Protein AF-A0A7S2W2D1-F1 (afdb_monomer_lite)

Radius of gyration: 30.26 Å; chains: 1; bounding box: 107×56×71 Å

InterPro domains:
  IPR008710 Nicastrin [PTHR21092] (2-475)

Sequence (479 aa):
ELQYQIVFALFQGEQYGSMGSSRLFQDITQFSCSSTPVNSYPPHTTTDTTTDTTTDTTPKACLYPLRTDLSFMELKNNIAGIIAVDQIAVSAAQSKTFYVHGGTNNNNNNNDGDDASLDAYLSQVLLQLSTDDYNVAATSIEDDGNDNDNGDLPMPPTAVTSLSKALGISSGVVLAGYDTTFDPDAMYQSHRDNIYTRPIDLNAVAAAATILAKAAIATAYSVDDYETAVNYANSIVTTPITSDDSNLQQLAHCLTVDGNCDLFLKYGQMERSHNVQTTGVDLGMGTPLNTPPNYYVGVYDASNGQPFVKVDNKNYGSYKEELYGQKKTDTFLLRPSLLEMSVHGLLNDYLGKITTTDEQQSCKNTNDCSDLSDCTTTPTVCSGTNVCVCSTAHYHVALDLGIEPADTDYPGRFQISEEFIDTPMYTEPYWASTIGVRVYRKAGAAPGLWTLCSGIFILSIGIATSIQLKQHLKKQKLY

pLDDT: mean 86.03, std 14.53, range [35.44, 98.0]

Organism: NCBI:txid49252

Foldseek 3Di:
DFQADFDDDDFAPLVQQHLRLLQLLCCLEPNDQPDDWDQQAFPPPDPPPDPDPPAPLGFTFGQVVGDSGDPSNVCRVRDLAEEAEEAQFALCVVVLEKEKAFAPPCPPPPPPPDDRALRVLLLVLLQPLADPRHHYYYAPQAQPPPVVPPRTGDDDSDSLVSNCVSPVGRGYMYTYSDRPDPDPQCCPPDPCNACVNPNTHLQSVQRVVLSVQLSSQLSRHDRPDSVVSSVVSCVVSVDGGGSPDPVSVQVSCCQGFNVCDPLLVLQQVQLQLAQCVRQVDRLDAAATLGGVGDSPQDQDWQRGFQKWWQFPNAIASHEDDDRANVDNNTHIHGHYHSVVSSVQLVCQVPVFDDPPDPDFQFAPWQVSQPDPPVLSSFRWTQGSVRGIGGRDGDDDDRAKPQWGGDYRDHIPHIDGDPVPPPGSHDDDDDDDPPDDDDDDDDPPPVVVVVVVVVVVVVVVVVVVVVVVVVVVCVVVVVD

Structure (mmCIF, N/CA/C/O backbone):
data_AF-A0A7S2W2D1-F1
#
_entry.id   AF-A0A7S2W2D1-F1
#
loop_
_atom_site.group_PDB
_atom_site.id
_atom_site.type_symbol
_atom_site.label_atom_id
_atom_site.label_alt_id
_atom_site.label_comp_id
_atom_site.label_asym_id
_atom_site.label_entity_id
_atom_site.label_seq_id
_atom_site.pdbx_PDB_ins_code
_atom_site.Cartn_x
_atom_site.Cartn_y
_atom_site.Cartn_z
_atom_site.occupancy
_atom_site.B_iso_or_equiv
_atom_site.auth_seq_id
_atom_site.auth_comp_id
_atom_site.auth_asym_id
_atom_site.auth_atom_id
_atom_site.pdbx_PDB_model_num
ATOM 1 N N . GLU A 1 1 ? -30.132 -0.105 8.829 1.00 73.38 1 GLU A N 1
ATOM 2 C CA . GLU A 1 1 ? -29.535 0.111 7.496 1.00 73.38 1 GLU A CA 1
ATOM 3 C C . GLU A 1 1 ? -28.406 1.110 7.684 1.00 73.38 1 GLU A C 1
ATOM 5 O O . GLU A 1 1 ? -28.575 2.000 8.510 1.00 73.38 1 GLU A O 1
ATOM 10 N N . LEU A 1 2 ? -27.245 0.891 7.066 1.00 88.50 2 LEU A N 1
ATOM 11 C CA . LEU A 1 2 ? -26.121 1.826 7.172 1.00 88.50 2 LEU A CA 1
ATOM 12 C C . LEU A 1 2 ? -26.386 3.016 6.242 1.00 88.50 2 LEU A C 1
ATOM 14 O O . LEU A 1 2 ? -26.851 2.816 5.123 1.00 88.50 2 LEU A O 1
ATOM 18 N N . GLN A 1 3 ? -26.119 4.231 6.714 1.00 90.38 3 GLN A N 1
ATOM 19 C CA . GLN A 1 3 ? -26.304 5.469 5.952 1.00 90.38 3 GLN A CA 1
ATOM 20 C C . GLN A 1 3 ? -25.114 5.768 5.034 1.00 90.38 3 GLN A C 1
ATOM 22 O O . GLN A 1 3 ? -25.299 6.347 3.965 1.00 90.38 3 GLN A O 1
ATOM 27 N N . TYR A 1 4 ? -23.909 5.348 5.428 1.00 90.31 4 TYR A N 1
ATOM 28 C CA . TYR A 1 4 ? -22.679 5.546 4.662 1.00 90.31 4 TYR A CA 1
ATOM 29 C C . TYR A 1 4 ? -22.016 4.215 4.300 1.00 90.31 4 TYR A C 1
ATOM 31 O O . TYR A 1 4 ? -22.203 3.194 4.965 1.00 90.31 4 TYR A O 1
ATOM 39 N N . GLN A 1 5 ? -21.216 4.241 3.234 1.00 91.31 5 GLN A N 1
ATOM 40 C CA . GLN A 1 5 ? -20.382 3.116 2.819 1.00 91.31 5 GLN A CA 1
ATOM 41 C C . GLN A 1 5 ? -19.012 3.184 3.498 1.00 91.31 5 GLN A C 1
ATOM 43 O O . GLN A 1 5 ? -18.440 4.259 3.666 1.00 91.31 5 GLN A O 1
ATOM 48 N N . ILE A 1 6 ? -18.477 2.020 3.865 1.00 93.12 6 ILE A N 1
ATOM 49 C CA . ILE A 1 6 ? -17.144 1.890 4.458 1.00 93.12 6 ILE A CA 1
ATOM 50 C C . ILE A 1 6 ? -16.166 1.526 3.343 1.00 93.12 6 ILE A C 1
ATOM 52 O O . ILE A 1 6 ? -16.351 0.518 2.662 1.00 93.12 6 ILE A O 1
ATOM 56 N N . VAL A 1 7 ? -15.111 2.323 3.187 1.00 93.62 7 VAL A N 1
ATOM 57 C CA . VAL A 1 7 ? -14.042 2.082 2.213 1.00 93.62 7 VAL A CA 1
ATOM 58 C C . VAL A 1 7 ? -12.730 1.884 2.959 1.00 93.62 7 VAL A C 1
ATOM 60 O O . VAL A 1 7 ? -12.349 2.705 3.792 1.00 93.62 7 VAL A O 1
ATOM 63 N N . PHE A 1 8 ? -12.025 0.800 2.645 1.00 95.44 8 PHE A N 1
ATOM 64 C CA . PHE A 1 8 ? -10.680 0.544 3.153 1.00 95.44 8 PHE A CA 1
ATOM 65 C C . PHE A 1 8 ? -9.653 0.973 2.109 1.00 95.44 8 PHE A C 1
ATOM 67 O O . PHE A 1 8 ? -9.725 0.550 0.957 1.00 95.44 8 PHE A O 1
ATOM 74 N N . ALA A 1 9 ? -8.676 1.781 2.517 1.00 95.00 9 ALA A N 1
ATOM 75 C CA . ALA A 1 9 ? -7.578 2.216 1.663 1.00 95.00 9 ALA A CA 1
ATOM 76 C C . ALA A 1 9 ? -6.236 1.895 2.326 1.00 95.00 9 ALA A C 1
ATOM 78 O O . ALA A 1 9 ? -6.028 2.189 3.503 1.00 95.00 9 ALA A O 1
ATOM 79 N N . LEU A 1 10 ? -5.321 1.298 1.560 1.00 96.56 10 LEU A N 1
ATOM 80 C CA . LEU A 1 10 ? -3.940 1.062 1.969 1.00 96.56 10 LEU A CA 1
ATOM 81 C C . LEU A 1 10 ? -3.025 1.813 1.006 1.00 96.56 10 LEU A C 1
ATOM 83 O O . LEU A 1 10 ? -3.012 1.536 -0.192 1.00 96.56 10 LEU A O 1
ATOM 87 N N . PHE A 1 11 ? -2.275 2.775 1.532 1.00 96.19 11 PHE A N 1
ATOM 88 C CA . PHE A 1 11 ? -1.466 3.679 0.724 1.00 96.19 11 PHE A CA 1
ATOM 89 C C . PHE A 1 11 ? -0.008 3.226 0.666 1.00 96.19 11 PHE A C 1
ATOM 91 O O . PHE A 1 11 ? 0.626 2.991 1.694 1.00 96.19 11 PHE A O 1
ATOM 98 N N . GLN A 1 12 ? 0.535 3.141 -0.548 1.00 95.00 12 GLN A N 1
ATOM 99 C CA . GLN A 1 12 ? 1.966 2.953 -0.774 1.00 95.00 12 GLN A CA 1
ATOM 100 C C . GLN A 1 12 ? 2.688 4.299 -0.836 1.00 95.00 12 GLN A C 1
ATOM 102 O O . GLN A 1 12 ? 2.155 5.290 -1.329 1.00 95.00 12 GLN A O 1
ATOM 107 N N . GLY A 1 13 ? 3.935 4.323 -0.367 1.00 93.94 13 GLY A N 1
ATOM 108 C CA . GLY A 1 13 ? 4.810 5.488 -0.517 1.00 93.94 13 GLY A CA 1
ATOM 109 C C . GLY A 1 13 ? 4.540 6.640 0.453 1.00 93.94 13 GLY A C 1
ATOM 110 O O . GLY A 1 13 ? 5.061 7.731 0.243 1.00 93.94 13 GLY A O 1
ATOM 111 N N . GLU A 1 14 ? 3.795 6.423 1.542 1.00 94.12 14 GLU A N 1
ATOM 112 C CA . GLU A 1 14 ? 3.482 7.500 2.496 1.00 94.12 14 GLU A CA 1
ATOM 113 C C . GLU A 1 14 ? 4.734 8.145 3.119 1.00 94.12 14 GLU A C 1
ATOM 115 O O . GLU A 1 14 ? 4.787 9.357 3.312 1.00 94.12 14 GLU A O 1
ATOM 120 N N . GLN A 1 15 ? 5.797 7.361 3.322 1.00 92.69 15 GLN A N 1
ATOM 121 C CA . GLN A 1 15 ? 7.099 7.840 3.811 1.00 92.69 15 GLN A CA 1
ATOM 122 C C . GLN A 1 15 ? 7.846 8.771 2.836 1.00 92.69 15 GLN A C 1
ATOM 124 O O . GLN A 1 15 ? 8.804 9.437 3.224 1.00 92.69 15 GLN A O 1
ATOM 129 N N . TYR A 1 16 ? 7.425 8.813 1.572 1.00 93.19 16 TYR A N 1
ATOM 130 C CA . TYR A 1 16 ? 8.034 9.602 0.504 1.00 93.19 16 TYR A CA 1
ATOM 131 C C . TYR A 1 16 ? 7.117 10.768 0.127 1.00 93.19 16 TYR A C 1
ATOM 133 O O . TYR A 1 16 ? 6.749 10.945 -1.030 1.00 93.19 16 TYR A O 1
ATOM 141 N N . GLY A 1 17 ? 6.723 11.559 1.128 1.00 89.62 17 GLY A N 1
ATOM 142 C CA . GLY A 1 17 ? 5.892 12.742 0.915 1.00 89.62 17 GLY A CA 1
ATOM 143 C C . GLY A 1 17 ? 4.431 12.427 0.602 1.00 89.62 17 GLY A C 1
ATOM 144 O O . GLY A 1 17 ? 3.807 13.166 -0.152 1.00 89.62 17 GLY A O 1
ATOM 145 N N . SER A 1 18 ? 3.891 11.336 1.157 1.00 92.38 18 SER A N 1
ATOM 146 C CA . SER A 1 18 ? 2.474 10.984 1.000 1.00 92.38 18 SER A CA 1
ATOM 147 C C . SER A 1 18 ? 2.040 10.786 -0.456 1.00 92.38 18 SER A C 1
ATOM 149 O O . SER A 1 18 ? 0.922 11.139 -0.828 1.00 92.38 18 SER A O 1
ATOM 151 N N . MET A 1 19 ? 2.926 10.249 -1.305 1.00 92.50 19 MET A N 1
ATOM 152 C CA . MET A 1 19 ? 2.672 10.147 -2.748 1.00 92.50 19 MET A CA 1
ATOM 153 C C . MET A 1 19 ? 1.460 9.273 -3.100 1.00 92.50 19 MET A C 1
ATOM 155 O O . MET A 1 19 ? 0.793 9.542 -4.096 1.00 92.50 19 MET A O 1
ATOM 159 N N . GLY A 1 20 ? 1.156 8.245 -2.302 1.00 94.50 20 GLY A N 1
ATOM 160 C CA . GLY A 1 20 ? 0.003 7.374 -2.523 1.00 94.50 20 GLY A CA 1
ATOM 161 C C . GLY A 1 20 ? -1.306 8.089 -2.225 1.00 94.50 20 GLY A C 1
ATOM 162 O O . GLY A 1 20 ? -2.161 8.219 -3.103 1.00 94.50 20 GLY A O 1
ATOM 163 N N . SER A 1 21 ? -1.448 8.590 -0.998 1.00 94.38 21 SER A N 1
ATOM 164 C CA . SER A 1 21 ? -2.655 9.296 -0.567 1.00 94.38 21 SER A CA 1
ATOM 165 C C . SER A 1 21 ? -2.877 10.599 -1.337 1.00 94.38 21 SER A C 1
ATOM 167 O O . SER A 1 21 ? -3.980 10.834 -1.827 1.00 94.38 21 SER A O 1
ATOM 169 N N . SER A 1 22 ? -1.830 11.403 -1.546 1.00 92.69 22 SER A N 1
ATOM 170 C CA . SER A 1 22 ? -1.924 12.650 -2.319 1.00 92.69 22 SER A CA 1
ATOM 171 C C . SER A 1 22 ? -2.372 12.393 -3.755 1.00 92.69 22 SER A C 1
ATOM 173 O O . SER A 1 22 ? -3.223 13.118 -4.265 1.00 92.69 22 SER A O 1
ATOM 175 N N . ARG A 1 23 ? -1.857 11.337 -4.405 1.00 94.06 23 ARG A N 1
ATOM 176 C CA . ARG A 1 23 ? -2.265 10.987 -5.770 1.00 94.06 23 ARG A CA 1
ATOM 177 C C . ARG A 1 23 ? -3.723 10.552 -5.844 1.00 94.06 23 ARG A C 1
ATOM 179 O O . ARG A 1 23 ? -4.420 11.005 -6.747 1.00 94.06 23 ARG A O 1
ATOM 186 N N . LEU A 1 24 ? -4.193 9.723 -4.909 1.00 94.75 24 LEU A N 1
ATOM 187 C CA . LEU A 1 24 ? -5.602 9.322 -4.870 1.00 94.75 24 LEU A CA 1
ATOM 188 C C . LEU A 1 24 ? -6.520 10.534 -4.682 1.00 94.75 24 LEU A C 1
ATOM 190 O O . LEU A 1 24 ? -7.470 10.699 -5.440 1.00 94.75 24 LEU A O 1
ATOM 194 N N . PHE A 1 25 ? -6.248 11.399 -3.704 1.00 91.88 25 PHE A N 1
ATOM 195 C CA . PHE A 1 25 ? -7.126 12.543 -3.438 1.00 91.88 25 PHE A CA 1
ATOM 196 C C . PHE A 1 25 ? -7.084 13.592 -4.552 1.00 91.88 25 PHE A C 1
ATOM 198 O O . PHE A 1 25 ? -8.119 14.172 -4.890 1.00 91.88 25 PHE A O 1
ATOM 205 N N . GLN A 1 26 ? -5.928 13.777 -5.192 1.00 91.62 26 GLN A N 1
ATOM 206 C CA . GLN A 1 26 ? -5.825 14.573 -6.411 1.00 91.62 26 GLN A CA 1
ATOM 207 C C . GLN A 1 26 ? -6.673 13.979 -7.544 1.00 91.62 26 GLN A C 1
ATOM 209 O O . GLN A 1 26 ? -7.382 14.703 -8.241 1.00 91.62 26 GLN A O 1
ATOM 214 N N . ASP A 1 27 ? -6.654 12.657 -7.719 1.00 93.50 27 ASP A N 1
ATOM 215 C CA . ASP A 1 27 ? -7.436 12.016 -8.770 1.00 93.50 27 ASP A CA 1
ATOM 216 C C . ASP A 1 27 ? -8.949 12.082 -8.479 1.00 93.50 27 ASP A C 1
ATOM 218 O O . ASP A 1 27 ? -9.744 12.428 -9.352 1.00 93.50 27 ASP A O 1
ATOM 222 N N . ILE A 1 28 ? -9.373 11.850 -7.238 1.00 92.00 28 ILE A N 1
ATOM 223 C CA . ILE A 1 28 ? -10.786 11.940 -6.836 1.00 92.00 28 ILE A CA 1
ATOM 224 C C . ILE A 1 28 ? -11.354 13.346 -7.091 1.00 92.00 28 ILE A C 1
ATOM 226 O O . ILE A 1 28 ? -12.507 13.492 -7.502 1.00 92.00 28 ILE A O 1
ATOM 230 N N . THR A 1 29 ? -10.553 14.390 -6.893 1.00 88.81 29 THR A N 1
ATOM 231 C CA . THR A 1 29 ? -10.989 15.781 -7.073 1.00 88.81 29 THR A CA 1
ATOM 232 C C . THR A 1 29 ? -10.931 16.233 -8.528 1.00 88.81 29 THR A C 1
ATOM 234 O O . THR A 1 29 ? -11.917 16.751 -9.068 1.00 88.81 29 THR A O 1
ATOM 237 N N . GLN A 1 30 ? -9.788 16.022 -9.177 1.00 90.38 30 GLN A N 1
ATOM 238 C CA . GLN A 1 30 ? -9.419 16.719 -10.408 1.00 90.38 30 GLN A CA 1
ATOM 239 C C . GLN A 1 30 ? -9.193 15.791 -11.604 1.00 90.38 30 GLN A C 1
ATOM 241 O O . GLN A 1 30 ? -9.061 16.288 -12.724 1.00 90.38 30 GLN A O 1
ATOM 246 N N . PHE A 1 31 ? -9.202 14.463 -11.427 1.00 92.62 31 PHE A N 1
ATOM 247 C CA . PHE A 1 31 ? -8.977 13.555 -12.549 1.00 92.62 31 PHE A CA 1
ATOM 248 C C . PHE A 1 31 ? -10.009 13.765 -13.657 1.00 92.62 31 PHE A C 1
ATOM 250 O O . PHE A 1 31 ? -11.225 13.807 -13.436 1.00 92.62 31 PHE A O 1
ATOM 257 N N . SER A 1 32 ? -9.499 13.839 -14.881 1.00 92.19 32 SER A N 1
ATOM 258 C CA . SER A 1 32 ? -10.295 13.769 -16.093 1.00 92.19 32 SER A CA 1
ATOM 259 C C . SER A 1 32 ? -9.561 12.921 -17.122 1.00 92.19 32 SER A C 1
ATOM 261 O O . SER A 1 32 ? -8.372 13.111 -17.386 1.00 92.19 32 SER A O 1
ATOM 263 N N . CYS A 1 33 ? -10.274 11.960 -17.706 1.00 91.75 33 CYS A N 1
ATOM 264 C CA . CYS A 1 33 ? -9.726 11.191 -18.808 1.00 91.75 33 CYS A CA 1
ATOM 265 C C . CYS A 1 33 ? -9.778 12.046 -20.077 1.00 91.75 33 CYS A C 1
ATOM 267 O O . CYS A 1 33 ? -10.857 12.434 -20.522 1.00 91.75 33 CYS A O 1
ATOM 269 N N . SER A 1 34 ? -8.617 12.356 -20.659 1.00 88.38 34 SER A N 1
ATOM 270 C CA . SER A 1 34 ? -8.539 13.148 -21.897 1.00 88.38 34 SER A CA 1
ATOM 271 C C . SER A 1 34 ? -8.993 12.355 -23.125 1.00 88.38 34 SER A C 1
ATOM 273 O O . SER A 1 34 ? -9.376 12.932 -24.138 1.00 88.38 34 SER A O 1
ATOM 275 N N . SER A 1 35 ? -8.931 11.026 -23.038 1.00 80.56 35 SER A N 1
ATOM 276 C CA . SER A 1 35 ? -9.483 10.100 -24.030 1.00 80.56 35 SER A CA 1
ATOM 277 C C . SER A 1 35 ? -10.879 9.644 -23.600 1.00 80.56 35 SER A C 1
ATOM 279 O O . SER A 1 35 ? -11.247 9.748 -22.432 1.00 80.56 35 SER A O 1
ATOM 281 N N . THR A 1 36 ? -11.691 9.137 -24.530 1.00 84.50 36 THR A N 1
ATOM 282 C CA . THR A 1 36 ? -12.918 8.433 -24.128 1.00 84.50 36 THR A CA 1
ATOM 283 C C . THR A 1 36 ? -12.522 7.213 -23.291 1.00 84.50 36 THR A C 1
ATOM 285 O O . THR A 1 36 ? -11.659 6.463 -23.752 1.00 84.50 36 THR A O 1
ATOM 288 N N . PRO A 1 37 ? -13.111 6.994 -22.098 1.00 86.62 37 PRO A N 1
ATOM 289 C CA . PRO A 1 37 ? -12.851 5.792 -21.321 1.00 86.62 37 PRO A CA 1
ATOM 290 C C . PRO A 1 37 ? -13.051 4.537 -22.167 1.00 86.62 37 PRO A C 1
ATOM 292 O O . PRO A 1 37 ? -14.050 4.396 -22.875 1.00 86.62 37 PRO A O 1
ATOM 295 N N . VAL A 1 38 ? -12.085 3.633 -22.095 1.00 87.19 38 VAL A N 1
ATOM 296 C CA . VAL A 1 38 ? -12.069 2.375 -22.845 1.00 87.19 38 VAL A CA 1
ATOM 297 C C . VAL A 1 38 ? -12.245 1.205 -21.887 1.00 87.19 38 VAL A C 1
ATOM 299 O O . VAL A 1 38 ? -12.098 1.360 -20.678 1.00 87.19 38 VAL A O 1
ATOM 302 N N . ASN A 1 39 ? -12.555 0.021 -22.407 1.00 83.00 39 ASN A N 1
ATOM 303 C CA . ASN A 1 39 ? -12.512 -1.188 -21.586 1.00 83.00 39 ASN A CA 1
ATOM 304 C C . ASN A 1 39 ? -11.058 -1.469 -21.191 1.00 83.00 39 ASN A C 1
ATOM 306 O O . ASN A 1 39 ? -10.163 -1.374 -22.030 1.00 83.00 39 ASN A O 1
ATOM 310 N N . SER A 1 40 ? -10.825 -1.806 -19.923 1.00 74.44 40 SER A N 1
ATOM 311 C CA . SER A 1 40 ? -9.486 -2.111 -19.397 1.00 74.44 40 SER A CA 1
ATOM 312 C C . SER A 1 40 ? -8.867 -3.361 -20.029 1.00 74.44 40 SER A C 1
ATOM 314 O O . SER A 1 40 ? -7.645 -3.502 -20.095 1.00 74.44 40 SER A O 1
ATOM 316 N N . TYR A 1 41 ? -9.698 -4.251 -20.562 1.00 70.62 41 TYR A N 1
ATOM 317 C CA . TYR A 1 41 ? -9.257 -5.468 -21.221 1.00 70.62 41 TYR A CA 1
ATOM 318 C C . TYR A 1 41 ? -9.986 -5.637 -22.555 1.00 70.62 41 TYR A C 1
ATOM 320 O O . TYR A 1 41 ? -11.164 -5.274 -22.671 1.00 70.62 41 TYR A O 1
ATOM 328 N N . PRO A 1 42 ? -9.310 -6.171 -23.589 1.00 58.22 42 PRO A N 1
ATOM 329 C CA . PRO A 1 42 ? -9.975 -6.508 -24.835 1.00 58.22 42 PRO A CA 1
ATOM 330 C C . PRO A 1 42 ? -11.062 -7.557 -24.551 1.00 58.22 42 PRO A C 1
ATOM 332 O O . PRO A 1 42 ? -10.891 -8.373 -23.645 1.00 58.22 42 PRO A O 1
ATOM 335 N N . PRO A 1 43 ? -12.159 -7.598 -25.329 1.00 50.25 43 PRO A N 1
ATOM 336 C CA . PRO A 1 43 ? -13.175 -8.641 -25.223 1.00 50.25 43 PRO A CA 1
ATOM 337 C C . PRO A 1 43 ? -12.591 -9.975 -25.708 1.00 50.25 43 PRO A C 1
ATOM 339 O O . PRO A 1 43 ? -12.823 -10.443 -26.822 1.00 50.25 43 PRO A O 1
ATOM 342 N N . HIS A 1 44 ? -11.758 -10.584 -24.878 1.00 44.19 44 HIS A N 1
ATOM 343 C CA . HIS A 1 44 ? -11.200 -11.904 -25.061 1.00 44.19 44 HIS A CA 1
ATOM 344 C C . HIS A 1 44 ? -11.970 -12.847 -24.141 1.00 44.19 44 HIS A C 1
ATOM 346 O O . HIS A 1 44 ? -11.405 -13.316 -23.168 1.00 44.19 44 HIS A O 1
ATOM 352 N N . THR A 1 45 ? -13.261 -13.097 -24.414 1.00 41.06 45 THR A N 1
ATOM 353 C CA . THR A 1 45 ? -13.940 -14.361 -24.022 1.00 41.06 45 THR A CA 1
ATOM 354 C C . THR A 1 45 ? -15.412 -14.497 -24.391 1.00 41.06 45 THR A C 1
ATOM 356 O O . THR A 1 45 ? -15.878 -15.631 -24.405 1.00 41.06 45 THR A O 1
ATOM 359 N N . THR A 1 46 ? -16.157 -13.462 -24.774 1.00 38.66 46 THR A N 1
ATOM 360 C CA . THR A 1 46 ? -17.537 -13.698 -25.224 1.00 38.66 46 THR A CA 1
ATOM 361 C C . THR A 1 46 ? -17.589 -13.814 -26.743 1.00 38.66 46 THR A C 1
ATOM 363 O O . THR A 1 46 ? -17.504 -12.852 -27.498 1.00 38.66 46 THR A O 1
ATOM 366 N N . THR A 1 47 ? -17.774 -15.043 -27.221 1.00 37.50 47 THR A N 1
ATOM 367 C CA . THR A 1 47 ? -18.317 -15.351 -28.555 1.00 37.50 47 THR A CA 1
ATOM 368 C C . THR A 1 47 ? -19.750 -14.840 -28.751 1.00 37.50 47 THR A C 1
ATOM 370 O O . THR A 1 47 ? -20.425 -15.284 -29.678 1.00 37.50 47 THR A O 1
ATOM 373 N N . ASP A 1 48 ? -20.227 -13.912 -27.918 1.00 36.59 48 ASP A N 1
ATOM 374 C CA . ASP A 1 48 ? -21.559 -13.352 -28.044 1.00 36.59 48 ASP A CA 1
ATOM 375 C C . ASP A 1 48 ? -21.530 -12.144 -28.973 1.00 36.59 48 ASP A C 1
ATOM 377 O O . ASP A 1 48 ? -21.304 -10.995 -28.608 1.00 36.59 48 ASP A O 1
ATOM 381 N N . THR A 1 49 ? -21.784 -12.445 -30.241 1.00 36.50 49 THR A N 1
ATOM 382 C CA . THR A 1 49 ? -22.226 -11.493 -31.263 1.00 36.50 49 THR A CA 1
ATOM 383 C C . THR A 1 49 ? -23.632 -10.939 -30.996 1.00 36.50 49 THR A C 1
ATOM 385 O O . THR A 1 49 ? -24.224 -10.327 -31.886 1.00 36.50 49 THR A O 1
ATOM 388 N N . THR A 1 50 ? -24.208 -11.149 -29.812 1.00 37.22 50 THR A N 1
ATOM 389 C CA . THR A 1 50 ? -25.470 -10.528 -29.426 1.00 37.22 50 THR A CA 1
ATOM 390 C C . THR A 1 50 ? -25.200 -9.124 -28.912 1.00 37.22 50 THR A C 1
ATOM 392 O O . THR A 1 50 ? -24.631 -8.908 -27.849 1.00 37.22 50 THR A O 1
ATOM 395 N N . THR A 1 51 ? -25.639 -8.159 -29.709 1.00 36.22 51 THR A N 1
ATOM 396 C CA . THR A 1 51 ? -25.832 -6.751 -29.368 1.00 36.22 51 THR A CA 1
ATOM 397 C C . THR A 1 51 ? -26.893 -6.591 -28.274 1.00 36.22 51 THR A C 1
ATOM 399 O O . THR A 1 51 ? -27.922 -5.958 -28.517 1.00 36.22 51 THR A O 1
ATOM 402 N N . ASP A 1 52 ? -26.697 -7.206 -27.108 1.00 35.44 52 ASP A N 1
ATOM 403 C CA . ASP A 1 52 ? -27.570 -6.990 -25.964 1.00 35.44 52 ASP A CA 1
ATOM 404 C C . ASP A 1 52 ? -26.965 -5.900 -25.081 1.00 35.44 52 ASP A C 1
ATOM 406 O O . ASP A 1 52 ? -25.877 -6.018 -24.525 1.00 35.44 52 ASP A O 1
ATOM 410 N N . THR A 1 53 ? -27.664 -4.775 -25.033 1.00 36.38 53 THR A N 1
ATOM 411 C CA . THR A 1 53 ? -27.316 -3.544 -24.316 1.00 36.38 53 THR A CA 1
ATOM 412 C C . THR A 1 53 ? -27.526 -3.669 -22.801 1.00 36.38 53 THR A C 1
ATOM 414 O O . THR A 1 53 ? -27.871 -2.696 -22.132 1.00 36.38 53 THR A O 1
ATOM 417 N N . THR A 1 54 ? -27.368 -4.865 -22.241 1.00 40.81 54 THR A N 1
ATOM 418 C CA . THR A 1 54 ? -27.536 -5.126 -20.813 1.00 40.81 54 THR A CA 1
ATOM 419 C C . THR A 1 54 ? -26.229 -4.821 -20.093 1.00 40.81 54 THR A C 1
ATOM 421 O O . THR A 1 54 ? -25.284 -5.593 -20.193 1.00 40.81 54 THR A O 1
ATOM 424 N N . THR A 1 55 ? -26.186 -3.660 -19.426 1.00 44.09 55 THR A N 1
ATOM 425 C CA . THR A 1 55 ? -25.229 -3.282 -18.365 1.00 44.09 55 THR A CA 1
ATOM 426 C C . THR A 1 55 ? -23.809 -3.813 -18.575 1.00 44.09 55 THR A C 1
ATOM 428 O O . THR A 1 55 ? -23.437 -4.838 -18.015 1.00 44.09 55 THR A O 1
ATOM 431 N N . ASP A 1 56 ? -23.020 -3.110 -19.390 1.00 54.25 56 ASP A N 1
ATOM 432 C CA . ASP A 1 56 ? -21.595 -3.393 -19.583 1.00 54.25 56 ASP A CA 1
ATOM 433 C C . ASP A 1 56 ? -20.845 -3.241 -18.245 1.00 54.25 56 ASP A C 1
ATOM 435 O O . ASP A 1 56 ? -20.453 -2.139 -17.865 1.00 54.25 56 ASP A O 1
ATOM 439 N N . THR A 1 57 ? -20.694 -4.349 -17.516 1.00 61.72 57 THR A N 1
ATOM 440 C CA . THR A 1 57 ? -19.954 -4.464 -16.247 1.00 61.72 57 THR A CA 1
ATOM 441 C C . THR A 1 57 ? -18.441 -4.530 -16.463 1.00 61.72 57 THR A C 1
ATOM 443 O O . THR A 1 57 ? -17.685 -4.745 -15.514 1.00 61.72 57 THR A O 1
ATOM 446 N N . THR A 1 58 ? -17.967 -4.354 -17.704 1.00 69.81 58 THR A N 1
ATOM 447 C CA . THR A 1 58 ? -16.536 -4.374 -18.003 1.00 69.81 58 THR A CA 1
ATOM 448 C C . THR A 1 58 ? -15.857 -3.167 -17.350 1.00 69.81 58 THR A C 1
ATOM 450 O O . THR A 1 58 ? -16.257 -2.028 -17.629 1.00 69.81 58 THR A O 1
ATOM 453 N N . PRO A 1 59 ? -14.802 -3.374 -16.534 1.00 79.06 59 PRO A N 1
ATOM 454 C CA . PRO A 1 59 ? -14.091 -2.272 -15.906 1.00 79.06 59 PRO A CA 1
ATOM 455 C C . PRO A 1 59 ? -13.574 -1.279 -16.952 1.00 79.06 59 PRO A C 1
ATOM 457 O O . PRO A 1 59 ? -13.071 -1.657 -18.019 1.00 79.06 59 PRO A O 1
AT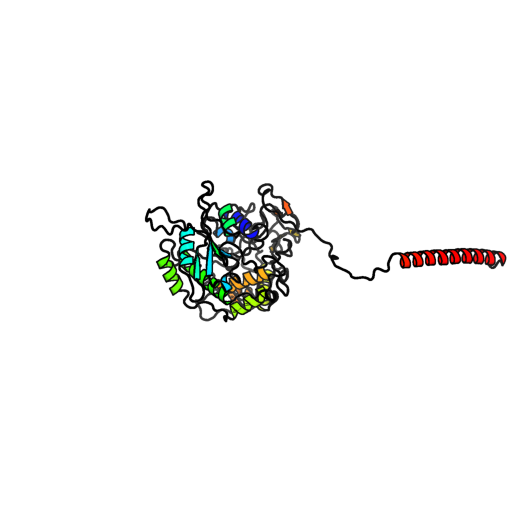OM 460 N N . LYS A 1 60 ? -13.724 0.011 -16.653 1.00 89.38 60 LYS A N 1
ATOM 461 C CA . LYS A 1 60 ? -13.282 1.098 -17.529 1.00 89.38 60 LYS A CA 1
ATOM 462 C C . LYS A 1 60 ? -11.887 1.561 -17.133 1.00 89.38 60 LYS A C 1
ATOM 464 O O . LYS A 1 60 ? -11.538 1.594 -15.958 1.00 89.38 60 LYS A O 1
ATOM 469 N N . ALA A 1 61 ? -11.116 1.955 -18.134 1.00 92.19 61 ALA A N 1
ATOM 470 C CA . ALA A 1 61 ? -9.761 2.461 -18.024 1.00 92.19 61 ALA A CA 1
ATOM 471 C C . ALA A 1 61 ? -9.606 3.755 -18.832 1.00 92.19 61 ALA A C 1
ATOM 473 O O . ALA A 1 61 ? -10.401 4.069 -19.722 1.00 92.19 61 ALA A O 1
ATOM 474 N N . CYS A 1 62 ? -8.544 4.494 -18.537 1.00 94.25 62 CYS A N 1
ATOM 475 C CA . CYS A 1 62 ? -8.146 5.691 -19.257 1.00 94.25 62 CYS A CA 1
ATOM 476 C C . CYS A 1 62 ? -6.752 5.514 -19.859 1.00 94.25 62 CYS A C 1
ATOM 478 O O . CYS A 1 62 ? -5.840 5.050 -19.177 1.00 94.25 62 CYS A O 1
ATOM 480 N N . LEU A 1 63 ? -6.564 5.914 -21.121 1.00 92.88 63 LEU A N 1
ATOM 481 C CA . LEU A 1 63 ? -5.258 5.857 -21.794 1.00 92.88 63 LEU A CA 1
ATOM 482 C C . LEU A 1 63 ? -4.368 7.059 -21.444 1.00 92.88 63 LEU A C 1
ATOM 484 O O . LEU A 1 63 ? -3.145 6.922 -21.356 1.00 92.88 63 LEU A O 1
ATOM 488 N N . TYR A 1 64 ? -4.989 8.220 -21.209 1.00 91.94 64 TYR A N 1
ATOM 489 C CA . TYR A 1 64 ? -4.298 9.449 -20.833 1.00 91.94 64 TYR A CA 1
ATOM 490 C C . TYR A 1 64 ? -5.167 10.399 -19.983 1.00 91.94 64 TYR A C 1
ATOM 492 O O . TYR A 1 64 ? -6.224 10.825 -20.464 1.00 91.94 64 TYR A O 1
ATOM 500 N N . PRO A 1 65 ? -4.710 10.794 -18.778 1.00 92.25 65 PRO A N 1
ATOM 501 C CA . PRO A 1 65 ? -3.625 10.170 -18.011 1.00 92.25 65 PRO A CA 1
ATOM 502 C C . PRO A 1 65 ? -3.926 8.690 -17.731 1.00 92.25 65 PRO A C 1
ATOM 504 O O . PRO A 1 65 ? -5.070 8.326 -17.464 1.00 92.25 65 PRO A O 1
ATOM 507 N N . LEU A 1 66 ? -2.915 7.822 -17.828 1.00 93.56 66 LEU A N 1
ATOM 508 C CA . LEU A 1 66 ? -3.144 6.375 -17.815 1.00 93.56 66 LEU A CA 1
ATOM 509 C C . LEU A 1 66 ? -3.657 5.892 -16.448 1.00 93.56 66 LEU A C 1
ATOM 511 O O . LEU A 1 66 ? -2.996 6.086 -15.425 1.00 93.56 66 LEU A O 1
ATOM 515 N N . ARG A 1 67 ? -4.822 5.239 -16.433 1.00 94.56 67 ARG A N 1
ATOM 516 C CA . ARG A 1 67 ? -5.421 4.563 -15.269 1.00 94.56 67 ARG A CA 1
ATOM 517 C C . ARG A 1 67 ? -6.039 3.251 -15.734 1.00 94.56 67 ARG A C 1
ATOM 519 O O . ARG A 1 67 ? -6.819 3.252 -16.679 1.00 94.56 67 ARG A O 1
ATOM 526 N N . THR A 1 68 ? -5.690 2.140 -15.094 1.00 92.88 68 THR A N 1
ATOM 527 C CA . THR A 1 68 ? -6.206 0.803 -15.451 1.00 92.88 68 THR A CA 1
ATOM 528 C C . THR A 1 68 ? -7.617 0.552 -14.938 1.00 92.88 68 THR A C 1
ATOM 530 O O . THR A 1 68 ? -8.274 -0.375 -15.399 1.00 92.88 68 THR A O 1
ATOM 533 N N . ASP A 1 69 ? -8.055 1.371 -13.986 1.00 92.50 69 ASP A N 1
ATOM 534 C CA . ASP A 1 69 ? -9.333 1.273 -13.305 1.00 92.50 69 ASP A CA 1
ATOM 535 C C . ASP A 1 69 ? -9.829 2.686 -12.978 1.00 92.50 69 ASP A C 1
ATOM 537 O O . ASP A 1 69 ? -9.050 3.526 -12.520 1.00 92.50 69 ASP A O 1
ATOM 541 N N . LEU A 1 70 ? -11.104 2.955 -13.254 1.00 93.62 70 LEU A N 1
ATOM 542 C CA . LEU A 1 70 ? -11.774 4.230 -12.997 1.00 93.62 70 LEU A CA 1
ATOM 543 C C . LEU A 1 70 ? -12.792 4.159 -11.850 1.00 93.62 70 LEU A C 1
ATOM 545 O O . LEU A 1 70 ? -13.478 5.145 -11.598 1.00 93.62 70 LEU A O 1
ATOM 549 N N . SER A 1 71 ? -12.874 3.040 -11.125 1.00 91.38 71 SER A N 1
ATOM 550 C CA . SER A 1 71 ? -13.828 2.846 -10.018 1.00 91.38 71 SER A CA 1
ATOM 551 C C . SER A 1 71 ? -13.629 3.863 -8.885 1.00 91.38 71 SER A C 1
ATOM 553 O O . SER A 1 71 ? -14.584 4.265 -8.229 1.00 91.38 71 SER A O 1
ATOM 555 N N . PHE A 1 72 ? -12.410 4.395 -8.711 1.00 93.00 72 PHE A N 1
ATOM 556 C CA . PHE A 1 72 ? -12.135 5.470 -7.745 1.00 93.00 72 PHE A CA 1
ATOM 557 C C 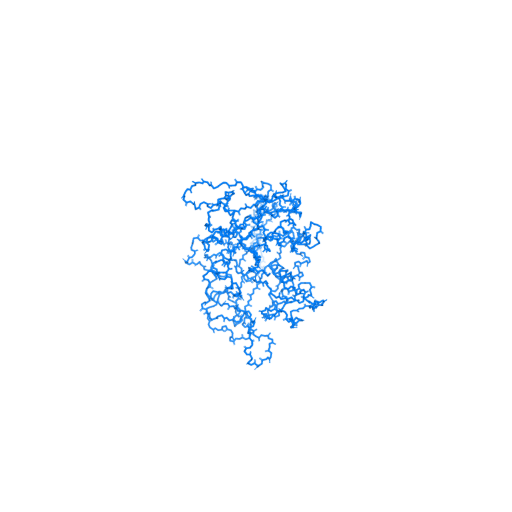. PHE A 1 72 ? -12.960 6.744 -8.000 1.00 93.00 72 PHE A C 1
ATOM 559 O O . PHE A 1 72 ? -13.157 7.541 -7.084 1.00 93.00 72 PHE A O 1
ATOM 566 N N . MET A 1 73 ? -13.454 6.953 -9.227 1.00 91.31 73 MET A N 1
ATOM 567 C CA . MET A 1 73 ? -14.288 8.108 -9.557 1.00 91.31 73 MET A CA 1
ATOM 568 C C . MET A 1 73 ? -15.627 8.105 -8.809 1.00 91.31 73 MET A C 1
ATOM 570 O O . MET A 1 73 ? -16.215 9.171 -8.643 1.00 91.31 73 MET A O 1
ATOM 574 N N . GLU A 1 74 ? -16.097 6.953 -8.324 1.00 89.19 74 GLU A N 1
ATOM 575 C CA . GLU A 1 74 ? -17.310 6.855 -7.500 1.00 89.19 74 GLU A CA 1
ATOM 576 C C . GLU A 1 74 ? -17.151 7.561 -6.142 1.00 89.19 74 GLU A C 1
ATOM 578 O O . GLU A 1 74 ? -18.130 8.024 -5.555 1.00 89.19 74 GLU A O 1
ATOM 583 N N . LEU A 1 75 ? -15.908 7.732 -5.678 1.00 89.19 75 LEU A N 1
ATOM 584 C CA . LEU A 1 75 ? -15.580 8.439 -4.437 1.00 89.19 75 LEU A CA 1
ATOM 585 C C . LEU A 1 75 ? -15.608 9.968 -4.593 1.00 89.19 75 LEU A C 1
ATOM 587 O O . LEU A 1 75 ? -15.541 10.695 -3.599 1.00 89.19 75 LEU A O 1
ATOM 591 N N . LYS A 1 76 ? -15.699 10.483 -5.827 1.00 84.75 76 LYS A N 1
ATOM 592 C CA . LYS A 1 76 ? -15.671 11.921 -6.114 1.00 84.75 76 LYS A CA 1
ATOM 593 C C . LYS A 1 76 ? -16.788 12.655 -5.379 1.00 84.75 76 LYS A C 1
ATOM 595 O O . LYS A 1 76 ? -17.963 12.405 -5.621 1.00 84.75 76 LYS A O 1
ATOM 600 N N . ASN A 1 77 ? -16.401 13.609 -4.528 1.00 77.50 77 ASN A N 1
ATOM 601 C CA . ASN A 1 77 ? -17.287 14.407 -3.669 1.00 77.50 77 ASN A CA 1
ATOM 602 C C . ASN A 1 77 ? -18.135 13.595 -2.666 1.00 77.50 77 ASN A C 1
ATOM 604 O O . ASN A 1 77 ? -19.063 14.151 -2.086 1.00 77.50 77 ASN A O 1
ATOM 608 N N . ASN A 1 78 ? -17.822 12.312 -2.448 1.00 84.50 78 ASN A N 1
ATOM 609 C CA . ASN A 1 78 ? -18.623 11.394 -1.627 1.00 84.50 78 ASN A CA 1
ATOM 610 C C . ASN A 1 78 ? -17.884 10.899 -0.371 1.00 84.50 78 ASN A C 1
ATOM 612 O O . ASN A 1 78 ? -18.360 9.995 0.314 1.00 84.50 78 ASN A O 1
ATOM 616 N N . ILE A 1 79 ? -16.718 11.468 -0.055 1.00 86.00 79 ILE A N 1
ATOM 617 C CA . ILE A 1 79 ? -15.983 11.137 1.169 1.00 86.00 79 ILE A CA 1
ATOM 618 C C . ILE A 1 79 ? -16.528 12.006 2.298 1.00 86.00 79 ILE A C 1
ATOM 620 O O . ILE A 1 79 ? -16.295 13.212 2.313 1.00 86.00 79 ILE A O 1
ATOM 624 N N . ALA A 1 80 ? -17.243 11.383 3.235 1.00 84.75 80 ALA A N 1
ATOM 625 C CA . ALA A 1 80 ? -17.722 12.066 4.430 1.00 84.75 80 ALA A CA 1
ATOM 626 C C . ALA A 1 80 ? -16.558 12.356 5.389 1.00 84.75 80 ALA A C 1
ATOM 628 O O . ALA A 1 80 ? -16.323 13.508 5.732 1.00 84.75 80 ALA A O 1
ATOM 629 N N . GLY A 1 81 ? -15.784 11.333 5.762 1.00 86.12 81 GLY A N 1
ATOM 630 C CA . GLY A 1 81 ? -14.616 11.486 6.627 1.00 86.12 81 GLY A CA 1
ATOM 631 C C . GLY A 1 81 ? -13.666 10.294 6.570 1.00 86.12 81 GLY A C 1
ATOM 632 O O . GLY A 1 81 ? -13.941 9.299 5.896 1.00 86.12 81 GLY A O 1
ATOM 633 N N . ILE A 1 82 ? -12.534 10.401 7.268 1.00 90.00 82 ILE A N 1
ATOM 634 C CA . ILE A 1 82 ? -11.469 9.389 7.279 1.00 90.00 82 ILE A CA 1
ATOM 635 C C . ILE A 1 82 ? -11.034 9.037 8.707 1.00 90.00 82 ILE A C 1
ATOM 637 O O . ILE A 1 82 ? -10.887 9.906 9.563 1.00 90.00 82 ILE A O 1
ATOM 641 N N . ILE A 1 83 ? -10.777 7.753 8.952 1.00 93.50 83 ILE A N 1
ATOM 642 C CA . ILE A 1 83 ? -10.087 7.275 10.154 1.00 93.50 83 ILE A CA 1
ATOM 643 C C . ILE A 1 83 ? -8.771 6.651 9.693 1.00 93.50 83 ILE A C 1
ATOM 645 O O . ILE A 1 83 ? -8.783 5.680 8.937 1.00 93.50 83 ILE A O 1
ATOM 649 N N . ALA A 1 84 ? -7.642 7.205 10.129 1.00 94.94 84 ALA A N 1
ATOM 650 C CA . ALA A 1 84 ? -6.323 6.626 9.885 1.00 94.94 84 ALA A CA 1
ATOM 651 C C . ALA A 1 84 ? -5.797 5.893 11.123 1.00 94.94 84 ALA A C 1
ATOM 653 O O . ALA A 1 84 ? -6.233 6.129 12.249 1.00 94.94 84 ALA A O 1
ATOM 654 N N . VAL A 1 85 ? -4.835 5.001 10.901 1.00 95.25 85 VAL A N 1
ATOM 655 C CA . VAL A 1 85 ? -4.203 4.181 11.939 1.00 95.25 85 VAL A CA 1
ATOM 656 C C . VAL A 1 85 ? -2.706 4.403 11.870 1.00 95.25 85 VAL A C 1
ATOM 658 O O . VAL A 1 85 ? -2.139 4.307 10.782 1.00 95.25 85 VAL A O 1
ATOM 661 N N . ASP A 1 86 ? -2.065 4.660 13.008 1.00 93.88 86 ASP A N 1
ATOM 662 C CA . ASP A 1 86 ? -0.621 4.893 13.037 1.00 93.88 86 ASP A CA 1
ATOM 663 C C . ASP A 1 86 ? 0.072 4.271 14.262 1.00 93.88 86 ASP A C 1
ATOM 665 O O . ASP A 1 86 ? -0.353 4.430 15.405 1.00 93.88 86 ASP A O 1
ATOM 669 N N . GLN A 1 87 ? 1.160 3.535 14.020 1.00 91.44 87 GLN A N 1
ATOM 670 C CA . GLN A 1 87 ? 2.070 2.969 15.035 1.00 91.44 87 GLN A CA 1
ATOM 671 C C . GLN A 1 87 ? 1.408 2.353 16.286 1.00 91.44 87 GLN A C 1
ATOM 673 O O . GLN A 1 87 ? 1.857 2.527 17.420 1.00 91.44 87 GLN A O 1
ATOM 678 N N . ILE A 1 88 ? 0.349 1.572 16.085 1.00 92.25 88 ILE A N 1
ATOM 679 C CA . ILE A 1 88 ? -0.441 0.965 17.168 1.00 92.25 88 ILE A CA 1
ATOM 680 C C . ILE A 1 88 ? 0.233 -0.231 17.857 1.00 92.25 88 ILE A C 1
ATOM 682 O O . ILE A 1 88 ? -0.114 -0.573 18.982 1.00 92.25 88 ILE A O 1
ATOM 686 N N . ALA A 1 89 ? 1.180 -0.896 17.192 1.00 88.94 89 ALA A N 1
ATOM 687 C CA . ALA A 1 89 ? 1.601 -2.246 17.572 1.00 88.94 89 ALA A CA 1
ATOM 688 C C . ALA A 1 89 ? 2.605 -2.297 18.733 1.00 88.94 89 ALA A C 1
ATOM 690 O O . ALA A 1 89 ? 2.944 -3.386 19.196 1.00 88.94 89 ALA A O 1
ATOM 691 N N . VAL A 1 90 ? 3.131 -1.144 19.160 1.00 83.81 90 VAL A N 1
ATOM 692 C CA . VAL A 1 90 ? 4.297 -1.118 20.044 1.00 83.81 90 VAL A CA 1
ATOM 693 C C . VAL A 1 90 ? 4.163 -0.136 21.203 1.00 83.81 90 VAL A C 1
ATOM 695 O O . VAL A 1 90 ? 4.282 -0.532 22.360 1.00 83.81 90 VAL A O 1
ATOM 698 N N . SER A 1 91 ? 3.868 1.130 20.918 1.00 74.75 91 SER A N 1
ATOM 699 C CA . SER A 1 91 ? 3.724 2.168 21.946 1.00 74.75 91 SER A CA 1
ATOM 700 C C . SER A 1 91 ? 2.497 1.915 22.837 1.00 74.75 91 SER A C 1
ATOM 702 O O . SER A 1 91 ? 2.593 1.959 24.065 1.00 74.75 91 SER A O 1
ATOM 704 N N . ALA A 1 92 ? 1.371 1.519 22.231 1.00 73.38 92 ALA A N 1
ATOM 705 C CA . ALA A 1 92 ? 0.145 1.191 22.958 1.00 73.38 92 ALA A CA 1
ATOM 706 C C . ALA A 1 92 ? 0.270 -0.072 23.820 1.00 73.38 92 ALA A C 1
ATOM 708 O O . ALA A 1 92 ? -0.447 -0.207 24.805 1.00 73.38 92 ALA A O 1
ATOM 709 N N . ALA A 1 93 ? 1.188 -0.987 23.495 1.00 70.25 93 ALA A N 1
ATOM 710 C CA . ALA A 1 93 ? 1.409 -2.214 24.263 1.00 70.25 93 ALA A CA 1
ATOM 711 C C . ALA A 1 93 ? 1.884 -1.928 25.697 1.00 70.25 93 ALA A C 1
ATOM 713 O O . ALA A 1 93 ? 1.521 -2.623 26.645 1.00 70.25 93 ALA A O 1
ATOM 714 N N . GLN A 1 94 ? 2.697 -0.881 25.870 1.00 77.50 94 GLN A N 1
ATOM 715 C CA . GLN A 1 94 ? 3.263 -0.528 27.173 1.00 77.50 94 GLN A CA 1
ATOM 716 C C . GLN A 1 94 ? 2.281 0.273 28.027 1.00 77.50 94 GLN A C 1
ATOM 718 O O . GLN A 1 94 ? 2.156 0.027 29.226 1.00 77.50 94 GLN A O 1
ATOM 723 N N . SER A 1 95 ? 1.592 1.234 27.411 1.00 84.75 95 SER A N 1
ATOM 724 C CA . SER A 1 95 ? 0.648 2.128 28.086 1.00 84.75 95 SER A CA 1
ATOM 725 C C . SER A 1 95 ? -0.766 1.553 28.189 1.00 84.75 95 SER A C 1
ATOM 727 O O . SER A 1 95 ? -1.594 2.116 28.907 1.00 84.75 95 SER A O 1
ATOM 729 N N . LYS A 1 96 ? -1.066 0.477 27.445 1.00 92.81 96 LYS A N 1
ATOM 730 C CA . LYS A 1 96 ? -2.424 -0.042 27.210 1.00 92.81 96 LYS A CA 1
ATOM 731 C C . LYS A 1 96 ? -3.413 1.055 26.800 1.00 92.81 96 LYS A C 1
ATOM 733 O O . LYS A 1 96 ? -4.586 1.021 27.164 1.00 92.81 96 LYS A O 1
ATOM 738 N N . THR A 1 97 ? -2.921 2.061 26.082 1.00 94.88 97 THR A N 1
ATOM 739 C CA . THR A 1 97 ? -3.686 3.250 25.707 1.00 94.88 97 THR A CA 1
ATOM 740 C C . THR A 1 97 ? -3.415 3.598 24.251 1.00 94.88 97 THR A C 1
ATOM 742 O O . THR A 1 97 ? -2.258 3.726 23.849 1.00 94.88 97 THR A O 1
ATOM 745 N N . PHE A 1 98 ? -4.484 3.764 23.479 1.00 96.06 98 PHE A N 1
ATOM 746 C CA . PHE A 1 98 ? -4.460 4.411 22.174 1.00 96.06 98 PHE A CA 1
ATOM 747 C C . PHE A 1 98 ? -4.849 5.878 22.317 1.00 96.06 98 PHE A C 1
ATOM 749 O O . PHE A 1 98 ? -5.629 6.236 23.200 1.00 96.06 98 PHE A O 1
ATOM 756 N N . TYR A 1 99 ? -4.333 6.708 21.422 1.00 94.19 99 TYR A N 1
ATOM 757 C CA . TYR A 1 99 ? -4.581 8.139 21.401 1.00 94.19 99 TYR A CA 1
ATOM 758 C C . TYR A 1 99 ? -5.300 8.524 20.116 1.00 94.19 99 TYR A C 1
ATOM 760 O O . TYR A 1 99 ? -4.922 8.084 19.031 1.00 94.19 99 TYR A O 1
ATOM 768 N N . VAL A 1 100 ? -6.333 9.346 20.245 1.00 93.06 100 VAL A N 1
ATOM 769 C CA . VAL A 1 100 ? -7.048 9.939 19.117 1.00 93.06 100 VAL A CA 1
ATOM 770 C C . VAL A 1 100 ? -6.456 11.313 18.847 1.00 93.06 100 VAL A C 1
ATOM 772 O O . VAL A 1 100 ? -6.458 12.175 19.727 1.00 93.06 100 VAL A O 1
ATOM 775 N N . HIS A 1 101 ? -5.944 11.499 17.633 1.00 89.50 101 HIS A N 1
ATOM 776 C CA . HIS A 1 101 ? -5.495 12.792 17.120 1.00 89.50 101 HIS A CA 1
ATOM 777 C C . HIS A 1 101 ? -6.516 13.321 16.115 1.00 89.50 101 HIS A C 1
ATOM 779 O O . HIS A 1 101 ? -6.997 12.562 15.272 1.00 89.50 101 HIS A O 1
ATOM 785 N N . GLY A 1 102 ? -6.809 14.618 16.180 1.00 82.44 102 GLY A N 1
ATOM 786 C CA . GLY A 1 102 ? -7.864 15.250 15.386 1.00 82.44 102 GLY A CA 1
ATOM 787 C C . GLY A 1 102 ? -9.202 15.354 16.120 1.00 82.44 102 GLY A C 1
ATOM 788 O O . GLY A 1 102 ? -9.392 14.766 17.187 1.00 82.44 102 GLY A O 1
ATOM 789 N N . GLY A 1 103 ? -10.124 16.126 15.539 1.00 70.38 103 GLY A N 1
ATOM 790 C CA . GLY A 1 103 ? -11.374 16.533 16.179 1.00 70.38 103 GLY A CA 1
ATOM 791 C C . GLY A 1 103 ? -11.158 17.641 17.211 1.00 70.38 103 GLY A C 1
ATOM 792 O O . GLY A 1 103 ? -10.232 17.588 18.020 1.00 70.38 103 GLY A O 1
ATOM 793 N N . THR A 1 104 ? -12.016 18.660 17.219 1.00 58.47 104 THR A N 1
ATOM 794 C CA . THR A 1 104 ? -11.984 19.680 18.275 1.00 58.47 104 THR A CA 1
ATOM 795 C C . THR A 1 104 ? -12.323 19.039 19.625 1.00 58.47 104 THR A C 1
ATOM 797 O O . THR A 1 104 ? -13.422 18.529 19.841 1.00 58.47 104 THR A O 1
ATOM 800 N N . ASN A 1 105 ? -11.378 19.098 20.569 1.00 48.47 105 ASN A N 1
ATOM 801 C CA . ASN A 1 105 ? -11.509 18.648 21.963 1.00 48.47 105 ASN A CA 1
ATOM 802 C C . ASN A 1 105 ? -12.452 19.555 22.787 1.00 48.47 105 ASN A C 1
ATOM 804 O O . ASN A 1 105 ? -12.184 19.874 23.948 1.00 48.47 105 ASN A O 1
ATOM 808 N N . ASN A 1 106 ? -13.579 19.997 22.225 1.00 43.50 106 ASN A N 1
ATOM 809 C CA . ASN A 1 106 ? -14.572 20.739 22.989 1.00 43.50 106 ASN A CA 1
ATOM 810 C C . ASN A 1 106 ? -15.396 19.767 23.846 1.00 43.50 106 ASN A C 1
ATOM 812 O O . ASN A 1 106 ? -16.560 19.494 23.594 1.00 43.50 106 ASN A O 1
ATOM 816 N N . ASN A 1 107 ? -14.801 19.341 24.964 1.00 40.06 107 ASN A N 1
ATOM 817 C CA . ASN A 1 107 ? -15.512 18.835 26.147 1.00 40.06 107 ASN A CA 1
ATOM 818 C C . ASN A 1 107 ? -16.458 19.887 26.772 1.00 40.06 107 ASN A C 1
ATOM 820 O O . ASN A 1 107 ? -17.091 19.640 27.802 1.00 40.06 107 ASN A O 1
ATOM 824 N N . ASN A 1 108 ? -16.559 21.081 26.183 1.00 40.34 108 ASN A N 1
ATOM 825 C CA . ASN A 1 108 ? -17.542 22.076 26.560 1.00 40.34 108 ASN A CA 1
ATOM 826 C C . ASN A 1 108 ? -18.883 21.723 25.915 1.00 40.34 108 ASN A C 1
ATOM 828 O O . ASN A 1 108 ? -19.158 22.111 24.786 1.00 40.34 108 ASN A O 1
ATOM 832 N N . ASN A 1 109 ? -19.717 21.032 26.697 1.00 38.28 109 ASN A N 1
ATOM 833 C CA . ASN A 1 109 ? -21.158 20.788 26.526 1.00 38.28 109 ASN A CA 1
ATOM 834 C C . ASN A 1 109 ? -22.008 22.075 26.388 1.00 38.28 109 ASN A C 1
ATOM 836 O O . ASN A 1 109 ? -23.091 22.185 26.971 1.00 38.28 109 ASN A O 1
ATOM 840 N N . ASN A 1 110 ? -21.538 23.084 25.662 1.00 38.31 110 ASN A N 1
ATOM 841 C CA . ASN A 1 110 ? -22.364 24.219 25.311 1.00 38.31 110 ASN A CA 1
ATOM 842 C C . ASN A 1 110 ? -23.125 23.850 24.046 1.00 38.31 110 ASN A C 1
ATOM 844 O O . ASN A 1 110 ? -22.595 23.901 22.944 1.00 38.31 110 ASN A O 1
ATOM 848 N N . ASN A 1 111 ? -24.379 23.463 24.276 1.00 38.66 111 ASN A N 1
ATOM 849 C CA . ASN A 1 111 ? -25.473 23.348 23.316 1.00 38.66 111 ASN A CA 1
ATOM 850 C C . ASN A 1 111 ? -25.740 24.674 22.568 1.00 38.66 111 ASN A C 1
ATOM 852 O O . ASN A 1 111 ? -26.864 25.176 22.609 1.00 38.66 111 ASN A O 1
ATOM 856 N N . ASP A 1 112 ? -24.743 25.273 21.926 1.00 38.56 112 ASP A N 1
ATOM 857 C CA . ASP A 1 112 ? -25.006 26.212 20.843 1.00 38.56 112 ASP A CA 1
ATOM 858 C C . ASP A 1 112 ? -25.029 25.380 19.567 1.00 38.56 112 ASP A C 1
ATOM 860 O O . ASP A 1 112 ? -24.059 24.710 19.234 1.00 38.56 112 ASP A O 1
ATOM 864 N N . GLY A 1 113 ? -26.202 25.326 18.936 1.00 40.34 113 GLY A N 1
ATOM 865 C CA . GLY A 1 113 ? -26.512 24.470 17.793 1.00 40.34 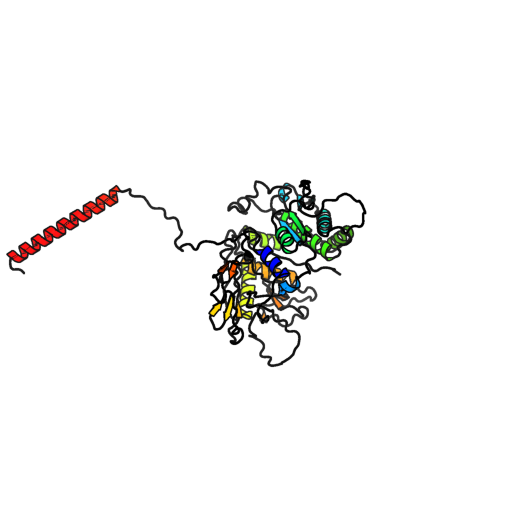113 GLY A CA 1
ATOM 866 C C . GLY A 1 113 ? -25.838 24.898 16.490 1.00 40.34 113 GLY A C 1
ATOM 867 O O . GLY A 1 113 ? -26.528 25.021 15.482 1.00 40.34 113 GLY A O 1
ATOM 868 N N . ASP A 1 114 ? -24.527 25.118 16.529 1.00 42.50 114 ASP A N 1
ATOM 869 C CA . ASP A 1 114 ? -23.666 25.199 15.356 1.00 42.50 114 ASP A CA 1
ATOM 870 C C . ASP A 1 114 ? -23.126 23.791 15.058 1.00 42.50 114 ASP A C 1
ATOM 872 O O . ASP A 1 114 ? -22.706 23.077 15.969 1.00 42.50 114 ASP A O 1
ATOM 876 N N . ASP A 1 115 ? -23.214 23.377 13.789 1.00 48.34 115 ASP A N 1
ATOM 877 C CA . ASP A 1 115 ? -22.879 22.041 13.278 1.00 48.34 115 ASP A CA 1
ATOM 878 C C . ASP A 1 115 ? -21.619 21.458 13.942 1.00 48.34 115 ASP A C 1
ATOM 880 O O . ASP A 1 115 ? -20.499 21.899 13.670 1.00 48.34 115 ASP A O 1
ATOM 884 N N . ALA A 1 116 ? -21.793 20.445 14.800 1.00 58.16 116 ALA A N 1
ATOM 885 C CA . ALA A 1 116 ? -20.674 19.670 15.317 1.00 58.16 116 ALA A CA 1
ATOM 886 C C . ALA A 1 116 ? -19.922 19.080 14.118 1.00 58.16 116 ALA A C 1
ATOM 888 O O . ALA A 1 116 ? -20.482 18.313 13.331 1.00 58.16 116 ALA A O 1
ATOM 889 N N . SER A 1 117 ? -18.668 19.485 13.944 1.00 77.00 117 SER A N 1
ATOM 890 C CA . SER A 1 117 ? -17.875 19.082 12.793 1.00 77.00 117 SER A CA 1
ATOM 891 C C . SER A 1 117 ? -17.657 17.560 12.801 1.00 77.00 117 SER A C 1
ATOM 893 O O . SER A 1 117 ? -17.546 16.931 13.858 1.00 77.00 117 SER A O 1
ATOM 895 N N . LEU A 1 118 ? -17.648 16.927 11.622 1.00 81.94 118 LEU A N 1
ATOM 896 C CA . LEU A 1 118 ? -17.609 15.461 11.526 1.00 81.94 118 LEU A CA 1
ATOM 897 C C . LEU A 1 118 ? -16.362 14.856 12.194 1.00 81.94 118 LEU A C 1
ATOM 899 O O . LEU A 1 118 ? -16.437 13.774 12.757 1.00 81.94 118 LEU A O 1
ATOM 903 N N . ASP A 1 119 ? -15.223 15.539 12.171 1.00 80.81 119 ASP A N 1
ATOM 904 C CA . ASP A 1 119 ? -14.019 15.154 12.918 1.00 80.81 119 ASP A CA 1
ATOM 905 C C . ASP A 1 119 ? -14.252 15.101 14.435 1.00 80.81 119 ASP A C 1
ATOM 907 O O . ASP A 1 119 ? -13.818 14.145 15.074 1.00 80.81 119 ASP A O 1
ATOM 911 N N . ALA A 1 120 ? -14.991 16.053 15.015 1.00 83.12 120 ALA A N 1
ATOM 912 C CA . ALA A 1 120 ? -15.364 16.003 16.428 1.00 83.12 120 ALA A CA 1
ATOM 913 C C . ALA A 1 120 ? -16.256 14.785 16.718 1.00 83.12 120 ALA A C 1
ATOM 915 O O . ALA A 1 120 ? -16.027 14.069 17.695 1.00 83.12 120 ALA A O 1
ATOM 916 N N . TYR A 1 121 ? -17.216 14.492 15.833 1.00 88.25 121 TYR A N 1
ATOM 917 C CA . TYR A 1 121 ? -18.031 13.277 15.915 1.00 88.25 121 TYR A CA 1
ATOM 918 C C . TYR A 1 121 ? -17.173 12.002 15.857 1.00 88.25 121 TYR A C 1
ATOM 920 O O . TYR A 1 121 ? -17.285 11.139 16.730 1.00 88.25 121 TYR A O 1
ATOM 928 N N . LEU A 1 122 ? -16.284 11.890 14.864 1.00 90.38 122 LEU A N 1
ATOM 929 C CA . LEU A 1 122 ? -15.385 10.745 14.690 1.00 90.38 122 LEU A CA 1
ATOM 930 C C . LEU A 1 122 ? -14.498 10.532 15.926 1.00 90.38 122 LEU A C 1
ATOM 932 O O . LEU A 1 122 ? -14.318 9.392 16.364 1.00 90.38 122 LEU A O 1
ATOM 936 N N . SER A 1 123 ? -13.988 11.616 16.516 1.00 90.56 123 SER A N 1
ATOM 937 C CA . SER A 1 123 ? -13.192 11.551 17.741 1.00 90.56 123 SER A CA 1
ATOM 938 C C . SER A 1 123 ? -14.013 11.041 18.918 1.00 90.56 123 SER A C 1
ATOM 940 O O . SER A 1 123 ? -13.571 10.120 19.603 1.00 90.56 123 SER A O 1
ATOM 942 N N . GLN A 1 124 ? -15.231 11.553 19.123 1.00 91.50 124 GLN A N 1
ATOM 943 C CA . GLN A 1 124 ? -16.109 11.074 20.197 1.00 91.50 124 GLN A CA 1
ATOM 944 C C . GLN A 1 124 ? -16.469 9.596 20.032 1.00 91.50 124 GLN A C 1
ATOM 946 O O . GLN A 1 124 ? -16.420 8.848 21.007 1.00 91.50 124 GLN A O 1
ATOM 951 N N . VAL A 1 125 ? -16.743 9.137 18.806 1.00 94.00 125 VAL A N 1
ATOM 952 C CA . VAL A 1 125 ? -16.965 7.709 18.532 1.00 94.00 125 VAL A CA 1
ATOM 953 C C . VAL A 1 125 ? -15.768 6.877 18.995 1.00 94.00 125 VAL A C 1
ATOM 955 O O . VAL A 1 125 ? -15.954 5.909 19.729 1.00 94.00 125 VAL A O 1
ATOM 958 N N . LEU A 1 126 ? -14.540 7.247 18.616 1.00 95.12 126 LEU A N 1
ATOM 959 C CA . LEU A 1 126 ? -13.342 6.497 19.010 1.00 95.12 126 LEU A CA 1
ATOM 960 C C . LEU A 1 126 ? -13.116 6.499 20.527 1.00 95.12 126 LEU A C 1
ATOM 962 O O . LEU A 1 126 ? -12.802 5.451 21.092 1.00 95.12 126 LEU A O 1
ATOM 966 N N . LEU A 1 127 ? -13.314 7.640 21.192 1.00 94.56 127 LEU A N 1
ATOM 967 C CA . LEU A 1 127 ? -13.131 7.778 22.642 1.00 94.56 127 LEU A CA 1
ATOM 968 C C . LEU A 1 127 ? -14.0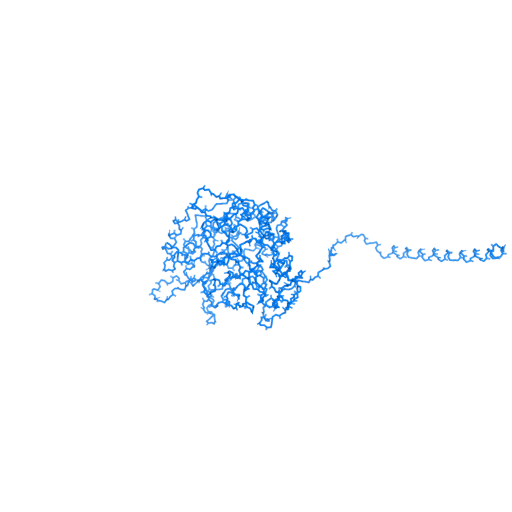79 6.882 23.456 1.00 94.56 127 LEU A C 1
ATOM 970 O O . LEU A 1 127 ? -13.733 6.476 24.563 1.00 94.56 127 LEU A O 1
ATOM 974 N N . GLN A 1 128 ? -15.247 6.529 22.912 1.00 95.19 128 GLN A N 1
ATOM 975 C CA . GLN A 1 128 ? -16.204 5.626 23.565 1.00 95.19 128 GLN A CA 1
ATOM 976 C C . GLN A 1 128 ? -15.946 4.134 23.290 1.00 95.19 128 GLN A C 1
ATOM 978 O O . GLN A 1 128 ? -16.655 3.278 23.822 1.00 95.19 128 GLN A O 1
ATOM 983 N N . LEU A 1 129 ? -14.958 3.792 22.456 1.00 95.12 129 LEU A N 1
ATOM 984 C CA . LEU A 1 129 ? -14.756 2.430 21.948 1.00 95.12 129 LEU A CA 1
ATOM 985 C C . LEU A 1 129 ? -13.634 1.641 22.632 1.00 95.12 129 LEU A C 1
ATOM 987 O O . LEU A 1 129 ? -13.182 0.639 22.081 1.00 95.12 129 LEU A O 1
ATOM 991 N N . SER A 1 130 ? -13.223 2.022 23.844 1.00 92.62 130 SER A N 1
ATOM 992 C CA . SER A 1 130 ? -12.274 1.247 24.657 1.00 92.62 130 SER A CA 1
ATOM 993 C C . SER A 1 130 ? -12.647 -0.241 24.763 1.00 92.62 130 SER A C 1
ATOM 995 O O . SER A 1 130 ? -13.815 -0.635 24.759 1.00 92.62 130 SER A O 1
ATOM 997 N N . THR A 1 131 ? -11.624 -1.085 24.873 1.00 91.06 131 THR A N 1
ATOM 998 C CA . THR A 1 131 ? -11.762 -2.526 25.135 1.00 91.06 131 THR A CA 1
ATOM 999 C C . THR A 1 131 ? -11.448 -2.822 26.601 1.00 91.06 131 THR A C 1
ATOM 1001 O O . THR A 1 131 ? -10.956 -1.952 27.318 1.00 91.06 131 THR A O 1
ATOM 1004 N N . ASP A 1 132 ? -11.676 -4.059 27.046 1.00 89.38 132 ASP A N 1
ATOM 1005 C CA . ASP A 1 132 ? -11.366 -4.468 28.424 1.00 89.38 132 ASP A CA 1
ATOM 1006 C C . ASP A 1 132 ? -9.873 -4.300 28.772 1.00 89.38 132 ASP A C 1
ATOM 1008 O O . ASP A 1 132 ? -9.526 -4.006 29.917 1.00 89.38 132 ASP A O 1
ATOM 1012 N N . ASP A 1 133 ? -8.991 -4.465 27.781 1.00 91.31 133 ASP A N 1
ATOM 1013 C CA . ASP A 1 133 ? -7.537 -4.445 27.964 1.00 91.31 133 ASP A CA 1
ATOM 1014 C C . ASP A 1 133 ? -6.855 -3.154 27.506 1.00 91.31 133 ASP A C 1
ATOM 1016 O O . ASP A 1 133 ? -5.722 -2.904 27.922 1.00 91.31 133 ASP A O 1
ATOM 1020 N N . TYR A 1 134 ? -7.510 -2.358 26.657 1.00 95.44 134 TYR A N 1
ATOM 1021 C CA . TYR A 1 134 ? -6.950 -1.147 26.055 1.00 95.44 134 TYR A CA 1
ATOM 1022 C C . TYR A 1 134 ? -7.928 0.017 26.135 1.00 95.44 134 TYR A C 1
ATOM 1024 O O . TYR A 1 134 ? -9.057 -0.079 25.651 1.00 95.44 134 TYR A O 1
ATOM 1032 N N . ASN A 1 135 ? -7.452 1.134 26.681 1.00 95.44 135 ASN A N 1
ATOM 1033 C CA . ASN A 1 135 ? -8.186 2.390 26.726 1.00 95.44 135 ASN A CA 1
ATOM 1034 C C . ASN A 1 135 ? -7.963 3.216 25.449 1.00 95.44 135 ASN A C 1
ATOM 1036 O O . ASN A 1 135 ? -6.893 3.148 24.844 1.00 95.44 135 ASN A O 1
ATOM 1040 N N . VAL A 1 136 ? -8.938 4.040 25.078 1.00 95.62 136 VAL A N 1
ATOM 1041 C CA . VAL A 1 136 ? -8.799 5.086 24.062 1.00 95.62 136 VAL A CA 1
ATOM 1042 C C . VAL A 1 136 ? -8.900 6.442 24.755 1.00 95.62 136 VAL A C 1
ATOM 1044 O O . VAL A 1 136 ? -9.836 6.700 25.508 1.00 95.62 136 VAL A O 1
ATOM 1047 N N . ALA A 1 137 ? -7.910 7.301 24.540 1.00 93.75 137 ALA A N 1
ATOM 1048 C CA . ALA A 1 137 ? -7.832 8.631 25.128 1.00 93.75 137 ALA A CA 1
ATOM 1049 C C . ALA A 1 137 ? -7.652 9.694 24.041 1.00 93.75 137 ALA A C 1
ATOM 1051 O O . ALA A 1 137 ? -7.178 9.403 22.944 1.00 93.75 137 ALA A O 1
ATOM 1052 N N . ALA A 1 138 ? -8.016 10.937 24.344 1.00 90.38 138 ALA A N 1
ATOM 1053 C CA . ALA A 1 138 ? -7.683 12.058 23.476 1.00 90.38 138 ALA A CA 1
ATOM 1054 C C . ALA A 1 138 ? -6.180 12.356 23.579 1.00 90.38 138 ALA A C 1
ATOM 1056 O O . ALA A 1 138 ? -5.572 12.118 24.629 1.00 90.38 138 ALA A O 1
ATOM 1057 N N . THR A 1 139 ? -5.590 12.876 22.504 1.00 87.75 139 THR A N 1
ATOM 1058 C CA . THR A 1 139 ? -4.230 13.425 22.549 1.00 87.75 139 THR A CA 1
ATOM 1059 C C . THR A 1 139 ? -4.124 14.549 23.588 1.00 87.75 139 THR A C 1
ATOM 1061 O O . THR A 1 139 ? -5.073 15.311 23.796 1.00 87.75 139 THR A O 1
ATOM 1064 N N . SER A 1 140 ? -2.973 14.641 24.257 1.00 85.44 140 SER A N 1
ATOM 1065 C CA . SER A 1 140 ? -2.650 15.723 25.193 1.00 85.44 140 SER A CA 1
ATOM 1066 C C . SER A 1 140 ? -2.100 16.972 24.507 1.00 85.44 140 SER A C 1
ATOM 1068 O O . SER A 1 140 ? -1.819 17.957 25.190 1.00 85.44 140 SER A O 1
ATOM 1070 N N . ILE A 1 141 ? -1.931 16.946 23.180 1.00 77.94 141 ILE A N 1
ATOM 1071 C CA . ILE A 1 141 ? -1.547 18.129 22.413 1.00 77.94 141 ILE A CA 1
ATOM 1072 C C . ILE A 1 141 ? -2.659 19.167 22.564 1.00 77.94 141 ILE A C 1
ATOM 1074 O O . ILE A 1 141 ? -3.809 18.924 22.203 1.00 77.94 141 ILE A O 1
ATOM 1078 N N . GLU A 1 142 ? -2.307 20.314 23.134 1.00 67.12 142 GLU A N 1
ATOM 1079 C CA . GLU A 1 142 ? -3.182 21.478 23.198 1.00 67.12 142 GLU A CA 1
ATOM 1080 C C . GLU A 1 142 ? -3.030 22.290 21.907 1.00 67.12 142 GLU A C 1
ATOM 1082 O O . GLU A 1 142 ? -1.948 22.332 21.314 1.00 67.12 142 GLU A O 1
ATOM 1087 N N . ASP A 1 143 ? -4.121 22.928 21.484 1.00 60.66 143 ASP A N 1
ATOM 1088 C CA . ASP A 1 143 ? -4.091 23.969 20.459 1.00 60.66 143 ASP A CA 1
ATOM 1089 C C . ASP A 1 143 ? -3.117 25.059 20.927 1.00 60.66 143 ASP A C 1
ATOM 1091 O O . ASP A 1 143 ? -3.236 25.571 22.046 1.00 60.66 143 ASP A O 1
ATOM 1095 N N . ASP A 1 144 ? -2.101 25.365 20.118 1.00 52.75 144 ASP A N 1
ATOM 1096 C CA . ASP A 1 144 ? -1.018 26.264 20.521 1.00 52.75 144 ASP A CA 1
ATOM 1097 C C . ASP A 1 144 ? -1.453 27.740 20.571 1.00 52.75 144 ASP A C 1
ATOM 1099 O O . ASP A 1 144 ? -0.652 28.621 20.906 1.00 52.75 144 ASP A O 1
ATOM 1103 N N . GLY A 1 145 ? -2.745 28.008 20.332 1.00 47.94 145 GLY A N 1
ATOM 1104 C CA . GLY A 1 145 ? -3.395 29.294 20.563 1.00 47.94 145 GLY A CA 1
ATOM 1105 C C . GLY A 1 145 ? -2.847 30.398 19.666 1.00 47.94 145 GLY A C 1
ATOM 1106 O O . GLY A 1 145 ? -3.018 31.586 19.956 1.00 47.94 145 GLY A O 1
ATOM 1107 N N . ASN A 1 146 ? -2.141 30.028 18.599 1.00 46.03 146 ASN A N 1
ATOM 1108 C CA . ASN A 1 146 ? -1.655 30.964 17.615 1.00 46.03 146 ASN A CA 1
ATOM 1109 C C . ASN A 1 146 ? -2.802 31.212 16.625 1.00 46.03 146 ASN A C 1
ATOM 1111 O O . ASN A 1 146 ? -2.987 30.444 15.689 1.00 46.03 146 ASN A O 1
ATOM 1115 N N . ASP A 1 147 ? -3.545 32.307 16.842 1.00 45.19 147 ASP A N 1
ATOM 1116 C CA . ASP A 1 147 ? -4.742 32.806 16.115 1.00 45.19 147 ASP A CA 1
ATOM 1117 C C . ASP A 1 147 ? -4.665 32.844 14.559 1.00 45.19 147 ASP A C 1
ATOM 1119 O O . ASP A 1 147 ? -5.576 33.348 13.900 1.00 45.19 147 ASP A O 1
ATOM 1123 N N . ASN A 1 148 ? -3.577 32.371 13.945 1.00 45.53 148 ASN A N 1
ATOM 1124 C CA . ASN A 1 148 ? -3.395 32.279 12.497 1.00 45.53 148 ASN A CA 1
ATOM 1125 C C . ASN A 1 148 ? -3.606 30.862 11.932 1.00 45.53 148 ASN A C 1
ATOM 1127 O O . ASN A 1 148 ? -3.758 30.746 10.717 1.00 45.53 148 ASN A O 1
ATOM 1131 N N . ASP A 1 149 ? -3.613 29.827 12.776 1.00 44.53 149 ASP A N 1
ATOM 1132 C CA . ASP A 1 149 ? -4.070 28.481 12.422 1.00 44.53 149 ASP A CA 1
ATOM 1133 C C . ASP A 1 149 ? -5.475 28.307 13.022 1.00 44.53 149 ASP A C 1
ATOM 1135 O O . ASP A 1 149 ? -5.742 28.771 14.125 1.00 44.53 149 ASP A O 1
ATOM 1139 N N . ASN A 1 150 ? -6.420 27.735 12.273 1.00 46.28 150 ASN A N 1
ATOM 1140 C CA . ASN A 1 150 ? -7.868 27.759 12.555 1.00 46.28 150 ASN A CA 1
ATOM 1141 C C . ASN A 1 150 ? -8.317 26.933 13.793 1.00 46.28 150 ASN A C 1
ATOM 1143 O O . ASN A 1 150 ? -9.395 26.344 13.772 1.00 46.28 150 ASN A O 1
ATOM 1147 N N . GLY A 1 151 ? -7.525 26.858 14.864 1.00 46.56 151 GLY A N 1
ATOM 1148 C CA . GLY A 1 151 ? -7.780 25.992 16.021 1.00 46.56 151 GLY A CA 1
ATOM 1149 C C . GLY A 1 151 ? -7.620 24.498 15.715 1.00 46.56 151 GLY A C 1
ATOM 1150 O O . GLY A 1 151 ? -8.150 23.649 16.435 1.00 46.56 151 GLY A O 1
ATOM 1151 N N . ASP A 1 152 ? -6.923 24.167 14.623 1.00 53.19 152 ASP A N 1
ATOM 1152 C CA . ASP A 1 152 ? -6.666 22.790 14.211 1.00 53.19 152 ASP A CA 1
ATOM 1153 C C . ASP A 1 152 ? -5.523 22.205 15.051 1.00 53.19 152 ASP A C 1
ATOM 1155 O O . ASP A 1 152 ? -4.367 22.621 14.949 1.00 53.19 152 ASP A O 1
ATOM 1159 N N . LEU A 1 153 ? -5.842 21.197 15.868 1.00 59.53 153 LEU A N 1
ATOM 1160 C CA . LEU A 1 153 ? -4.840 20.429 16.605 1.00 59.53 153 LEU A CA 1
ATOM 1161 C C . LEU A 1 153 ? -3.793 19.849 15.632 1.00 59.53 153 LEU A C 1
ATOM 1163 O O . LEU A 1 153 ? -4.174 19.270 14.607 1.00 59.53 153 LEU A O 1
ATOM 1167 N N . PRO A 1 154 ? -2.484 19.932 15.946 1.00 69.88 154 PRO A N 1
ATOM 1168 C CA . PRO A 1 154 ? -1.430 19.356 15.120 1.00 69.88 154 PRO A CA 1
ATOM 1169 C C . PRO A 1 154 ? -1.683 17.871 14.821 1.00 69.88 154 PRO A C 1
ATOM 1171 O O . PRO A 1 154 ? -1.598 17.015 15.700 1.00 69.88 154 PRO A O 1
ATOM 1174 N N . MET A 1 155 ? -1.982 17.559 13.560 1.00 80.38 155 MET A N 1
ATOM 1175 C CA . MET A 1 155 ? -2.200 16.190 13.089 1.00 80.38 155 MET A CA 1
ATOM 1176 C C . MET A 1 155 ? -0.868 15.482 12.810 1.00 80.38 155 MET A C 1
ATOM 1178 O O . MET A 1 155 ? 0.007 16.067 12.158 1.00 80.38 155 MET A O 1
ATOM 1182 N N . PRO A 1 156 ? -0.702 14.205 13.205 1.00 87.94 156 PRO A N 1
ATOM 1183 C CA . PRO A 1 156 ? 0.467 13.437 12.805 1.00 87.94 156 PRO A CA 1
ATOM 1184 C C . PRO A 1 156 ? 0.487 13.207 11.283 1.00 87.94 156 PRO A C 1
ATOM 1186 O O . PRO A 1 156 ? -0.574 13.153 10.646 1.00 87.94 156 PRO A O 1
ATOM 1189 N N . PRO A 1 157 ? 1.679 13.040 10.675 1.00 87.56 157 PRO A N 1
ATOM 1190 C CA . PRO A 1 157 ? 1.824 12.875 9.232 1.00 87.56 157 PRO A CA 1
ATOM 1191 C C . PRO A 1 157 ? 1.226 11.539 8.772 1.00 87.56 157 PRO A C 1
ATOM 1193 O O . PRO A 1 157 ? 1.863 10.491 8.826 1.00 87.56 157 PRO A O 1
ATOM 1196 N N . THR A 1 158 ? -0.018 11.594 8.307 1.00 91.12 158 THR A N 1
ATOM 1197 C CA . THR A 1 158 ? -0.802 10.453 7.816 1.00 91.12 158 THR A CA 1
ATOM 1198 C C . THR A 1 158 ? -1.610 10.855 6.581 1.00 91.12 158 THR A C 1
ATOM 1200 O O . THR A 1 158 ? -1.665 12.036 6.224 1.00 91.12 158 THR A O 1
ATOM 1203 N N . ALA A 1 159 ? -2.313 9.902 5.961 1.00 88.44 159 ALA A N 1
ATOM 1204 C CA . ALA A 1 159 ? -3.210 10.176 4.838 1.00 88.44 159 ALA A CA 1
ATOM 1205 C C . ALA A 1 159 ? -4.301 11.222 5.157 1.00 88.44 159 ALA A C 1
ATOM 1207 O O . ALA A 1 159 ? -4.782 11.886 4.242 1.00 88.44 159 ALA A O 1
ATOM 1208 N N . VAL A 1 160 ? -4.651 11.436 6.435 1.00 87.19 160 VAL A N 1
ATOM 1209 C CA . VAL A 1 160 ? -5.572 12.514 6.847 1.00 87.19 160 VAL A CA 1
ATOM 1210 C C . VAL A 1 160 ? -5.021 13.887 6.464 1.00 87.19 160 VAL A C 1
ATOM 1212 O O . VAL A 1 160 ? -5.761 14.735 5.976 1.00 87.19 160 VAL A O 1
ATOM 1215 N N . THR A 1 161 ? -3.708 14.094 6.599 1.00 83.94 161 THR A N 1
ATOM 1216 C CA . THR A 1 161 ? -3.065 15.367 6.235 1.00 83.94 161 THR A CA 1
ATOM 1217 C C . THR A 1 161 ? -3.020 15.597 4.721 1.00 83.94 161 THR A C 1
ATOM 1219 O O . THR A 1 161 ? -3.082 16.737 4.266 1.00 83.94 161 THR A O 1
ATOM 1222 N N . SER A 1 162 ? -2.944 14.530 3.920 1.00 82.00 162 SER A N 1
ATOM 1223 C CA . SER A 1 162 ? -3.071 14.611 2.458 1.00 82.00 162 SER A CA 1
ATOM 1224 C C . SER A 1 162 ? -4.502 14.943 2.048 1.00 82.00 162 SER A C 1
ATOM 1226 O O . SER A 1 162 ? -4.712 15.767 1.160 1.00 82.00 162 SER A O 1
ATOM 1228 N N . LEU A 1 163 ? -5.486 14.324 2.710 1.00 81.12 163 LEU A N 1
ATOM 1229 C CA . LEU A 1 163 ? -6.905 14.581 2.479 1.00 81.12 163 LEU A CA 1
ATOM 1230 C C . LEU A 1 163 ? -7.250 16.040 2.775 1.00 81.12 163 LEU A C 1
ATOM 1232 O O . LEU A 1 163 ? -7.857 16.699 1.934 1.00 81.12 163 LEU A O 1
ATOM 1236 N N . SER A 1 164 ? -6.832 16.552 3.936 1.00 79.50 164 SER A N 1
ATOM 1237 C CA . SER A 1 164 ? -7.133 17.926 4.338 1.00 79.50 164 SER A CA 1
ATOM 1238 C C . SER A 1 164 ? -6.528 18.947 3.379 1.00 79.50 164 SER A C 1
ATOM 1240 O O . SER A 1 164 ? -7.206 19.895 2.988 1.00 79.50 164 SER A O 1
ATOM 1242 N N . LYS A 1 165 ? -5.302 18.707 2.895 1.00 77.12 165 LYS A N 1
ATOM 1243 C CA . LYS A 1 165 ? -4.666 19.534 1.857 1.00 77.12 165 LYS A CA 1
ATOM 1244 C C . LYS A 1 165 ? -5.392 19.477 0.513 1.00 77.12 165 LYS A C 1
ATOM 1246 O O . LYS A 1 165 ? -5.525 20.508 -0.139 1.00 77.12 165 LYS A O 1
ATOM 1251 N N . ALA A 1 166 ? -5.827 18.294 0.082 1.00 71.69 166 ALA A N 1
ATOM 1252 C CA . ALA A 1 166 ? -6.423 18.098 -1.240 1.00 71.69 166 ALA A CA 1
ATOM 1253 C C . ALA A 1 166 ? -7.891 18.547 -1.316 1.00 71.69 166 ALA A C 1
ATOM 1255 O O . ALA A 1 166 ? -8.315 19.094 -2.332 1.00 71.69 166 ALA A O 1
ATOM 1256 N N . LEU A 1 167 ? -8.671 18.309 -0.257 1.00 69.56 167 LEU A N 1
ATOM 1257 C CA . LEU A 1 167 ? -10.104 18.611 -0.215 1.00 69.56 167 LEU A CA 1
ATOM 1258 C C . LEU A 1 167 ? -10.439 19.919 0.502 1.00 69.56 167 LEU A C 1
ATOM 1260 O O . LEU A 1 167 ? -11.555 20.409 0.349 1.00 69.56 167 LEU A O 1
ATOM 1264 N N . GLY A 1 168 ? -9.520 20.478 1.294 1.00 63.59 168 GLY A N 1
ATOM 1265 C CA . GLY A 1 168 ? -9.836 21.595 2.189 1.00 63.59 168 GLY A CA 1
ATOM 1266 C C . GLY A 1 168 ? -10.847 21.215 3.279 1.00 63.59 168 GLY A C 1
ATOM 1267 O O . GLY A 1 168 ? -11.535 22.087 3.800 1.00 63.59 168 GLY A O 1
ATOM 1268 N N . ILE A 1 169 ? -10.970 19.918 3.586 1.00 62.91 169 ILE A N 1
ATOM 1269 C CA . ILE A 1 169 ? -11.902 19.355 4.570 1.00 62.91 169 ILE A CA 1
ATOM 1270 C C . ILE A 1 169 ? -11.085 18.828 5.759 1.00 62.91 169 ILE A C 1
ATOM 1272 O O . ILE A 1 169 ? -10.199 17.996 5.571 1.00 62.91 169 ILE A O 1
ATOM 1276 N N . SER A 1 170 ? -11.386 19.275 6.982 1.00 61.31 170 SER A N 1
ATOM 1277 C CA . SER A 1 170 ? -10.736 18.825 8.230 1.00 61.31 170 SER A CA 1
ATOM 1278 C C . SER A 1 170 ? -11.321 17.524 8.809 1.00 61.31 170 SER A C 1
ATOM 1280 O O . SER A 1 170 ? -10.937 17.094 9.889 1.00 61.31 170 SER A O 1
ATOM 1282 N N . SER A 1 171 ? -12.235 16.861 8.094 1.00 73.06 171 SER A N 1
ATOM 1283 C CA . SER A 1 171 ? -13.032 15.719 8.568 1.00 73.06 171 SER A CA 1
ATOM 1284 C C . SER A 1 171 ? -12.266 14.391 8.635 1.00 73.06 171 SER A C 1
ATOM 1286 O O . SER A 1 171 ? -12.574 13.429 7.927 1.00 73.06 171 SER A O 1
ATOM 1288 N N . GLY A 1 172 ? -11.264 14.311 9.504 1.00 87.06 172 GLY A N 1
ATOM 1289 C CA . GLY A 1 172 ? -10.554 13.069 9.768 1.00 87.06 172 GLY A CA 1
ATOM 1290 C C . GLY A 1 172 ? -10.002 12.974 11.177 1.00 87.06 172 GLY A C 1
ATOM 1291 O O . GLY A 1 172 ? -9.886 13.972 11.876 1.00 87.06 172 GLY A O 1
ATOM 1292 N N . VAL A 1 173 ? -9.667 11.752 11.580 1.00 91.31 173 VAL A N 1
ATOM 1293 C CA . VAL A 1 173 ? -9.066 11.434 12.881 1.00 91.31 173 VAL A CA 1
ATOM 1294 C C . VAL A 1 173 ? -8.023 10.332 12.722 1.00 91.31 173 VAL A C 1
ATOM 1296 O O . VAL A 1 173 ? -8.082 9.532 11.784 1.00 91.31 173 VAL A O 1
ATOM 1299 N N . VAL A 1 174 ? -7.068 10.264 13.644 1.00 93.94 174 VAL A N 1
ATOM 1300 C CA . VAL A 1 174 ? -6.015 9.244 13.662 1.00 93.94 174 VAL A CA 1
ATOM 1301 C C . VAL A 1 174 ? -6.063 8.484 14.980 1.00 93.94 174 VAL A C 1
ATOM 1303 O O . VAL A 1 174 ? -5.934 9.080 16.045 1.00 93.94 174 VAL A O 1
ATOM 1306 N N . LEU A 1 175 ? -6.200 7.160 14.906 1.00 95.38 175 LEU A N 1
ATOM 1307 C CA . LEU A 1 175 ? -5.981 6.262 16.035 1.00 95.38 175 LEU A CA 1
ATOM 1308 C C . LEU A 1 175 ? -4.496 5.887 16.086 1.00 95.38 175 LEU A C 1
ATOM 1310 O O . LEU A 1 175 ? -4.008 5.105 15.264 1.00 95.38 175 LEU A O 1
ATOM 1314 N N . ALA A 1 176 ? -3.782 6.449 17.053 1.00 94.44 176 ALA A N 1
ATOM 1315 C CA . ALA A 1 176 ? -2.346 6.293 17.208 1.00 94.44 176 ALA A CA 1
ATOM 1316 C C . ALA A 1 176 ? -1.977 5.476 18.452 1.00 94.44 176 ALA A C 1
ATOM 1318 O O . ALA A 1 176 ? -2.660 5.506 19.476 1.00 94.44 176 ALA A O 1
ATOM 1319 N N . GLY A 1 177 ? -0.843 4.776 18.401 1.00 93.62 177 GLY A N 1
ATOM 1320 C CA . GLY A 1 177 ? -0.266 4.143 19.593 1.00 93.62 177 GLY A CA 1
ATOM 1321 C C . GLY A 1 177 ? 0.468 5.105 20.536 1.00 93.62 177 GLY A C 1
ATOM 1322 O O . GLY A 1 177 ? 0.943 4.680 21.585 1.00 93.62 177 GLY A O 1
ATOM 1323 N N . TYR A 1 178 ? 0.607 6.376 20.164 1.00 91.88 178 TYR A N 1
ATOM 1324 C CA . TYR A 1 178 ? 1.416 7.375 20.858 1.00 91.88 178 TYR A CA 1
ATOM 1325 C C . TYR A 1 178 ? 0.642 8.677 21.073 1.00 91.88 178 TYR A C 1
ATOM 1327 O O . TYR A 1 178 ? -0.236 9.019 20.285 1.00 91.88 178 TYR A O 1
ATOM 1335 N N . ASP A 1 179 ? 1.014 9.413 22.120 1.00 90.88 179 ASP A N 1
ATOM 1336 C CA . ASP A 1 179 ? 0.367 10.672 22.492 1.00 90.88 179 ASP A CA 1
ATOM 1337 C C . ASP A 1 179 ? 0.912 11.868 21.703 1.00 90.88 179 ASP A C 1
ATOM 1339 O O . ASP A 1 179 ? 0.223 12.420 20.862 1.00 90.88 179 ASP A O 1
ATOM 1343 N N . THR A 1 180 ? 2.172 12.245 21.932 1.00 87.31 180 THR A N 1
ATOM 1344 C CA . THR A 1 180 ? 2.796 13.419 21.287 1.00 87.31 180 THR A CA 1
ATOM 1345 C C . THR A 1 180 ? 4.061 13.078 20.512 1.00 87.31 180 THR A C 1
ATOM 1347 O O . THR A 1 180 ? 4.432 13.760 19.561 1.00 87.31 180 THR A O 1
ATOM 1350 N N . THR A 1 181 ? 4.749 12.012 20.913 1.00 87.31 181 THR A N 1
ATOM 1351 C CA . THR A 1 181 ? 6.007 11.568 20.315 1.00 87.31 181 THR A CA 1
ATOM 1352 C C . THR A 1 181 ? 5.982 10.063 20.155 1.00 87.31 181 THR A C 1
ATOM 1354 O O . THR A 1 181 ? 5.420 9.358 20.995 1.00 87.31 181 THR A O 1
ATOM 1357 N N . PHE A 1 182 ? 6.594 9.563 19.080 1.00 88.38 182 PHE A N 1
ATOM 1358 C CA . PHE A 1 182 ? 6.782 8.125 18.929 1.00 88.38 182 PHE A CA 1
ATOM 1359 C C . PHE A 1 182 ? 7.588 7.597 20.110 1.00 88.38 182 PHE A C 1
ATOM 1361 O O . PHE A 1 182 ? 8.456 8.288 20.652 1.00 88.38 182 PHE A O 1
ATOM 1368 N N . ASP A 1 183 ? 7.317 6.351 20.480 1.00 81.38 183 ASP A N 1
ATOM 1369 C CA . ASP A 1 183 ? 8.115 5.667 21.479 1.00 81.38 183 ASP A CA 1
ATOM 1370 C C . ASP A 1 183 ? 9.600 5.727 21.055 1.00 81.38 183 ASP A C 1
ATOM 1372 O O . ASP A 1 183 ? 9.922 5.403 19.907 1.00 81.38 183 ASP A O 1
ATOM 1376 N N . PRO A 1 184 ? 10.520 6.177 21.926 1.00 77.38 184 PRO A N 1
ATOM 1377 C CA . PRO A 1 184 ? 11.933 6.323 21.577 1.00 77.38 184 PRO A CA 1
ATOM 1378 C C . PRO A 1 184 ? 12.582 4.998 21.146 1.00 77.38 184 PRO A C 1
ATOM 1380 O O . PRO A 1 184 ? 13.547 5.004 20.379 1.00 77.38 184 PRO A O 1
ATOM 1383 N N . ASP A 1 185 ? 12.021 3.864 21.567 1.00 73.94 185 ASP A N 1
ATOM 1384 C CA . ASP A 1 185 ? 12.430 2.526 21.154 1.00 73.94 185 ASP A CA 1
ATOM 1385 C C . ASP A 1 185 ? 11.719 2.055 19.867 1.00 73.94 185 ASP A C 1
ATOM 1387 O O . ASP A 1 185 ? 11.938 0.929 19.422 1.00 73.94 185 ASP A O 1
ATOM 1391 N N . ALA A 1 186 ? 10.851 2.865 19.236 1.00 72.50 186 ALA A N 1
ATOM 1392 C CA . ALA A 1 186 ? 10.142 2.519 17.989 1.00 72.50 186 ALA A CA 1
ATOM 1393 C C . ALA A 1 186 ? 11.081 2.361 16.798 1.00 72.50 186 ALA A C 1
ATOM 1395 O O . ALA A 1 186 ? 10.716 1.707 15.833 1.00 72.50 186 ALA A O 1
ATOM 1396 N N . MET A 1 187 ? 12.301 2.910 16.873 1.00 86.19 187 MET A N 1
ATOM 1397 C CA . MET A 1 187 ? 13.314 2.802 15.815 1.00 86.19 187 MET A CA 1
ATOM 1398 C C . MET A 1 187 ? 12.740 3.100 14.418 1.00 86.19 187 MET A C 1
ATOM 1400 O O . MET A 1 187 ? 13.126 2.459 13.444 1.00 86.19 187 MET A O 1
ATOM 1404 N N . TYR A 1 188 ? 11.836 4.081 14.342 1.00 89.50 188 TYR A N 1
ATOM 1405 C CA . TYR A 1 188 ? 11.033 4.414 13.168 1.00 89.50 188 TYR A CA 1
ATOM 1406 C C . TYR A 1 188 ? 11.854 4.428 11.868 1.00 89.50 188 TYR A C 1
ATOM 1408 O O . TYR A 1 188 ? 12.878 5.113 11.782 1.00 89.50 188 TYR A O 1
ATOM 1416 N N . GLN A 1 189 ? 11.399 3.665 10.867 1.00 89.88 189 GLN A N 1
ATOM 1417 C CA . GLN A 1 189 ? 12.015 3.553 9.533 1.00 89.88 189 GLN A CA 1
ATOM 1418 C C . GLN A 1 189 ? 13.497 3.120 9.546 1.00 89.88 189 GLN A C 1
ATOM 1420 O O . GLN A 1 189 ? 14.282 3.452 8.655 1.00 89.88 189 GLN A O 1
ATOM 1425 N N . SER A 1 190 ? 13.913 2.366 10.566 1.00 90.88 190 SER A N 1
ATOM 1426 C CA . SER A 1 190 ? 15.260 1.803 10.674 1.00 90.88 190 SER A CA 1
ATOM 1427 C C . SER A 1 190 ? 15.281 0.330 10.279 1.00 90.88 190 SER A C 1
ATOM 1429 O O . SER A 1 190 ? 14.343 -0.410 10.530 1.00 90.88 190 SER A O 1
ATOM 1431 N N . HIS A 1 191 ? 16.429 -0.169 9.814 1.00 89.38 191 HIS A N 1
ATOM 1432 C CA . HIS A 1 191 ? 16.672 -1.616 9.677 1.00 89.38 191 HIS A CA 1
ATOM 1433 C C . HIS A 1 191 ? 16.519 -2.394 11.002 1.00 89.38 191 HIS A C 1
ATOM 1435 O O . HIS A 1 191 ? 16.470 -3.625 11.012 1.00 89.38 191 HIS A O 1
ATOM 1441 N N . ARG A 1 192 ? 16.512 -1.680 12.134 1.00 89.50 192 ARG A N 1
ATOM 1442 C CA . ARG A 1 192 ? 16.256 -2.233 13.466 1.00 89.50 192 ARG A CA 1
ATOM 1443 C C . ARG A 1 192 ? 14.782 -2.220 13.863 1.00 89.50 192 ARG A C 1
ATOM 1445 O O . ARG A 1 192 ? 14.483 -2.693 14.950 1.00 89.50 192 ARG A O 1
ATOM 1452 N N . ASP A 1 193 ? 13.894 -1.698 13.034 1.00 89.88 193 ASP A N 1
ATOM 1453 C CA . ASP A 1 193 ? 12.457 -1.870 13.197 1.00 89.88 193 ASP A CA 1
ATOM 1454 C C . ASP A 1 193 ? 12.070 -3.240 12.623 1.00 89.88 193 ASP A C 1
ATOM 1456 O O . ASP A 1 193 ? 11.772 -3.397 11.441 1.00 89.88 193 ASP A O 1
ATOM 1460 N N . ASN A 1 194 ? 12.266 -4.288 13.427 1.00 88.62 194 ASN A N 1
ATOM 1461 C CA . ASN A 1 194 ? 11.987 -5.664 13.036 1.00 88.62 194 ASN A CA 1
ATOM 1462 C C . ASN A 1 194 ? 11.619 -6.521 14.253 1.00 88.62 194 ASN A C 1
ATOM 1464 O O . ASN A 1 194 ? 11.958 -6.204 15.391 1.00 88.62 194 ASN A O 1
ATOM 1468 N N . ILE A 1 195 ? 10.990 -7.668 13.997 1.00 89.44 195 ILE A N 1
ATOM 1469 C CA . ILE A 1 195 ? 10.470 -8.557 15.045 1.00 89.44 195 ILE A CA 1
ATOM 1470 C C . ILE A 1 195 ? 11.548 -9.114 15.995 1.00 89.44 195 ILE A C 1
ATOM 1472 O O . ILE A 1 195 ? 11.247 -9.475 17.131 1.00 89.44 195 ILE A O 1
ATOM 1476 N N . TYR A 1 196 ? 12.809 -9.193 15.557 1.00 86.62 196 TYR A N 1
ATOM 1477 C CA . TYR A 1 196 ? 13.904 -9.769 16.346 1.00 86.62 196 TYR A CA 1
ATOM 1478 C C . TYR A 1 196 ? 14.503 -8.775 17.340 1.00 86.62 196 TYR A C 1
ATOM 1480 O O . TYR A 1 196 ? 15.030 -9.177 18.377 1.00 86.62 196 TYR A O 1
ATOM 1488 N N . THR A 1 197 ? 14.466 -7.487 17.015 1.00 86.62 197 THR A N 1
ATOM 1489 C CA . THR A 1 197 ? 14.869 -6.398 17.910 1.00 86.62 197 THR A CA 1
ATOM 1490 C C . THR A 1 197 ? 13.706 -5.952 18.782 1.00 86.62 197 THR A C 1
ATOM 1492 O O . THR A 1 197 ? 13.919 -5.669 19.961 1.00 86.62 197 THR A O 1
ATOM 1495 N N . ARG A 1 198 ? 12.491 -5.916 18.224 1.00 83.62 198 ARG A N 1
ATOM 1496 C CA . ARG A 1 198 ? 11.283 -5.478 18.917 1.00 83.62 198 ARG A CA 1
ATOM 1497 C C . ARG A 1 198 ? 10.057 -6.274 18.449 1.00 83.62 198 ARG A C 1
ATOM 1499 O O . ARG A 1 198 ? 9.525 -6.004 17.375 1.00 83.62 198 ARG A O 1
ATOM 1506 N N . PRO A 1 199 ? 9.595 -7.257 19.241 1.00 86.19 199 PRO A N 1
ATOM 1507 C CA . PRO A 1 199 ? 8.369 -7.980 18.936 1.00 86.19 199 PRO A CA 1
ATOM 1508 C C . PRO A 1 199 ? 7.163 -7.036 18.911 1.00 86.19 199 PRO A C 1
ATOM 1510 O O . PRO A 1 199 ? 7.047 -6.162 19.770 1.00 86.19 199 PRO A O 1
ATOM 1513 N N . ILE A 1 200 ? 6.260 -7.238 17.954 1.00 89.88 200 ILE A N 1
ATOM 1514 C CA . ILE A 1 200 ? 4.965 -6.550 17.930 1.00 89.88 200 ILE A CA 1
ATOM 1515 C C . ILE A 1 200 ? 4.030 -7.146 18.989 1.00 89.88 200 ILE A C 1
ATOM 1517 O O . ILE A 1 200 ? 4.062 -8.355 19.231 1.00 89.88 200 ILE A O 1
ATOM 1521 N N . ASP A 1 201 ? 3.173 -6.324 19.598 1.00 92.38 201 ASP A N 1
ATOM 1522 C CA . ASP A 1 201 ? 2.126 -6.816 20.496 1.00 92.38 201 ASP A CA 1
ATOM 1523 C C . ASP A 1 201 ? 0.844 -7.116 19.713 1.00 92.38 201 ASP A C 1
ATOM 1525 O O . ASP A 1 201 ? 0.097 -6.221 19.311 1.00 92.38 201 ASP A O 1
ATOM 1529 N N . LEU A 1 202 ? 0.568 -8.405 19.514 1.00 95.00 202 LEU A N 1
ATOM 1530 C CA . LEU A 1 202 ? -0.641 -8.849 18.825 1.00 95.00 202 LEU A CA 1
ATOM 1531 C C . LEU A 1 202 ? -1.927 -8.543 19.600 1.00 95.00 202 LEU A C 1
ATOM 1533 O O . LEU A 1 202 ? -2.976 -8.442 18.972 1.00 95.00 202 LEU A O 1
ATOM 1537 N N . ASN A 1 203 ? -1.879 -8.353 20.924 1.00 95.31 203 ASN A N 1
ATOM 1538 C CA . ASN A 1 203 ? -3.055 -7.910 21.678 1.00 95.31 203 ASN A CA 1
ATOM 1539 C C . ASN A 1 203 ? -3.398 -6.462 21.333 1.00 95.31 203 ASN A C 1
ATOM 1541 O O . ASN A 1 203 ? -4.570 -6.150 21.144 1.00 95.31 203 ASN A O 1
ATOM 1545 N N . ALA A 1 204 ? -2.387 -5.597 21.198 1.00 95.19 204 ALA A N 1
ATOM 1546 C CA . ALA A 1 204 ? -2.594 -4.212 20.783 1.00 95.19 204 ALA A CA 1
ATOM 1547 C C . ALA A 1 204 ? -3.168 -4.154 19.362 1.00 95.19 204 ALA A C 1
ATOM 1549 O O . ALA A 1 204 ? -4.143 -3.448 19.113 1.00 95.19 204 ALA A O 1
ATOM 1550 N N . VAL A 1 205 ? -2.629 -4.959 18.438 1.00 95.94 205 VAL A N 1
ATOM 1551 C CA . VAL A 1 205 ? -3.154 -5.051 17.065 1.00 95.94 205 VAL A CA 1
ATOM 1552 C C . VAL A 1 205 ? -4.602 -5.558 17.048 1.00 95.94 205 VAL A C 1
ATOM 1554 O O . VAL A 1 205 ? -5.443 -4.968 16.373 1.00 95.94 205 VAL A O 1
ATOM 1557 N N . ALA A 1 206 ? -4.919 -6.606 17.812 1.00 96.12 206 ALA A N 1
ATOM 1558 C CA . ALA A 1 206 ? -6.269 -7.163 17.901 1.00 96.12 206 ALA A CA 1
ATOM 1559 C C . ALA A 1 206 ? -7.284 -6.173 18.508 1.00 96.12 206 ALA A C 1
ATOM 1561 O O . ALA A 1 206 ? -8.404 -6.030 18.003 1.00 96.12 206 ALA A O 1
ATOM 1562 N N . ALA A 1 207 ? -6.881 -5.451 19.558 1.00 95.88 207 ALA A N 1
ATOM 1563 C CA . ALA A 1 207 ? -7.693 -4.415 20.184 1.00 95.88 207 ALA A CA 1
ATOM 1564 C C . ALA A 1 207 ? -7.957 -3.259 19.213 1.00 95.88 207 ALA A C 1
ATOM 1566 O O . ALA A 1 207 ? -9.113 -2.901 19.001 1.00 95.88 207 ALA A O 1
ATOM 1567 N N . ALA A 1 208 ? -6.919 -2.737 18.553 1.00 96.69 208 ALA A N 1
ATOM 1568 C CA . ALA A 1 208 ? -7.063 -1.676 17.561 1.00 96.69 208 ALA A CA 1
ATOM 1569 C C . ALA A 1 208 ? -7.951 -2.103 16.382 1.00 96.69 208 ALA A C 1
ATOM 1571 O O . ALA A 1 208 ? -8.830 -1.348 15.980 1.00 96.69 208 ALA A O 1
ATOM 1572 N N . ALA A 1 209 ? -7.793 -3.328 15.867 1.00 96.06 209 ALA A N 1
ATOM 1573 C CA . ALA A 1 209 ? -8.656 -3.860 14.812 1.00 96.06 209 ALA A CA 1
ATOM 1574 C C . ALA A 1 209 ? -10.130 -3.927 15.252 1.00 96.06 209 ALA A C 1
ATOM 1576 O O . ALA A 1 209 ? -11.021 -3.556 14.489 1.00 96.06 209 ALA A O 1
ATOM 1577 N N . THR A 1 210 ? -10.391 -4.338 16.498 1.00 96.25 210 THR A N 1
ATOM 1578 C CA . THR A 1 210 ? -11.747 -4.364 17.070 1.00 96.25 210 THR A CA 1
ATOM 1579 C C . THR A 1 210 ? -12.323 -2.952 17.225 1.00 96.25 210 THR A C 1
ATOM 1581 O O . THR A 1 210 ? -13.475 -2.720 16.856 1.00 96.25 210 THR A O 1
ATOM 1584 N N . ILE A 1 211 ? -11.528 -2.006 17.737 1.00 96.75 211 ILE A N 1
ATOM 1585 C CA . ILE A 1 211 ? -11.905 -0.592 17.884 1.00 96.75 211 ILE A CA 1
ATOM 1586 C C . ILE A 1 211 ? -12.258 -0.000 16.519 1.00 96.75 211 ILE A C 1
ATOM 1588 O O . ILE A 1 211 ? -13.323 0.587 16.366 1.00 96.75 211 ILE A O 1
ATOM 1592 N N . LEU A 1 212 ? -11.410 -0.209 15.510 1.00 96.31 212 LEU A N 1
ATOM 1593 C CA . LEU A 1 212 ? -11.617 0.308 14.157 1.00 96.31 212 LEU A CA 1
ATOM 1594 C C . LEU A 1 212 ? -12.836 -0.306 13.474 1.00 96.31 212 LEU A C 1
ATOM 1596 O O . LEU A 1 212 ? -13.590 0.418 12.831 1.00 96.31 212 LEU A O 1
ATOM 1600 N N . ALA A 1 213 ? -13.066 -1.611 13.634 1.00 95.75 213 ALA A N 1
ATOM 1601 C CA . ALA A 1 213 ? -14.257 -2.262 13.097 1.00 95.75 213 ALA A CA 1
ATOM 1602 C C . ALA A 1 213 ? -15.538 -1.664 13.700 1.00 95.75 213 ALA A C 1
ATOM 1604 O O . ALA A 1 213 ? -16.478 -1.337 12.974 1.00 95.75 213 ALA A O 1
ATOM 1605 N N . LYS A 1 214 ? -15.561 -1.464 15.025 1.00 96.31 214 LYS A N 1
ATOM 1606 C CA . LYS A 1 214 ? -16.683 -0.810 15.707 1.00 96.31 214 LYS A CA 1
ATOM 1607 C C . LYS A 1 214 ? -16.837 0.648 15.281 1.00 96.31 214 LYS A C 1
ATOM 1609 O O . LYS A 1 214 ? -17.955 1.070 15.010 1.00 96.31 214 LYS A O 1
ATOM 1614 N N . ALA A 1 215 ? -15.738 1.390 15.179 1.00 95.81 215 ALA A N 1
ATOM 1615 C CA . ALA A 1 215 ? -15.753 2.785 14.763 1.00 95.81 215 ALA A CA 1
ATOM 1616 C C . ALA A 1 215 ? -16.318 2.923 13.349 1.00 95.81 215 ALA A C 1
ATOM 1618 O O . ALA A 1 215 ? -17.254 3.686 13.154 1.00 95.81 215 ALA A O 1
ATOM 1619 N N . ALA A 1 216 ? -15.845 2.119 12.395 1.00 94.62 216 ALA A N 1
ATOM 1620 C CA . ALA A 1 216 ? -16.342 2.127 11.023 1.00 94.62 216 ALA A CA 1
ATOM 1621 C C . ALA A 1 216 ? -17.847 1.808 10.934 1.00 94.62 216 ALA A C 1
ATOM 1623 O O . ALA A 1 216 ? -18.564 2.424 10.153 1.00 94.62 216 ALA A O 1
ATOM 1624 N N . ILE A 1 217 ? -18.353 0.874 11.750 1.00 95.19 217 ILE A N 1
ATOM 1625 C CA . ILE A 1 217 ? -19.790 0.551 11.787 1.00 95.19 217 ILE A CA 1
ATOM 1626 C C . ILE A 1 217 ? -20.601 1.674 12.438 1.00 95.19 217 ILE A C 1
ATOM 1628 O O . ILE A 1 217 ? -21.678 2.003 11.943 1.00 95.19 217 ILE A O 1
ATOM 1632 N N . ALA A 1 218 ? -20.109 2.255 13.535 1.00 94.81 218 ALA A N 1
ATOM 1633 C CA . ALA A 1 218 ? -20.774 3.364 14.211 1.00 94.81 218 ALA A CA 1
ATOM 1634 C C . ALA A 1 218 ? -20.908 4.562 13.262 1.00 94.81 218 ALA A C 1
ATOM 1636 O O . ALA A 1 218 ? -22.009 5.067 13.050 1.00 94.81 218 ALA A O 1
ATOM 1637 N N . THR A 1 219 ? -19.812 4.950 12.613 1.00 92.19 219 THR A N 1
ATOM 1638 C CA . THR A 1 219 ? -19.782 6.091 11.691 1.00 92.19 219 THR A CA 1
ATOM 1639 C C . THR A 1 219 ? -20.589 5.839 10.424 1.00 92.19 219 THR A C 1
ATOM 1641 O O . THR A 1 219 ? -21.205 6.761 9.897 1.00 92.19 219 THR A O 1
ATOM 1644 N N . ALA A 1 220 ? -20.668 4.589 9.962 1.00 92.94 220 ALA A N 1
ATOM 1645 C CA . ALA A 1 220 ? -21.531 4.222 8.848 1.00 92.94 220 ALA A CA 1
ATOM 1646 C C . ALA A 1 220 ? -23.025 4.206 9.204 1.00 92.94 220 ALA A C 1
ATOM 1648 O O . ALA A 1 220 ? -23.866 4.353 8.318 1.00 92.94 220 ALA A O 1
ATOM 1649 N N . TYR A 1 221 ? -23.381 4.001 10.474 1.00 92.12 221 TYR A N 1
ATOM 1650 C CA . TYR A 1 221 ? -24.772 3.880 10.913 1.00 92.12 221 TYR A CA 1
ATOM 1651 C C . TYR A 1 221 ? -25.478 5.231 11.069 1.00 92.12 221 TYR A C 1
ATOM 1653 O O . TYR A 1 221 ? -26.613 5.382 10.618 1.00 92.12 221 TYR A O 1
ATOM 1661 N N . SER A 1 222 ? -24.831 6.193 11.724 1.00 83.56 222 SER A N 1
ATOM 1662 C CA . SER A 1 222 ? -25.359 7.537 11.977 1.00 83.56 222 SER A CA 1
ATOM 1663 C C . SER A 1 222 ? -24.196 8.502 12.191 1.00 83.56 222 SER A C 1
ATOM 1665 O O . SER A 1 222 ? -23.123 8.068 12.606 1.00 83.56 222 SER A O 1
ATOM 1667 N N . VAL A 1 223 ? -24.412 9.792 11.937 1.00 77.50 223 VAL A N 1
ATOM 1668 C CA . VAL A 1 223 ? -23.467 10.881 12.256 1.00 77.50 223 VAL A CA 1
ATOM 1669 C C . VAL A 1 223 ? -24.046 11.907 13.238 1.00 77.50 223 VAL A C 1
ATOM 1671 O O . VAL A 1 223 ? -23.345 12.826 13.642 1.00 77.50 223 VAL A O 1
ATOM 1674 N N . ASP A 1 224 ? -25.300 11.726 13.665 1.00 79.94 224 ASP A N 1
ATOM 1675 C CA . ASP A 1 224 ? -26.011 12.705 14.502 1.00 79.94 224 ASP A CA 1
ATOM 1676 C C . ASP A 1 224 ? -25.863 12.435 16.011 1.00 79.94 224 ASP A C 1
ATOM 1678 O O . ASP A 1 224 ? -25.969 13.345 16.829 1.00 79.94 224 ASP A O 1
ATOM 1682 N N . ASP A 1 225 ? -25.656 11.172 16.397 1.00 87.00 225 ASP A N 1
ATOM 1683 C CA . ASP A 1 225 ? -25.598 10.732 17.797 1.00 87.00 225 ASP A CA 1
ATOM 1684 C C . ASP A 1 225 ? -24.590 9.589 17.958 1.00 87.00 225 ASP A C 1
ATOM 1686 O O . ASP A 1 225 ? -24.853 8.435 17.591 1.00 87.00 225 ASP A O 1
ATOM 1690 N N . TYR A 1 226 ? -23.426 9.925 18.520 1.00 89.62 226 TYR A N 1
ATOM 1691 C CA . TYR A 1 226 ? -22.323 8.984 18.672 1.00 89.62 226 TYR A CA 1
ATOM 1692 C C . TYR A 1 226 ? -22.642 7.896 19.703 1.00 89.62 226 TYR A C 1
ATOM 1694 O O . TYR A 1 226 ? -22.197 6.764 19.528 1.00 89.62 226 TYR A O 1
ATOM 1702 N N . GLU A 1 227 ? -23.434 8.177 20.746 1.00 92.12 227 GLU A N 1
ATOM 1703 C CA . GLU A 1 227 ? -23.759 7.183 21.776 1.00 92.12 227 GLU A CA 1
ATOM 1704 C C . GLU A 1 227 ? -24.635 6.079 21.186 1.00 92.12 227 GLU A C 1
ATOM 1706 O O . GLU A 1 227 ? -24.350 4.885 21.338 1.00 92.12 227 GLU A O 1
ATOM 1711 N N . THR A 1 228 ? -25.686 6.462 20.454 1.00 93.00 228 THR A N 1
ATOM 1712 C CA . THR A 1 228 ? -26.545 5.500 19.753 1.00 93.00 228 THR A CA 1
ATOM 1713 C C . THR A 1 228 ? -25.753 4.711 18.708 1.00 93.00 228 THR A C 1
ATOM 1715 O O . THR A 1 228 ? -25.918 3.491 18.606 1.00 93.00 228 THR A O 1
ATOM 1718 N N . ALA A 1 229 ? -24.863 5.369 17.961 1.00 93.81 229 ALA A N 1
ATOM 1719 C CA . ALA A 1 229 ? -24.042 4.722 16.944 1.00 93.81 229 ALA A CA 1
ATOM 1720 C C . ALA A 1 229 ? -23.038 3.715 17.532 1.00 93.81 229 ALA A C 1
ATOM 1722 O O . ALA A 1 229 ? -22.920 2.590 17.038 1.00 93.81 229 ALA A O 1
ATOM 1723 N N . VAL A 1 230 ? -22.368 4.071 18.630 1.00 95.38 230 VAL A N 1
ATOM 1724 C CA . VAL A 1 230 ? -21.449 3.189 19.366 1.00 95.38 230 VAL A CA 1
ATOM 1725 C C . VAL A 1 230 ? -22.193 1.993 19.955 1.00 95.38 230 VAL A C 1
ATOM 1727 O O . VAL A 1 230 ? -21.732 0.855 19.838 1.00 95.38 230 VAL A O 1
ATOM 1730 N N . ASN A 1 231 ? -23.377 2.210 20.534 1.00 95.19 231 ASN A N 1
ATOM 1731 C CA . ASN A 1 231 ? -24.220 1.127 21.039 1.00 95.19 231 ASN A CA 1
ATOM 1732 C C . ASN A 1 231 ? -24.641 0.162 19.922 1.00 95.19 231 ASN A C 1
ATOM 1734 O O . ASN A 1 231 ? -24.578 -1.058 20.101 1.00 95.19 231 ASN A O 1
ATOM 1738 N N . TYR A 1 232 ? -25.010 0.690 18.751 1.00 95.00 232 TYR A N 1
ATOM 1739 C CA . TYR A 1 232 ? -25.297 -0.126 17.575 1.00 95.00 232 TYR A CA 1
ATOM 1740 C C . TYR A 1 232 ? -24.068 -0.939 17.145 1.00 95.00 232 TYR A C 1
ATOM 1742 O O . TYR A 1 232 ? -24.163 -2.160 17.017 1.00 95.00 232 TYR A O 1
ATOM 1750 N N . ALA A 1 233 ? -22.897 -0.314 17.012 1.00 95.19 233 ALA A N 1
ATOM 1751 C CA . ALA A 1 233 ? -21.666 -1.004 16.632 1.00 95.19 233 ALA A CA 1
ATOM 1752 C C . ALA A 1 233 ? -21.268 -2.114 17.619 1.00 95.19 233 ALA A C 1
ATOM 1754 O O . ALA A 1 233 ? -20.909 -3.214 17.196 1.00 95.19 233 ALA A O 1
ATOM 1755 N N . ASN A 1 234 ? -21.406 -1.871 18.926 1.00 94.62 234 ASN A N 1
ATOM 1756 C CA . ASN A 1 234 ? -21.184 -2.877 19.968 1.00 94.62 234 ASN A CA 1
ATOM 1757 C C . ASN A 1 234 ? -22.155 -4.065 19.867 1.00 94.62 234 ASN A C 1
ATOM 1759 O O . ASN A 1 234 ? -21.788 -5.185 20.217 1.00 94.62 234 ASN A O 1
ATOM 1763 N N . SER A 1 235 ? -23.377 -3.846 19.368 1.00 94.56 235 SER A N 1
ATOM 1764 C CA . SER A 1 235 ? -24.348 -4.924 19.144 1.00 94.56 235 SER A CA 1
ATOM 1765 C C . SER A 1 235 ? -24.035 -5.788 17.916 1.00 94.56 235 SER A C 1
ATOM 1767 O O . SER A 1 235 ? -24.439 -6.949 17.872 1.00 94.56 235 SER A O 1
ATOM 1769 N N . ILE A 1 236 ? -23.304 -5.243 16.936 1.00 93.62 236 ILE A N 1
ATOM 1770 C CA . ILE A 1 236 ? -22.889 -5.957 15.722 1.00 93.62 236 ILE A CA 1
ATOM 1771 C C . ILE A 1 236 ? -21.562 -6.691 15.955 1.00 93.62 236 ILE A C 1
ATOM 1773 O O . ILE A 1 236 ? -21.458 -7.892 15.703 1.00 93.62 236 ILE A O 1
ATOM 1777 N N . VAL A 1 237 ? -20.551 -5.997 16.484 1.00 92.62 237 VAL A N 1
ATOM 1778 C CA . VAL A 1 237 ? -19.222 -6.562 16.767 1.00 92.62 237 VAL A CA 1
ATOM 1779 C C . VAL A 1 237 ? -19.189 -7.092 18.199 1.00 92.62 237 VAL A C 1
ATOM 1781 O O . VAL A 1 237 ? -18.671 -6.458 19.119 1.00 92.62 237 VAL A O 1
ATOM 1784 N N . THR A 1 238 ? -19.776 -8.272 18.381 1.00 89.50 238 THR A N 1
ATOM 1785 C CA . THR A 1 238 ? -19.946 -8.903 19.703 1.00 89.50 238 THR A CA 1
ATOM 1786 C C . THR A 1 238 ? -18.748 -9.733 20.152 1.00 89.50 238 THR A C 1
ATOM 1788 O O . THR A 1 238 ? -18.575 -9.952 21.348 1.00 89.50 238 THR A O 1
ATOM 1791 N N . THR A 1 239 ? -17.924 -10.200 19.212 1.00 90.06 239 THR A N 1
ATOM 1792 C CA . THR A 1 239 ? -16.748 -11.032 19.493 1.00 90.06 239 THR A CA 1
ATOM 1793 C C . THR A 1 239 ? -15.490 -10.280 19.060 1.00 90.06 239 THR A C 1
ATOM 1795 O O . THR A 1 239 ? -15.212 -10.224 17.861 1.00 90.06 239 THR A O 1
ATOM 1798 N N . PRO A 1 240 ? -14.753 -9.664 20.002 1.00 89.50 240 PRO A N 1
ATOM 1799 C CA . PRO A 1 240 ? -13.463 -9.047 19.719 1.00 89.50 240 PRO A CA 1
ATOM 1800 C C . PRO A 1 240 ? -12.475 -10.047 19.120 1.00 89.50 240 PRO A C 1
ATOM 1802 O O . PRO A 1 240 ? -12.473 -11.226 19.485 1.00 89.50 240 PRO A O 1
ATOM 1805 N N . ILE A 1 241 ? -11.600 -9.560 18.243 1.00 92.06 241 ILE A N 1
ATOM 1806 C CA . ILE A 1 241 ? -10.442 -10.339 17.795 1.00 92.06 241 ILE A CA 1
ATOM 1807 C C . ILE A 1 241 ? -9.484 -10.471 18.982 1.00 92.06 241 ILE A C 1
ATOM 1809 O O . ILE A 1 241 ? -9.314 -9.533 19.761 1.00 92.06 241 ILE A O 1
ATOM 1813 N N . THR A 1 242 ? -8.842 -11.628 19.115 1.00 93.88 242 THR A N 1
ATOM 1814 C CA . THR A 1 242 ? -7.809 -11.875 20.125 1.00 93.88 242 THR A CA 1
ATOM 1815 C C . THR A 1 242 ? -6.467 -12.161 19.457 1.00 93.88 242 THR A C 1
ATOM 1817 O O . THR A 1 242 ? -6.402 -12.507 18.278 1.00 93.88 242 THR A O 1
ATOM 1820 N N . SER A 1 243 ? -5.373 -12.037 20.208 1.00 94.31 243 SER A N 1
ATOM 1821 C CA . SER A 1 243 ? -4.014 -12.339 19.726 1.00 94.31 243 SER A CA 1
ATOM 1822 C C . SER A 1 243 ? -3.793 -13.813 19.354 1.00 94.31 243 SER A C 1
ATOM 1824 O O . SER A 1 243 ? -2.849 -14.134 18.628 1.00 94.31 243 SER A O 1
ATOM 1826 N N . ASP A 1 244 ? -4.675 -14.701 19.817 1.00 95.38 244 ASP A N 1
ATOM 1827 C CA . ASP A 1 244 ? -4.675 -16.129 19.500 1.00 95.38 244 ASP A CA 1
ATOM 1828 C C . ASP A 1 244 ? -5.424 -16.464 18.198 1.00 95.38 244 ASP A C 1
ATOM 1830 O O . ASP A 1 244 ? -5.429 -17.621 17.771 1.00 95.38 244 ASP A O 1
ATOM 1834 N N . ASP A 1 245 ? -6.047 -15.474 17.545 1.00 95.50 245 ASP A N 1
ATOM 1835 C CA . ASP A 1 245 ? -6.717 -15.681 16.264 1.00 95.50 245 ASP A CA 1
ATOM 1836 C C . ASP A 1 245 ? -5.720 -16.144 15.189 1.00 95.50 245 ASP A C 1
ATOM 1838 O O . ASP A 1 245 ? -4.695 -15.510 14.920 1.00 95.50 245 ASP A O 1
ATOM 1842 N N . SER A 1 246 ? -6.032 -17.270 14.544 1.00 94.88 246 SER A N 1
ATOM 1843 C CA . SER A 1 246 ? -5.123 -17.892 13.581 1.00 94.88 246 SER A CA 1
ATOM 1844 C C . SER A 1 246 ? -4.882 -17.041 12.333 1.00 94.88 246 SER A C 1
ATOM 1846 O O . SER A 1 246 ? -3.780 -17.082 11.784 1.00 94.88 246 SER A O 1
ATOM 1848 N N . ASN A 1 247 ? -5.872 -16.254 11.892 1.00 92.75 247 ASN A N 1
ATOM 1849 C CA . ASN A 1 247 ? -5.706 -15.377 10.735 1.00 92.75 247 ASN A CA 1
ATOM 1850 C C . ASN A 1 247 ? -4.812 -14.193 11.103 1.00 92.75 247 ASN A C 1
ATOM 1852 O O . ASN A 1 247 ? -3.911 -13.855 10.334 1.00 92.75 247 ASN A O 1
ATOM 1856 N N . LEU A 1 248 ? -5.007 -13.613 12.293 1.00 95.50 248 LEU A N 1
ATOM 1857 C CA . LEU A 1 248 ? -4.150 -12.551 12.813 1.00 95.50 248 LEU A CA 1
ATOM 1858 C C . LEU A 1 248 ? -2.699 -13.024 12.949 1.00 95.50 248 LEU A C 1
ATOM 1860 O O . LEU A 1 248 ? -1.795 -12.352 12.456 1.00 95.50 248 LEU A O 1
ATOM 1864 N N . GLN A 1 249 ? -2.463 -14.190 13.556 1.00 96.00 249 GLN A N 1
ATOM 1865 C CA . GLN A 1 249 ? -1.112 -14.742 13.697 1.00 96.00 249 GLN A CA 1
ATOM 1866 C C . GLN A 1 249 ? -0.459 -15.029 12.343 1.00 96.00 249 GLN A C 1
ATOM 1868 O O . GLN A 1 249 ? 0.720 -14.725 12.151 1.00 96.00 249 GLN A O 1
ATOM 1873 N N . GLN A 1 250 ? -1.213 -15.585 11.389 1.00 96.00 250 GLN A N 1
ATOM 1874 C CA . GLN A 1 250 ? -0.687 -15.878 10.060 1.00 96.00 250 GLN A CA 1
ATOM 1875 C C . GLN A 1 250 ? -0.340 -14.593 9.299 1.00 96.00 250 GLN A C 1
ATOM 1877 O O . GLN A 1 250 ? 0.756 -14.499 8.747 1.00 96.00 250 GLN A O 1
ATOM 1882 N N . LEU A 1 251 ? -1.220 -13.587 9.313 1.00 96.00 251 LEU A N 1
ATOM 1883 C CA . LEU A 1 251 ? -0.962 -12.277 8.708 1.00 96.00 251 LEU A CA 1
ATOM 1884 C C . LEU A 1 251 ? 0.237 -11.585 9.359 1.00 96.00 251 LEU A C 1
ATOM 1886 O O . LEU A 1 251 ? 1.131 -11.117 8.656 1.00 96.00 251 LEU A O 1
ATOM 1890 N N . ALA A 1 252 ? 0.303 -11.576 10.690 1.00 95.62 252 ALA A N 1
ATOM 1891 C CA . ALA A 1 252 ? 1.422 -11.010 11.430 1.00 95.62 252 ALA A CA 1
ATOM 1892 C C . ALA A 1 252 ? 2.746 -11.699 11.083 1.00 95.62 252 ALA A C 1
ATOM 1894 O O . ALA A 1 252 ? 3.746 -11.023 10.842 1.00 95.62 252 ALA A O 1
ATOM 1895 N N . HIS A 1 253 ? 2.760 -13.032 10.998 1.00 95.81 253 HIS A N 1
ATOM 1896 C CA . HIS A 1 253 ? 3.939 -13.788 10.583 1.00 95.81 253 HIS A CA 1
ATOM 1897 C C . HIS A 1 253 ? 4.388 -13.398 9.167 1.00 95.81 253 HIS A C 1
ATOM 1899 O O . HIS A 1 253 ? 5.570 -13.138 8.944 1.00 95.81 253 HIS A O 1
ATOM 1905 N N . CYS A 1 254 ? 3.453 -13.290 8.222 1.00 96.75 254 CYS A N 1
ATOM 1906 C CA . CYS A 1 254 ? 3.753 -12.858 6.858 1.00 96.75 254 CYS A CA 1
ATOM 1907 C C . CYS A 1 254 ? 4.324 -11.434 6.797 1.00 96.75 254 CYS A C 1
ATOM 1909 O O . CYS A 1 254 ? 5.276 -11.165 6.070 1.00 96.75 254 CYS A O 1
ATOM 1911 N N . LEU A 1 255 ? 3.763 -10.520 7.590 1.00 95.69 255 LEU A N 1
ATOM 1912 C CA . LEU A 1 255 ? 4.145 -9.109 7.592 1.00 95.69 255 LEU A CA 1
ATOM 1913 C C . LEU A 1 255 ? 5.420 -8.817 8.401 1.00 95.69 255 LEU A C 1
ATOM 1915 O O . LEU A 1 255 ? 6.056 -7.787 8.191 1.00 95.69 255 LEU A O 1
ATOM 1919 N N . THR A 1 256 ? 5.836 -9.683 9.324 1.00 94.19 256 THR A N 1
ATOM 1920 C CA . THR A 1 256 ? 6.967 -9.361 10.222 1.00 94.19 256 THR A CA 1
ATOM 1921 C C . THR A 1 256 ? 8.111 -10.364 10.206 1.00 94.19 256 THR A C 1
ATOM 1923 O O . THR A 1 256 ? 9.234 -10.005 10.560 1.00 94.19 256 THR A O 1
ATOM 1926 N N . VAL A 1 257 ? 7.863 -11.601 9.771 1.00 95.00 257 VAL A N 1
ATOM 1927 C CA . VAL A 1 257 ? 8.847 -12.692 9.806 1.00 95.00 257 VAL A CA 1
ATOM 1928 C C . VAL A 1 257 ? 9.213 -13.142 8.397 1.00 95.00 257 VAL A C 1
ATOM 1930 O O . VAL A 1 257 ? 10.396 -13.149 8.054 1.00 95.00 257 VAL A O 1
ATOM 1933 N N . ASP A 1 258 ? 8.220 -13.492 7.577 1.00 96.25 258 ASP A N 1
ATOM 1934 C CA . ASP A 1 258 ? 8.436 -14.038 6.237 1.00 96.25 258 ASP A CA 1
ATOM 1935 C C . ASP A 1 258 ? 7.462 -13.470 5.203 1.00 96.25 258 ASP A C 1
ATOM 1937 O O . ASP A 1 258 ? 6.332 -13.932 5.059 1.00 96.25 258 ASP A O 1
ATOM 1941 N N . GLY A 1 259 ? 7.942 -12.512 4.411 1.00 94.69 259 GLY A N 1
ATOM 1942 C CA . GLY A 1 259 ? 7.150 -11.838 3.385 1.00 94.69 259 GLY A CA 1
ATOM 1943 C C . GLY A 1 259 ? 6.821 -12.720 2.182 1.00 94.69 259 GLY A C 1
ATOM 1944 O O . GLY A 1 259 ? 6.050 -12.312 1.318 1.00 94.69 259 GLY A O 1
ATOM 1945 N N . ASN A 1 260 ? 7.393 -13.924 2.118 1.00 95.50 260 ASN A N 1
ATOM 1946 C CA . ASN A 1 260 ? 7.081 -14.945 1.122 1.00 95.50 260 ASN A CA 1
ATOM 1947 C C . ASN A 1 260 ? 6.325 -16.130 1.738 1.00 95.50 260 ASN A C 1
ATOM 1949 O O . ASN A 1 260 ? 6.392 -17.238 1.208 1.00 95.50 260 ASN A O 1
ATOM 1953 N N . CYS A 1 261 ? 5.624 -15.912 2.851 1.00 96.75 261 CYS A N 1
ATOM 1954 C CA . CYS A 1 261 ? 4.818 -16.944 3.486 1.00 96.75 261 CYS A CA 1
ATOM 1955 C C . CYS A 1 261 ? 3.772 -17.544 2.522 1.00 96.75 261 CYS A C 1
ATOM 1957 O O . CYS A 1 261 ? 3.318 -16.905 1.565 1.00 96.75 261 CYS A O 1
ATOM 1959 N N . ASP A 1 262 ? 3.294 -18.746 2.850 1.00 96.00 262 ASP A N 1
ATOM 1960 C CA . ASP A 1 262 ? 2.289 -19.457 2.052 1.00 96.00 262 ASP A CA 1
ATOM 1961 C C . ASP A 1 262 ? 1.002 -18.652 1.832 1.00 96.00 262 ASP A C 1
ATOM 1963 O O . ASP A 1 262 ? 0.409 -18.746 0.760 1.00 96.00 262 ASP A O 1
ATOM 1967 N N . LEU A 1 263 ? 0.570 -17.844 2.810 1.00 96.12 263 LEU A N 1
ATOM 1968 C CA . LEU A 1 263 ? -0.627 -17.007 2.680 1.00 96.12 263 LEU A CA 1
ATOM 1969 C C . LEU A 1 263 ? -0.466 -16.000 1.530 1.00 96.12 263 LEU A C 1
ATOM 1971 O O . LEU A 1 263 ? -1.293 -15.973 0.622 1.00 96.12 263 LEU A O 1
ATOM 1975 N N . PHE A 1 264 ? 0.615 -15.219 1.528 1.00 97.12 264 PHE A N 1
ATOM 1976 C CA . PHE A 1 264 ? 0.877 -14.222 0.486 1.00 97.12 264 PHE A CA 1
ATOM 1977 C C . PHE A 1 264 ? 1.141 -14.876 -0.868 1.00 97.12 264 PHE A C 1
ATOM 1979 O O . PHE A 1 264 ? 0.577 -14.465 -1.880 1.00 97.12 264 PHE A O 1
ATOM 1986 N N . LEU A 1 265 ? 1.915 -15.963 -0.905 1.00 96.38 265 LEU A N 1
ATOM 1987 C CA . LEU A 1 265 ? 2.127 -16.700 -2.151 1.00 96.38 265 LEU A CA 1
ATOM 1988 C C . LEU A 1 265 ? 0.814 -17.235 -2.730 1.00 96.38 265 LEU A C 1
ATOM 1990 O O . LEU A 1 265 ? 0.602 -17.123 -3.934 1.00 96.38 265 LEU A O 1
ATOM 1994 N N . LYS A 1 266 ? -0.076 -17.774 -1.895 1.00 95.94 266 LYS A N 1
ATOM 1995 C CA . LYS A 1 266 ? -1.377 -18.312 -2.308 1.00 95.94 266 LYS A CA 1
ATOM 1996 C C . LYS A 1 266 ? -2.277 -17.232 -2.908 1.00 95.94 266 LYS A C 1
ATOM 1998 O O . LYS A 1 266 ? -2.780 -17.414 -4.015 1.00 95.94 266 LYS A O 1
ATOM 2003 N N . TYR A 1 267 ? -2.442 -16.102 -2.222 1.00 96.44 267 TYR A N 1
ATOM 2004 C CA . TYR A 1 267 ? -3.261 -14.995 -2.726 1.00 96.44 267 TYR A CA 1
ATOM 2005 C C . TYR A 1 267 ? -2.647 -14.323 -3.952 1.00 96.44 267 TYR A C 1
ATOM 2007 O O . TYR A 1 267 ? -3.329 -14.153 -4.960 1.00 96.44 267 TYR A O 1
ATOM 2015 N N . GLY A 1 268 ? -1.346 -14.029 -3.924 1.00 96.19 268 GLY A N 1
ATOM 2016 C CA . GLY A 1 268 ? -0.666 -13.432 -5.067 1.00 96.19 268 GLY A CA 1
ATOM 2017 C C . GLY A 1 268 ? -0.664 -14.338 -6.306 1.00 96.19 268 GLY A C 1
ATOM 2018 O O . GLY A 1 268 ? -0.797 -13.845 -7.423 1.00 96.19 268 GLY A O 1
ATOM 2019 N N . GLN A 1 269 ? -0.570 -15.665 -6.144 1.00 95.56 269 GLN A N 1
ATOM 2020 C CA . GLN A 1 269 ? -0.682 -16.607 -7.267 1.00 95.56 269 GLN A CA 1
ATOM 2021 C C . GLN A 1 269 ? -2.083 -16.618 -7.875 1.00 95.56 269 GLN A C 1
ATOM 2023 O O . GLN A 1 269 ? -2.201 -16.680 -9.101 1.00 95.56 269 GLN A O 1
ATOM 2028 N N . MET A 1 270 ? -3.127 -16.542 -7.046 1.00 95.50 270 MET A N 1
ATOM 2029 C CA . MET A 1 270 ? -4.499 -16.462 -7.541 1.00 95.50 270 MET A CA 1
ATOM 2030 C C . MET A 1 270 ? -4.727 -15.161 -8.318 1.00 95.50 270 MET A C 1
ATOM 2032 O O . MET A 1 270 ? -5.219 -15.196 -9.443 1.00 95.50 270 MET A O 1
ATOM 2036 N N . GLU A 1 271 ? -4.247 -14.033 -7.793 1.00 94.69 271 GLU A N 1
ATOM 2037 C CA . GLU A 1 271 ? -4.289 -12.737 -8.482 1.00 94.69 271 GLU A CA 1
ATOM 2038 C C . GLU A 1 271 ? -3.486 -12.735 -9.787 1.00 94.69 271 GLU A C 1
ATOM 2040 O O . GLU A 1 271 ? -3.938 -12.213 -10.805 1.00 94.69 271 GLU A O 1
ATOM 2045 N N . ARG A 1 272 ? -2.309 -13.372 -9.821 1.00 94.81 272 ARG A N 1
ATOM 2046 C CA . ARG A 1 272 ? -1.568 -13.576 -11.075 1.00 94.81 272 ARG A CA 1
ATOM 2047 C C . ARG A 1 272 ? -2.408 -14.368 -12.073 1.00 94.81 272 ARG A C 1
ATOM 2049 O O . ARG A 1 272 ? -2.486 -13.978 -13.232 1.00 94.81 272 ARG A O 1
ATOM 2056 N N . SER A 1 273 ? -3.012 -15.476 -11.640 1.00 93.25 273 SER A N 1
ATOM 2057 C CA . SER A 1 273 ? -3.852 -16.311 -12.503 1.00 93.25 273 SER A CA 1
ATOM 2058 C C . SER A 1 273 ? -5.022 -15.511 -13.072 1.00 93.25 273 SER A C 1
ATOM 2060 O O . SER A 1 273 ? -5.277 -15.589 -14.272 1.00 93.25 273 SER A O 1
ATOM 2062 N N . HIS A 1 274 ? -5.683 -14.702 -12.243 1.00 90.12 274 HIS A N 1
ATOM 2063 C CA . HIS A 1 274 ? -6.744 -13.805 -12.681 1.00 90.12 274 HIS A CA 1
ATOM 2064 C C . HIS A 1 274 ? -6.228 -12.809 -13.732 1.00 90.12 274 HIS A C 1
ATOM 2066 O O . HIS A 1 274 ? -6.763 -12.759 -14.836 1.00 90.12 274 HIS A O 1
ATOM 2072 N N . ASN A 1 275 ? -5.126 -12.104 -13.464 1.00 89.81 275 ASN A N 1
ATOM 2073 C CA . ASN A 1 275 ? -4.541 -11.159 -14.421 1.00 89.81 275 ASN A CA 1
ATOM 2074 C C . ASN A 1 275 ? -4.170 -11.816 -15.760 1.00 89.81 275 ASN A C 1
ATOM 2076 O O . ASN A 1 275 ? -4.422 -11.239 -16.817 1.00 89.81 275 ASN A O 1
ATOM 2080 N N . VAL A 1 276 ? -3.615 -13.032 -15.741 1.00 91.31 276 VAL A N 1
ATOM 2081 C CA . VAL A 1 276 ? -3.295 -13.802 -16.956 1.00 91.31 276 VAL A CA 1
ATOM 2082 C C . VAL A 1 276 ? -4.554 -14.109 -17.758 1.00 91.31 276 VAL A C 1
ATOM 2084 O O . VAL A 1 276 ? -4.545 -13.983 -18.981 1.00 91.31 276 VAL A O 1
ATOM 2087 N N . GLN A 1 277 ? -5.625 -14.525 -17.086 1.00 87.88 277 GLN A N 1
ATOM 2088 C CA . GLN A 1 277 ? -6.889 -14.858 -17.739 1.00 87.88 277 GLN A CA 1
ATOM 2089 C C . GLN A 1 277 ? -7.550 -13.627 -18.351 1.00 87.88 277 GLN A C 1
ATOM 2091 O O . GLN A 1 277 ? -8.013 -13.687 -19.487 1.00 87.88 277 GLN A O 1
ATOM 2096 N N . THR A 1 278 ? -7.528 -12.515 -17.625 1.00 84.31 278 THR A N 1
ATOM 2097 C CA . THR A 1 278 ? -8.193 -11.276 -18.016 1.00 84.31 278 THR A CA 1
ATOM 2098 C C . THR A 1 278 ? -7.431 -10.526 -19.117 1.00 84.31 278 THR A C 1
ATOM 2100 O O . THR A 1 278 ? -8.036 -10.024 -20.059 1.00 84.31 278 THR A O 1
ATOM 2103 N N . THR A 1 279 ? -6.096 -10.491 -19.057 1.00 88.19 279 THR A N 1
ATOM 2104 C CA . THR A 1 279 ? -5.259 -9.752 -20.029 1.00 88.19 279 THR A CA 1
ATOM 2105 C C . THR A 1 279 ? -4.727 -10.613 -21.176 1.00 88.19 279 THR A C 1
ATOM 2107 O O . THR A 1 279 ? -4.261 -10.090 -22.190 1.00 88.19 279 THR A O 1
ATOM 2110 N N . GLY A 1 280 ? -4.703 -11.939 -21.009 1.00 89.19 280 GLY A N 1
ATOM 2111 C CA . GLY A 1 280 ? -3.995 -12.862 -21.899 1.00 89.19 280 GLY A CA 1
ATOM 2112 C C . GLY A 1 280 ? -2.462 -12.777 -21.815 1.00 89.19 280 GLY A C 1
ATOM 2113 O O . GLY A 1 280 ? -1.775 -13.381 -22.644 1.00 89.19 280 GLY A O 1
ATOM 2114 N N . VAL A 1 281 ? -1.902 -12.031 -20.853 1.00 91.50 281 VAL A N 1
ATOM 2115 C CA . VAL A 1 281 ? -0.458 -11.813 -20.691 1.00 91.50 281 VAL A CA 1
ATOM 2116 C C . VAL A 1 281 ? -0.021 -12.189 -19.278 1.00 91.50 281 VAL A C 1
ATOM 2118 O O . VAL A 1 281 ? -0.526 -11.673 -18.288 1.00 91.50 281 VAL A O 1
ATOM 2121 N N . ASP A 1 282 ? 0.982 -13.059 -19.181 1.00 94.50 282 ASP A N 1
ATOM 2122 C CA . ASP A 1 282 ? 1.593 -13.418 -17.902 1.00 94.50 282 ASP A CA 1
ATOM 2123 C C . ASP A 1 282 ? 2.793 -12.525 -17.590 1.00 94.50 282 ASP A C 1
ATOM 2125 O O . ASP A 1 282 ? 3.879 -12.699 -18.145 1.00 94.50 282 ASP A O 1
ATOM 2129 N N . LEU A 1 283 ? 2.588 -11.563 -16.689 1.00 94.62 283 LEU A N 1
ATOM 2130 C CA . LEU A 1 283 ? 3.650 -10.698 -16.165 1.00 94.62 283 LEU A CA 1
ATOM 2131 C C . LEU A 1 283 ? 4.417 -11.341 -14.999 1.00 94.62 283 LEU A C 1
ATOM 2133 O O . LEU A 1 283 ? 5.408 -10.778 -14.531 1.00 94.62 283 LEU A O 1
ATOM 2137 N N . GLY A 1 284 ? 4.004 -12.527 -14.545 1.00 95.31 284 GLY A N 1
ATOM 2138 C CA . GLY A 1 284 ? 4.569 -13.184 -13.375 1.00 95.31 284 GLY A CA 1
ATOM 2139 C C . GLY A 1 284 ? 4.060 -12.612 -12.049 1.00 95.31 284 GLY A C 1
ATOM 2140 O O . GLY A 1 284 ? 3.183 -11.756 -11.999 1.00 95.31 284 GLY A O 1
ATOM 2141 N N . MET A 1 285 ? 4.631 -13.111 -10.952 1.00 94.19 285 MET A N 1
ATOM 2142 C CA . MET A 1 285 ? 4.423 -12.552 -9.610 1.00 94.19 285 MET A CA 1
ATOM 2143 C C . MET A 1 285 ? 5.178 -11.229 -9.463 1.00 94.19 285 MET A C 1
ATOM 2145 O O . MET A 1 285 ? 6.247 -11.076 -10.057 1.00 94.19 285 MET A O 1
ATOM 2149 N N . GLY A 1 286 ? 4.672 -10.305 -8.652 1.00 90.88 286 GLY A N 1
ATOM 2150 C CA . GLY A 1 286 ? 5.383 -9.088 -8.261 1.00 90.88 286 GLY A CA 1
ATOM 2151 C C . GLY A 1 286 ? 6.708 -9.319 -7.532 1.00 90.88 286 GLY A C 1
ATOM 2152 O O . GLY A 1 286 ? 7.066 -10.450 -7.191 1.00 90.88 286 GLY A O 1
ATOM 2153 N N . THR A 1 287 ? 7.429 -8.228 -7.263 1.00 92.56 287 THR A N 1
ATOM 2154 C CA . THR A 1 287 ? 8.637 -8.243 -6.424 1.00 92.56 287 THR A CA 1
ATOM 2155 C C . THR A 1 287 ? 8.329 -8.888 -5.062 1.00 92.56 287 THR A C 1
ATOM 2157 O O . THR A 1 287 ? 7.344 -8.501 -4.425 1.00 92.56 287 THR A O 1
ATOM 2160 N N . PRO A 1 288 ? 9.123 -9.880 -4.611 1.00 93.12 288 PRO A N 1
ATOM 2161 C CA . PRO A 1 288 ? 8.919 -10.529 -3.320 1.00 93.12 288 PRO A CA 1
ATOM 2162 C C . PRO A 1 288 ? 9.265 -9.591 -2.161 1.00 93.12 288 PRO A C 1
ATOM 2164 O O . PRO A 1 288 ? 10.167 -8.762 -2.276 1.00 93.12 288 PRO A O 1
ATOM 2167 N N . LEU A 1 289 ? 8.621 -9.790 -1.008 1.00 92.00 289 LEU A N 1
ATOM 2168 C CA . LEU A 1 289 ? 8.910 -9.000 0.197 1.00 92.00 289 LEU A CA 1
ATOM 2169 C C . LEU A 1 289 ? 10.209 -9.422 0.888 1.00 92.00 289 LEU A C 1
ATOM 2171 O O . LEU A 1 289 ? 10.769 -8.638 1.643 1.00 92.00 289 LEU A O 1
ATOM 2175 N N . ASN A 1 290 ? 10.735 -10.607 0.563 1.00 92.75 290 ASN A N 1
ATOM 2176 C CA . ASN A 1 290 ? 11.902 -11.232 1.199 1.00 92.75 290 ASN A CA 1
ATOM 2177 C C . ASN A 1 290 ? 11.639 -11.711 2.639 1.00 92.75 290 ASN A C 1
ATOM 2179 O O . ASN A 1 290 ? 10.530 -11.630 3.167 1.00 92.75 290 ASN A O 1
ATOM 2183 N N . THR A 1 291 ? 12.681 -12.288 3.235 1.00 92.94 291 THR A N 1
ATOM 2184 C CA . THR A 1 291 ? 12.679 -12.865 4.581 1.00 92.94 291 THR A CA 1
ATOM 2185 C C . THR A 1 291 ? 13.925 -12.335 5.313 1.00 92.94 291 THR A C 1
ATOM 2187 O O . THR A 1 291 ? 15.036 -12.787 5.011 1.00 92.94 291 THR A O 1
ATOM 2190 N N . PRO A 1 292 ? 13.798 -11.362 6.234 1.00 91.19 292 PRO A N 1
ATOM 2191 C CA . PRO A 1 292 ? 12.558 -10.712 6.665 1.00 91.19 292 PRO A CA 1
ATOM 2192 C C . PRO A 1 292 ? 11.935 -9.802 5.583 1.00 91.19 292 PRO A C 1
ATOM 2194 O O . PRO A 1 292 ? 12.637 -9.422 4.639 1.00 91.19 292 PRO A O 1
ATOM 2197 N N . PRO A 1 293 ? 10.642 -9.450 5.722 1.00 94.00 293 PRO A N 1
ATOM 2198 C CA . PRO A 1 293 ? 9.957 -8.500 4.851 1.00 94.00 293 PRO A CA 1
ATOM 2199 C C . PRO A 1 293 ? 10.680 -7.153 4.723 1.00 94.00 293 PRO A C 1
ATOM 2201 O O . PRO A 1 293 ? 11.228 -6.634 5.695 1.00 94.00 293 PRO A O 1
ATOM 2204 N N . ASN A 1 294 ? 10.623 -6.560 3.531 1.00 92.56 294 ASN A N 1
ATOM 2205 C CA . ASN A 1 294 ? 11.058 -5.198 3.240 1.00 92.56 294 ASN A CA 1
ATOM 2206 C C . ASN A 1 294 ? 9.906 -4.416 2.591 1.00 92.56 294 ASN A C 1
ATOM 2208 O O . ASN A 1 294 ? 9.372 -4.840 1.568 1.00 92.56 294 ASN A O 1
ATOM 2212 N N . TYR A 1 295 ? 9.566 -3.269 3.182 1.00 93.94 295 TYR A N 1
ATOM 2213 C CA . TYR A 1 295 ? 8.476 -2.379 2.760 1.00 93.94 295 TYR A CA 1
ATOM 2214 C C . TYR A 1 295 ? 8.946 -1.178 1.935 1.00 93.94 295 TYR A C 1
ATOM 2216 O O . TYR A 1 295 ? 8.194 -0.233 1.701 1.00 93.94 295 TYR A O 1
ATOM 2224 N N . TYR A 1 296 ? 10.201 -1.193 1.490 1.00 93.75 296 TYR A N 1
ATOM 2225 C CA . TYR A 1 296 ? 10.657 -0.266 0.473 1.00 93.75 296 TYR A CA 1
ATOM 2226 C C . TYR A 1 296 ? 9.821 -0.440 -0.803 1.00 93.75 296 TYR A C 1
ATOM 2228 O O . TYR A 1 296 ? 9.748 -1.536 -1.356 1.00 93.75 296 TYR A O 1
ATOM 2236 N N . VAL A 1 297 ? 9.220 0.653 -1.280 1.00 92.56 297 VAL A N 1
ATOM 2237 C CA . VAL A 1 297 ? 8.290 0.648 -2.426 1.00 92.56 297 VAL A CA 1
ATOM 2238 C C . VAL A 1 297 ? 8.965 0.354 -3.771 1.00 92.56 297 VAL A C 1
ATOM 2240 O O . VAL A 1 297 ? 8.285 0.072 -4.753 1.00 92.56 297 VAL A O 1
ATOM 2243 N N . GLY A 1 298 ? 10.300 0.382 -3.828 1.00 91.69 298 GLY A N 1
ATOM 2244 C CA . GLY A 1 298 ? 11.052 0.176 -5.063 1.00 91.69 298 GLY A CA 1
ATOM 2245 C C . GLY A 1 298 ? 10.980 1.363 -6.029 1.00 91.69 298 GLY A C 1
ATOM 2246 O O . GLY A 1 298 ? 10.393 2.406 -5.738 1.00 91.69 298 GLY A O 1
ATOM 2247 N N . VAL A 1 299 ? 11.584 1.192 -7.205 1.00 92.94 299 VAL A N 1
ATOM 2248 C CA . VAL A 1 299 ? 11.464 2.144 -8.319 1.00 92.94 299 VAL A CA 1
ATOM 2249 C C . VAL A 1 299 ? 10.149 1.890 -9.039 1.00 92.94 299 VAL A C 1
ATOM 2251 O O . VAL A 1 299 ? 9.861 0.752 -9.396 1.00 92.94 299 VAL A O 1
ATOM 2254 N N . TYR A 1 300 ? 9.359 2.933 -9.269 1.00 94.38 300 TYR A N 1
ATOM 2255 C CA . TYR A 1 300 ? 8.097 2.824 -9.995 1.00 94.38 300 TYR A CA 1
ATOM 2256 C C . TYR A 1 300 ? 8.351 2.580 -11.494 1.00 94.38 300 TYR A C 1
ATOM 2258 O O . TYR A 1 300 ? 8.783 3.482 -12.213 1.00 94.38 300 TYR A O 1
ATOM 2266 N N . ASP A 1 301 ? 8.120 1.353 -11.965 1.00 93.81 301 ASP A N 1
ATOM 2267 C CA . ASP A 1 301 ? 8.286 0.947 -13.367 1.00 93.81 301 ASP A CA 1
ATOM 2268 C C . ASP A 1 301 ? 7.358 -0.227 -13.746 1.00 93.81 301 ASP A C 1
ATOM 2270 O O . ASP A 1 301 ? 6.596 -0.727 -12.917 1.00 93.81 301 ASP A O 1
ATOM 2274 N N . ALA A 1 302 ? 7.392 -0.687 -15.005 1.00 93.50 302 ALA A N 1
ATOM 2275 C CA . ALA A 1 302 ? 6.521 -1.774 -15.488 1.00 93.50 302 ALA A CA 1
ATOM 2276 C C . ALA A 1 302 ? 6.690 -3.121 -14.757 1.00 93.50 302 ALA A C 1
ATOM 2278 O O . ALA A 1 302 ? 5.838 -4.001 -14.883 1.00 93.50 302 ALA A O 1
ATOM 2279 N N . SER A 1 303 ? 7.801 -3.325 -14.050 1.00 91.56 303 SER A N 1
ATOM 2280 C CA . SER A 1 303 ? 8.038 -4.508 -13.219 1.00 91.56 303 SER A CA 1
ATOM 2281 C C . SER A 1 303 ? 7.648 -4.294 -11.757 1.00 91.56 303 SER A C 1
ATOM 2283 O O . SER A 1 303 ? 7.615 -5.274 -11.012 1.00 91.56 303 SER A O 1
ATOM 2285 N N . ASN A 1 304 ? 7.371 -3.053 -11.354 1.00 91.88 304 ASN A N 1
ATOM 2286 C CA . ASN A 1 304 ? 7.135 -2.663 -9.974 1.00 91.88 304 ASN A CA 1
ATOM 2287 C C . ASN A 1 304 ? 6.090 -1.533 -9.887 1.00 91.88 304 ASN A C 1
ATOM 2289 O O . ASN A 1 304 ? 6.415 -0.361 -9.699 1.00 91.88 304 ASN A O 1
ATOM 2293 N N . GLY A 1 305 ? 4.819 -1.906 -10.055 1.00 91.81 305 GLY A N 1
ATOM 2294 C CA . GLY A 1 305 ? 3.665 -1.059 -9.741 1.00 91.81 305 GLY A CA 1
ATOM 2295 C C . GLY A 1 305 ? 3.218 -0.066 -10.819 1.00 91.81 305 GLY A C 1
ATOM 2296 O O . GLY A 1 305 ? 2.082 0.396 -10.744 1.00 91.81 305 GLY A O 1
ATOM 2297 N N . GLN A 1 306 ? 4.023 0.251 -11.844 1.00 95.50 306 GLN A N 1
ATOM 2298 C CA . GLN A 1 306 ? 3.564 1.154 -12.906 1.00 95.50 306 GLN A CA 1
ATOM 2299 C C . GLN A 1 306 ? 2.579 0.439 -13.841 1.00 95.50 306 GLN A C 1
ATOM 2301 O O . GLN A 1 306 ? 2.958 -0.554 -14.472 1.00 95.50 306 GLN A O 1
ATOM 2306 N N . PRO A 1 307 ? 1.348 0.952 -14.016 1.00 95.25 307 PRO A N 1
ATOM 2307 C CA . PRO A 1 307 ? 0.465 0.478 -15.058 1.00 95.25 307 PRO A CA 1
ATOM 2308 C C . PRO A 1 307 ? 0.961 0.948 -16.426 1.00 95.25 307 PRO A C 1
ATOM 2310 O O . PRO A 1 307 ? 1.487 2.051 -16.585 1.00 95.25 307 PRO A O 1
ATOM 2313 N N . PHE A 1 308 ? 0.765 0.117 -17.436 1.00 95.94 308 PHE A N 1
ATOM 2314 C CA . PHE A 1 308 ? 1.128 0.420 -18.811 1.00 95.94 308 PHE A CA 1
ATOM 2315 C C . PHE A 1 308 ? 0.118 -0.201 -19.767 1.00 95.94 308 PHE A C 1
ATOM 2317 O O . PHE A 1 308 ? -0.629 -1.115 -19.422 1.00 95.94 308 PHE A O 1
ATOM 2324 N N . VAL A 1 309 ? 0.090 0.299 -20.994 1.00 94.88 309 VAL A N 1
ATOM 2325 C CA . VAL A 1 309 ? -0.771 -0.235 -22.046 1.00 94.88 309 VAL A CA 1
ATOM 2326 C C . VAL A 1 309 ? 0.077 -0.876 -23.129 1.00 94.88 309 VAL A C 1
ATOM 2328 O O . VAL A 1 309 ? 1.118 -0.352 -23.529 1.00 94.88 309 VAL A O 1
ATOM 2331 N N . LYS A 1 310 ? -0.360 -2.040 -23.601 1.00 94.50 310 LYS A N 1
ATOM 2332 C CA . LYS A 1 310 ? 0.193 -2.690 -24.780 1.00 94.50 310 LYS A CA 1
ATOM 2333 C C . LYS A 1 310 ? -0.652 -2.294 -25.983 1.00 94.50 310 LYS A C 1
ATOM 2335 O O . LYS A 1 310 ? -1.839 -2.594 -25.996 1.00 94.50 310 LYS A O 1
ATOM 2340 N N . VAL A 1 311 ? -0.047 -1.653 -26.981 1.00 92.88 311 VAL A N 1
ATOM 2341 C CA . VAL A 1 311 ? -0.688 -1.289 -28.256 1.00 92.88 311 VAL A CA 1
ATOM 2342 C C . VAL A 1 311 ? 0.213 -1.729 -29.394 1.00 92.88 311 VAL A C 1
ATOM 2344 O O . VAL A 1 311 ? 1.400 -1.410 -29.408 1.00 92.88 311 VAL A O 1
ATOM 2347 N N . ASP A 1 312 ? -0.318 -2.520 -30.325 1.00 90.38 312 ASP A N 1
ATOM 2348 C CA . ASP A 1 312 ? 0.461 -3.085 -31.436 1.00 90.38 312 ASP A CA 1
ATOM 2349 C C . ASP A 1 312 ? 1.788 -3.743 -30.999 1.00 90.38 312 ASP A C 1
ATOM 2351 O O . ASP A 1 312 ? 2.870 -3.484 -31.532 1.00 90.38 312 ASP A O 1
ATOM 2355 N N . ASN A 1 313 ? 1.712 -4.596 -29.974 1.00 88.88 313 ASN A N 1
ATOM 2356 C CA . ASN A 1 313 ? 2.862 -5.297 -29.388 1.00 88.88 313 ASN A CA 1
ATOM 2357 C C . ASN A 1 313 ? 3.979 -4.400 -28.825 1.00 88.88 313 ASN A C 1
ATOM 2359 O O . ASN A 1 313 ? 5.063 -4.905 -28.527 1.00 88.88 313 ASN A O 1
ATOM 2363 N N . LYS A 1 314 ? 3.720 -3.107 -28.632 1.00 94.31 314 LYS A N 1
ATOM 2364 C CA . LYS A 1 314 ? 4.603 -2.175 -27.929 1.00 94.31 314 LYS A CA 1
ATOM 2365 C C . LYS A 1 314 ? 3.973 -1.771 -26.606 1.00 94.31 314 LYS A C 1
ATOM 2367 O O . LYS A 1 314 ? 2.756 -1.677 -26.512 1.00 94.31 314 LYS A O 1
ATOM 2372 N N . ASN A 1 315 ? 4.809 -1.548 -25.599 1.00 95.69 315 ASN A N 1
ATOM 2373 C CA . ASN A 1 315 ? 4.369 -1.167 -24.261 1.00 95.69 315 ASN A CA 1
ATOM 2374 C C . ASN A 1 315 ? 4.598 0.328 -24.050 1.00 95.69 315 ASN A C 1
ATOM 2376 O O . ASN A 1 315 ? 5.687 0.819 -24.348 1.00 95.69 315 ASN A O 1
ATOM 2380 N N . TYR A 1 316 ? 3.607 1.002 -23.477 1.00 96.50 316 TYR A N 1
ATOM 2381 C CA . TYR A 1 316 ? 3.610 2.440 -23.241 1.00 96.50 316 TYR A CA 1
ATOM 2382 C C . TYR A 1 316 ? 3.221 2.751 -21.795 1.00 96.50 316 TYR A C 1
ATOM 2384 O O . TYR A 1 316 ? 2.207 2.248 -21.313 1.00 96.50 316 TYR A O 1
ATOM 2392 N N . GLY A 1 317 ? 4.005 3.583 -21.104 1.00 94.00 317 GLY A N 1
ATOM 2393 C CA . GLY A 1 317 ? 3.689 4.040 -19.739 1.00 94.00 317 GLY A CA 1
ATOM 2394 C C . GLY A 1 317 ? 2.566 5.086 -19.686 1.00 94.00 317 GLY A C 1
ATOM 2395 O O . GLY A 1 317 ? 1.991 5.332 -18.632 1.00 94.00 317 GLY A O 1
ATOM 2396 N N . SER A 1 318 ? 2.259 5.693 -20.831 1.00 92.81 318 SER A N 1
ATOM 2397 C CA . SER A 1 318 ? 1.172 6.641 -21.089 1.00 92.81 318 SER A CA 1
ATOM 2398 C C . SER A 1 318 ? 0.884 6.612 -22.591 1.00 92.81 318 SER A C 1
ATOM 2400 O O . SER A 1 318 ? 1.820 6.427 -23.367 1.00 92.81 318 SER A O 1
ATOM 2402 N N . TYR A 1 319 ? -0.371 6.756 -23.032 1.00 93.50 319 TYR A N 1
ATOM 2403 C CA . TYR A 1 319 ? -0.717 6.621 -24.453 1.00 93.50 319 TYR A CA 1
ATOM 2404 C C . TYR A 1 319 ? -1.775 7.642 -24.889 1.00 93.50 319 TYR A C 1
ATOM 2406 O O . TYR A 1 319 ? -2.901 7.616 -24.406 1.00 93.50 319 TYR A O 1
ATOM 2414 N N . LYS A 1 320 ? -1.418 8.546 -25.812 1.00 90.88 320 LYS A N 1
ATOM 2415 C CA . LYS A 1 320 ? -2.304 9.632 -26.294 1.00 90.88 320 LYS A CA 1
ATOM 2416 C C . LYS A 1 320 ? -2.930 9.386 -27.664 1.00 90.88 320 LYS A C 1
ATOM 2418 O O . LYS A 1 320 ? -3.749 10.180 -28.117 1.00 90.88 320 LYS A O 1
ATOM 2423 N N . GLU A 1 321 ? -2.499 8.346 -28.361 1.00 86.81 321 GLU A N 1
ATOM 2424 C CA . GLU A 1 321 ? -2.910 8.098 -29.740 1.00 86.81 321 GLU A CA 1
ATOM 2425 C C . GLU A 1 321 ? -4.218 7.287 -29.815 1.00 86.81 321 GLU A C 1
ATOM 2427 O O . GLU A 1 321 ? -4.636 6.629 -28.864 1.00 86.81 321 GLU A O 1
ATOM 2432 N N . GLU A 1 322 ? -4.852 7.285 -30.988 1.00 82.62 322 GLU A N 1
ATOM 2433 C CA . GLU A 1 322 ? -6.164 6.658 -31.224 1.00 82.62 322 GLU A CA 1
ATOM 2434 C C . GLU A 1 322 ? -6.077 5.205 -31.748 1.00 82.62 322 GLU A C 1
ATOM 2436 O O . GLU A 1 322 ? -7.031 4.689 -32.336 1.00 82.62 322 GLU A O 1
ATOM 2441 N N . LEU A 1 323 ? -4.931 4.524 -31.595 1.00 86.56 323 LEU A N 1
ATOM 2442 C CA . LEU A 1 323 ? -4.762 3.157 -32.125 1.00 86.56 323 LEU A CA 1
ATOM 2443 C C . LEU A 1 323 ? -5.186 2.050 -31.155 1.00 86.56 323 LEU A C 1
ATOM 2445 O O . LEU A 1 323 ? -5.276 0.893 -31.567 1.00 86.56 323 LEU A O 1
ATOM 2449 N N . TYR A 1 324 ? -5.455 2.381 -29.891 1.00 87.62 324 TYR A N 1
ATOM 2450 C CA . TYR A 1 324 ? -5.873 1.396 -28.896 1.00 87.62 324 TYR A CA 1
ATOM 2451 C C . TYR A 1 324 ? -7.209 0.744 -29.281 1.00 87.62 324 TYR A C 1
ATOM 2453 O O . TYR A 1 324 ? -8.162 1.420 -29.667 1.00 87.62 324 TYR A O 1
ATOM 2461 N N . GLY A 1 325 ? -7.283 -0.582 -29.152 1.00 84.19 325 GLY A N 1
ATOM 2462 C CA . GLY A 1 325 ? -8.489 -1.360 -29.436 1.00 84.19 325 GLY A CA 1
ATOM 2463 C C . GLY A 1 325 ? -8.641 -1.745 -30.909 1.00 84.19 325 GLY A C 1
ATOM 2464 O O . GLY A 1 325 ? -9.568 -2.475 -31.260 1.00 84.19 325 GLY A O 1
ATOM 2465 N N . GLN A 1 326 ? -7.718 -1.325 -31.783 1.00 87.00 326 GLN A N 1
ATOM 2466 C CA . GLN A 1 326 ? -7.693 -1.773 -33.177 1.00 87.00 326 GLN A CA 1
ATOM 2467 C C . GLN A 1 326 ? -7.190 -3.217 -33.309 1.00 87.00 326 GLN A C 1
ATOM 2469 O O . GLN A 1 326 ? -7.510 -3.895 -34.291 1.00 87.00 326 GLN A O 1
ATOM 2474 N N . LYS A 1 327 ? -6.410 -3.716 -32.337 1.00 86.12 327 LYS A N 1
ATOM 2475 C CA . LYS A 1 327 ? -5.936 -5.105 -32.306 1.00 86.12 327 LYS A CA 1
ATOM 2476 C C . LYS A 1 327 ? -6.434 -5.822 -31.057 1.00 86.12 327 LYS A C 1
ATOM 2478 O O . LYS A 1 327 ? -6.446 -5.279 -29.963 1.00 86.12 327 LYS A O 1
ATOM 2483 N N . LYS A 1 328 ? -6.748 -7.114 -31.206 1.00 82.94 328 LYS A N 1
ATOM 2484 C CA . LYS A 1 328 ? -7.168 -7.985 -30.089 1.00 82.94 328 LYS A CA 1
ATOM 2485 C C . LYS A 1 328 ? -6.113 -8.126 -28.985 1.00 82.94 328 LYS A C 1
ATOM 2487 O O . LYS A 1 328 ? -6.438 -8.491 -27.868 1.00 82.94 328 LYS A O 1
ATOM 2492 N N . THR A 1 329 ? -4.851 -7.871 -29.321 1.00 85.56 329 THR A N 1
ATOM 2493 C CA . THR A 1 329 ? -3.714 -7.930 -28.397 1.00 85.56 329 THR A CA 1
ATOM 2494 C C . THR A 1 329 ? -3.533 -6.661 -27.571 1.00 85.56 329 THR A C 1
ATOM 2496 O O . THR A 1 329 ? -2.616 -6.630 -26.748 1.00 85.56 329 THR A O 1
ATOM 2499 N N . ASP A 1 330 ? -4.310 -5.611 -27.845 1.00 90.25 330 ASP A N 1
ATOM 2500 C CA . ASP A 1 330 ? -4.207 -4.355 -27.116 1.00 90.25 330 ASP A CA 1
ATOM 2501 C C . ASP A 1 330 ? -4.857 -4.525 -25.741 1.00 90.25 330 ASP A C 1
ATOM 2503 O O . ASP A 1 330 ? -5.998 -4.968 -25.645 1.00 90.25 330 ASP A O 1
ATOM 2507 N N . THR A 1 331 ? -4.125 -4.230 -24.669 1.00 91.69 331 THR A N 1
ATOM 2508 C CA . THR A 1 331 ? -4.582 -4.491 -23.295 1.00 91.69 331 THR A CA 1
ATOM 2509 C C . THR A 1 331 ? -3.871 -3.585 -22.305 1.00 91.69 331 THR A C 1
ATOM 2511 O O . THR A 1 331 ? -2.716 -3.206 -22.520 1.00 91.69 331 THR A O 1
ATOM 2514 N N . PHE A 1 332 ? -4.541 -3.262 -21.203 1.00 93.56 332 PHE A N 1
ATOM 2515 C CA . PHE A 1 332 ? -3.876 -2.686 -20.044 1.00 93.56 332 PHE A CA 1
ATOM 2516 C C . PHE A 1 332 ? -3.171 -3.784 -19.256 1.00 93.56 332 PHE A C 1
ATOM 2518 O O . PHE A 1 332 ? -3.588 -4.945 -19.265 1.00 93.56 332 PHE A O 1
ATOM 2525 N N . LEU A 1 333 ? -2.060 -3.417 -18.634 1.00 94.56 333 LEU A N 1
ATOM 2526 C CA . LEU A 1 333 ? -1.170 -4.307 -17.911 1.00 94.56 333 LEU A CA 1
ATOM 2527 C C . LEU A 1 333 ? -0.683 -3.594 -16.652 1.00 94.56 333 LEU A C 1
ATOM 2529 O O . LEU A 1 333 ? -0.329 -2.417 -16.682 1.00 94.56 333 LEU A O 1
ATOM 2533 N N . LEU A 1 334 ? -0.653 -4.323 -15.545 1.00 95.00 334 LEU A N 1
ATOM 2534 C CA . LEU A 1 334 ? -0.132 -3.860 -14.268 1.00 95.00 334 LEU A CA 1
ATOM 2535 C C . LEU A 1 334 ? 0.536 -5.048 -13.582 1.00 95.00 334 LEU A C 1
ATOM 2537 O O . LEU A 1 334 ? -0.018 -6.147 -13.559 1.00 95.00 334 LEU A O 1
ATOM 2541 N N . ARG A 1 335 ? 1.727 -4.828 -13.024 1.00 95.38 335 ARG A N 1
ATOM 2542 C CA . ARG A 1 335 ? 2.419 -5.814 -12.191 1.00 95.38 335 ARG A CA 1
ATOM 2543 C C . ARG A 1 335 ? 2.649 -5.223 -10.796 1.00 95.38 335 ARG A C 1
ATOM 2545 O O . ARG A 1 335 ? 3.687 -4.593 -10.583 1.00 95.38 335 ARG A O 1
ATOM 2552 N N . PRO A 1 336 ? 1.692 -5.399 -9.869 1.00 95.38 336 PRO A N 1
ATOM 2553 C CA . PRO A 1 336 ? 1.857 -4.987 -8.479 1.00 95.38 336 PRO A CA 1
ATOM 2554 C C . PRO A 1 336 ? 2.928 -5.836 -7.781 1.00 95.38 336 PRO A C 1
ATOM 2556 O O . PRO A 1 336 ? 3.293 -6.910 -8.269 1.00 95.38 336 PRO A O 1
ATOM 2559 N N . SER A 1 337 ? 3.427 -5.381 -6.633 1.00 95.44 337 SER A N 1
ATOM 2560 C CA . SER A 1 337 ? 4.319 -6.164 -5.765 1.00 95.44 337 SER A CA 1
ATOM 2561 C C . SER A 1 337 ? 3.610 -7.393 -5.170 1.00 95.44 337 SER A C 1
ATOM 2563 O O . SER A 1 337 ? 2.382 -7.483 -5.178 1.00 95.44 337 SER A O 1
ATOM 2565 N N . LEU A 1 338 ? 4.360 -8.363 -4.621 1.00 95.81 338 LEU A N 1
ATOM 2566 C CA . LEU A 1 338 ? 3.745 -9.529 -3.967 1.00 95.81 338 LEU A CA 1
ATOM 2567 C C . LEU A 1 338 ? 2.782 -9.109 -2.844 1.00 95.81 338 LEU A C 1
ATOM 2569 O O . LEU A 1 338 ? 1.721 -9.714 -2.703 1.00 95.81 338 LEU A O 1
ATOM 2573 N N . LEU A 1 339 ? 3.133 -8.078 -2.068 1.00 96.12 339 LEU A N 1
ATOM 2574 C CA . LEU A 1 339 ? 2.277 -7.546 -1.006 1.00 96.12 339 LEU A CA 1
ATOM 2575 C C . LEU A 1 339 ? 0.985 -6.972 -1.572 1.00 96.12 339 LEU A C 1
ATOM 2577 O O . LEU A 1 339 ? -0.082 -7.343 -1.101 1.00 96.12 339 LEU A O 1
ATOM 2581 N N . GLU A 1 340 ? 1.072 -6.116 -2.589 1.00 96.38 340 GLU A N 1
ATOM 2582 C CA . GLU A 1 340 ? -0.104 -5.506 -3.221 1.00 96.38 340 GLU A CA 1
ATOM 2583 C C . GLU A 1 340 ? -1.044 -6.565 -3.795 1.00 96.38 340 GLU A C 1
ATOM 2585 O O . GLU A 1 340 ? -2.239 -6.527 -3.515 1.00 96.38 340 GLU A O 1
ATOM 2590 N N . MET A 1 341 ? -0.504 -7.556 -4.515 1.00 96.75 341 MET A N 1
ATOM 2591 C CA . MET A 1 341 ? -1.298 -8.677 -5.025 1.00 96.75 341 MET A CA 1
ATOM 2592 C C . MET A 1 341 ? -1.950 -9.465 -3.884 1.00 96.75 341 MET A C 1
ATOM 2594 O O . MET A 1 341 ? -3.133 -9.784 -3.929 1.00 96.75 341 MET A O 1
ATOM 2598 N N . SER A 1 342 ? -1.199 -9.762 -2.826 1.00 97.00 342 SER A N 1
ATOM 2599 C CA . SER A 1 342 ? -1.721 -10.537 -1.697 1.00 97.00 342 SER A CA 1
ATOM 2600 C C . SER A 1 342 ? -2.828 -9.794 -0.955 1.00 97.00 342 SER A C 1
ATOM 2602 O O . SER A 1 342 ? -3.859 -10.386 -0.651 1.00 97.00 342 SER A O 1
ATOM 2604 N N . VAL A 1 343 ? -2.631 -8.502 -0.685 1.00 96.81 343 VAL A N 1
ATOM 2605 C CA . VAL A 1 343 ? -3.609 -7.635 -0.018 1.00 96.81 343 VAL A CA 1
ATOM 2606 C C . VAL A 1 343 ? -4.860 -7.475 -0.874 1.00 96.81 343 VAL A C 1
ATOM 2608 O O . VAL A 1 343 ? -5.955 -7.611 -0.343 1.00 96.81 343 VAL A O 1
ATOM 2611 N N . HIS A 1 344 ? -4.720 -7.258 -2.183 1.00 96.69 344 HIS A N 1
ATOM 2612 C CA . HIS A 1 344 ? -5.856 -7.180 -3.102 1.00 96.69 344 HIS A CA 1
ATOM 2613 C C . HIS A 1 344 ? -6.709 -8.456 -3.053 1.00 96.69 344 HIS A C 1
ATOM 2615 O O . HIS A 1 344 ? -7.919 -8.396 -2.835 1.00 96.69 344 HIS A O 1
ATOM 2621 N N . GLY A 1 345 ? -6.064 -9.622 -3.157 1.00 95.88 345 GLY A N 1
ATOM 2622 C CA . GLY A 1 345 ? -6.750 -10.909 -3.067 1.00 95.88 345 GLY A CA 1
ATOM 2623 C C . GLY A 1 345 ? -7.374 -11.170 -1.691 1.00 95.88 345 GLY A C 1
ATOM 2624 O O . GLY A 1 345 ? -8.474 -11.717 -1.618 1.00 95.88 345 GLY A O 1
ATOM 2625 N N . LEU A 1 346 ? -6.707 -10.769 -0.602 1.00 95.88 346 LEU A N 1
ATOM 2626 C CA . LEU A 1 346 ? -7.247 -10.855 0.760 1.00 95.88 346 LEU A CA 1
ATOM 2627 C C . LEU A 1 346 ? -8.491 -9.973 0.915 1.00 95.88 346 LEU A C 1
ATOM 2629 O O . LEU A 1 346 ? -9.493 -10.438 1.446 1.00 95.88 346 LEU A O 1
ATOM 2633 N N . LEU A 1 347 ? -8.454 -8.728 0.434 1.00 95.62 347 LEU A N 1
ATOM 2634 C CA . LEU A 1 347 ? -9.595 -7.813 0.494 1.00 95.62 347 LEU A CA 1
ATOM 2635 C C . LEU A 1 347 ? -10.789 -8.357 -0.292 1.00 95.62 347 LEU A C 1
ATOM 2637 O O . LEU A 1 347 ? -11.894 -8.361 0.242 1.00 95.62 347 LEU A O 1
ATOM 2641 N N . ASN A 1 348 ? -10.567 -8.894 -1.495 1.00 94.25 348 ASN A N 1
ATOM 2642 C CA . ASN A 1 348 ? -11.616 -9.588 -2.249 1.00 94.25 348 ASN A CA 1
ATOM 2643 C C . ASN A 1 348 ? -12.187 -10.782 -1.465 1.00 94.25 348 ASN A C 1
ATOM 2645 O O . ASN A 1 348 ? -13.399 -10.967 -1.422 1.00 94.25 348 ASN A O 1
ATOM 2649 N N . ASP A 1 349 ? -11.346 -11.580 -0.800 1.00 93.81 349 ASP A N 1
ATOM 2650 C CA . ASP A 1 349 ? -11.822 -12.738 -0.033 1.00 93.81 349 ASP A CA 1
ATOM 2651 C C . ASP A 1 349 ? -12.592 -12.362 1.236 1.00 93.81 349 ASP A C 1
ATOM 2653 O O . ASP A 1 349 ? -13.548 -13.043 1.593 1.00 93.81 349 ASP A O 1
ATOM 2657 N N . TYR A 1 350 ? -12.184 -11.315 1.952 1.00 91.38 350 TYR A N 1
ATOM 2658 C CA . TYR A 1 350 ? -12.855 -10.909 3.189 1.00 91.38 350 TYR A CA 1
ATOM 2659 C C . TYR A 1 350 ? -14.108 -10.071 2.934 1.00 91.38 350 TYR A C 1
ATOM 2661 O O . TYR A 1 350 ? -15.106 -10.269 3.622 1.00 91.38 350 TYR A O 1
ATOM 2669 N N . LEU A 1 351 ? -14.067 -9.153 1.965 1.00 91.50 351 LEU A N 1
ATOM 2670 C CA . LEU A 1 351 ? -15.149 -8.198 1.707 1.00 91.50 351 LEU A CA 1
ATOM 2671 C C . LEU A 1 351 ? -16.111 -8.667 0.608 1.00 91.50 351 LEU A C 1
ATOM 2673 O O . LEU A 1 351 ? -17.273 -8.276 0.611 1.00 91.50 351 LEU A O 1
ATOM 2677 N N . GLY A 1 352 ? -15.652 -9.523 -0.307 1.00 89.50 352 GLY A N 1
ATOM 2678 C CA . GLY A 1 352 ? -16.438 -10.021 -1.438 1.00 89.50 352 GLY A CA 1
ATOM 2679 C C . GLY A 1 352 ? -17.205 -11.319 -1.177 1.00 89.50 352 GLY A C 1
ATOM 2680 O O . GLY A 1 352 ? -17.908 -11.802 -2.068 1.00 89.50 352 GLY A O 1
ATOM 2681 N N . LYS A 1 353 ? -17.063 -11.926 0.009 1.00 86.38 353 LYS A N 1
ATOM 2682 C CA . LYS A 1 353 ? -17.768 -13.166 0.362 1.00 86.38 353 LYS A CA 1
ATOM 2683 C C . LYS A 1 353 ? -19.265 -12.932 0.506 1.00 86.38 353 LYS A C 1
ATOM 2685 O O . LYS A 1 353 ? -19.719 -12.161 1.346 1.00 86.38 353 LYS A O 1
ATOM 2690 N N . ILE A 1 354 ? -20.027 -13.710 -0.248 1.00 75.50 354 ILE A N 1
ATOM 2691 C CA . ILE A 1 354 ? -21.479 -13.779 -0.136 1.00 75.50 354 ILE A CA 1
ATOM 2692 C C . ILE A 1 354 ? -21.820 -14.732 1.018 1.00 75.50 354 ILE A C 1
ATOM 2694 O O . ILE A 1 354 ? -21.437 -15.901 1.009 1.00 75.50 354 ILE A O 1
ATOM 2698 N N . THR A 1 355 ? -22.502 -14.225 2.045 1.00 65.62 355 THR A N 1
ATOM 2699 C CA . THR A 1 355 ? -22.870 -14.975 3.264 1.00 65.62 355 THR A CA 1
ATOM 2700 C C . THR A 1 355 ? -24.281 -15.565 3.218 1.00 65.62 355 THR A C 1
ATOM 2702 O O . THR A 1 355 ? -24.707 -16.224 4.163 1.00 65.62 355 THR A O 1
ATOM 2705 N N . THR A 1 356 ? -25.024 -15.327 2.137 1.00 58.41 356 THR A N 1
ATOM 2706 C CA . THR A 1 356 ? -26.464 -15.611 2.014 1.00 58.41 356 THR A CA 1
ATOM 2707 C C . THR A 1 356 ? -26.787 -17.033 1.548 1.00 58.41 356 THR A C 1
ATOM 2709 O O . THR A 1 356 ? -27.948 -17.435 1.623 1.00 58.41 356 THR A O 1
ATOM 2712 N N . THR A 1 357 ? -25.800 -17.820 1.100 1.00 53.41 357 THR A N 1
ATOM 2713 C CA . THR A 1 357 ? -26.001 -19.199 0.627 1.00 53.41 357 THR A CA 1
ATOM 2714 C C . THR A 1 357 ? -25.048 -20.176 1.322 1.00 53.41 357 THR A C 1
ATOM 2716 O O . THR A 1 357 ? -23.841 -19.960 1.374 1.00 53.41 357 THR A O 1
ATOM 2719 N N . ASP A 1 358 ? -25.598 -21.269 1.866 1.00 51.62 358 ASP A N 1
ATOM 2720 C CA . ASP A 1 358 ? -24.871 -22.302 2.631 1.00 51.62 358 ASP A CA 1
ATOM 2721 C C . ASP A 1 358 ? -23.818 -23.086 1.807 1.00 51.62 358 ASP A C 1
ATOM 2723 O O . ASP A 1 358 ? -23.086 -23.907 2.361 1.00 51.62 358 ASP A O 1
ATOM 2727 N N . GLU A 1 359 ? -23.687 -22.833 0.500 1.00 65.06 359 GLU A N 1
ATOM 2728 C CA . GLU A 1 359 ? -22.645 -23.419 -0.350 1.00 65.06 359 GLU A CA 1
ATOM 2729 C C . GLU A 1 359 ? -21.885 -22.327 -1.112 1.00 65.06 359 GLU A C 1
ATOM 2731 O O . GLU A 1 359 ? -22.301 -21.871 -2.175 1.00 65.06 359 GLU A O 1
ATOM 2736 N N . GLN A 1 360 ? -20.720 -21.936 -0.584 1.00 79.44 360 GLN A N 1
ATOM 2737 C CA . GLN A 1 360 ? -19.747 -21.154 -1.346 1.00 79.44 360 GLN A CA 1
ATOM 2738 C C . GLN A 1 360 ? -19.276 -21.966 -2.558 1.00 79.44 360 GLN A C 1
ATOM 2740 O O . GLN A 1 360 ? -18.748 -23.073 -2.417 1.00 79.44 360 GLN A O 1
ATOM 2745 N N . GLN A 1 361 ? -19.436 -21.402 -3.755 1.00 88.06 361 GLN A N 1
ATOM 2746 C CA . GLN A 1 361 ? -18.955 -22.008 -4.992 1.00 88.06 361 GLN A CA 1
ATOM 2747 C C . GLN A 1 361 ? -17.429 -22.120 -4.958 1.00 88.06 361 GLN A C 1
ATOM 2749 O O . GLN A 1 361 ? -16.722 -21.118 -4.862 1.00 88.06 361 GLN A O 1
ATOM 2754 N N . SER A 1 362 ? -16.913 -23.348 -5.030 1.00 91.06 362 SER A N 1
ATOM 2755 C CA . SER A 1 362 ? -15.471 -23.582 -5.090 1.00 91.06 362 SER A CA 1
ATOM 2756 C C . SER A 1 362 ? -14.927 -23.303 -6.488 1.00 91.06 362 SER A C 1
ATOM 2758 O O . SER A 1 362 ? -15.562 -23.626 -7.490 1.00 91.06 362 SER A O 1
ATOM 2760 N N . CYS A 1 363 ? -13.716 -22.760 -6.551 1.00 92.31 363 CYS A N 1
ATOM 2761 C CA . CYS A 1 363 ? -13.035 -22.418 -7.790 1.00 92.31 363 CYS A CA 1
ATOM 2762 C C . CYS A 1 363 ? -11.546 -22.752 -7.719 1.00 92.31 363 CYS A C 1
ATOM 2764 O O . CYS A 1 363 ? -10.953 -22.863 -6.650 1.00 92.31 363 CYS A O 1
ATOM 2766 N N . LYS A 1 364 ? -10.923 -22.901 -8.884 1.00 91.25 364 LYS A N 1
ATOM 2767 C CA . LYS A 1 364 ? -9.464 -22.944 -9.050 1.00 91.25 364 LYS A CA 1
ATOM 2768 C C . LYS A 1 364 ? -8.941 -21.713 -9.777 1.00 91.25 364 LYS A C 1
ATOM 2770 O O . LYS A 1 364 ? -7.742 -21.457 -9.747 1.00 91.25 364 LYS A O 1
ATOM 2775 N N . ASN A 1 365 ? -9.813 -21.036 -10.514 1.00 87.75 365 ASN A N 1
ATOM 2776 C CA . ASN A 1 365 ? -9.515 -19.850 -11.297 1.00 87.75 365 ASN A CA 1
ATOM 2777 C C . ASN A 1 365 ? -10.806 -19.059 -11.569 1.00 87.75 365 ASN A C 1
ATOM 2779 O O . ASN A 1 365 ? -11.900 -19.564 -11.326 1.00 87.75 365 ASN A O 1
ATOM 2783 N N . THR A 1 366 ? -10.688 -17.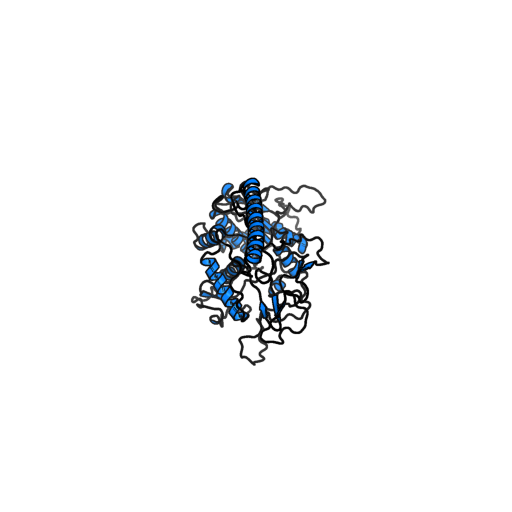839 -12.091 1.00 86.44 366 THR A N 1
ATOM 2784 C CA . THR A 1 366 ? -11.822 -16.915 -12.253 1.00 86.44 366 THR A CA 1
ATOM 2785 C C . THR A 1 366 ? -12.904 -17.431 -13.208 1.00 86.44 366 THR A C 1
ATOM 2787 O O . THR A 1 366 ? -14.080 -17.159 -12.989 1.00 86.44 366 THR A O 1
ATOM 2790 N N . ASN A 1 367 ? -12.562 -18.248 -14.210 1.00 85.81 367 ASN A N 1
ATOM 2791 C CA . ASN A 1 367 ? -13.565 -18.803 -15.132 1.00 85.81 367 ASN A CA 1
ATOM 2792 C C . ASN A 1 367 ? -14.522 -19.795 -14.455 1.00 85.81 367 ASN A C 1
ATOM 2794 O O . ASN A 1 367 ? -15.615 -20.037 -14.967 1.00 85.81 367 ASN A O 1
ATOM 2798 N N . ASP A 1 368 ? -14.126 -20.361 -13.312 1.00 88.19 368 ASP A N 1
ATOM 2799 C CA . ASP A 1 368 ? -14.985 -21.254 -12.536 1.00 88.19 368 ASP A CA 1
ATOM 2800 C C . ASP A 1 368 ? -16.094 -20.480 -11.798 1.00 88.19 368 ASP A C 1
ATOM 2802 O O . ASP A 1 368 ? -16.956 -21.119 -11.207 1.00 88.19 368 ASP A O 1
ATOM 2806 N N . CYS A 1 369 ? -16.079 -19.138 -11.824 1.00 86.56 369 CYS A N 1
ATOM 2807 C CA . CYS A 1 369 ? -16.976 -18.253 -11.073 1.00 86.56 369 CYS A CA 1
ATOM 2808 C C . CYS A 1 369 ? -18.060 -17.575 -11.924 1.00 86.56 369 CYS A C 1
ATOM 2810 O O . CYS A 1 369 ? -18.544 -16.510 -11.558 1.00 86.56 369 CYS A O 1
ATOM 2812 N N . SER A 1 370 ? -18.458 -18.180 -13.045 1.00 72.44 370 SER A N 1
ATOM 2813 C CA . SER A 1 370 ? -19.596 -17.683 -13.827 1.00 72.44 370 SER A CA 1
ATOM 2814 C C . SER A 1 370 ? -20.881 -17.774 -12.993 1.00 72.44 370 SER A C 1
ATOM 2816 O O . SER A 1 370 ? -21.237 -18.856 -12.536 1.00 72.44 370 SER A O 1
ATOM 2818 N N . ASP A 1 371 ? -21.558 -16.640 -12.806 1.00 64.44 371 ASP A N 1
ATOM 2819 C CA . ASP A 1 371 ? -22.929 -16.531 -12.282 1.00 64.44 371 ASP A CA 1
ATOM 2820 C C . ASP A 1 371 ? -23.121 -16.565 -10.750 1.00 64.44 371 ASP A C 1
ATOM 2822 O O . ASP A 1 371 ? -24.052 -17.194 -10.241 1.00 64.44 371 ASP A O 1
ATOM 2826 N N . LEU A 1 372 ? -22.326 -15.801 -9.989 1.00 75.69 372 LEU A N 1
ATOM 2827 C CA . LEU A 1 372 ? -22.758 -15.411 -8.637 1.00 75.69 372 LEU A CA 1
ATOM 2828 C C . LEU A 1 372 ? -23.895 -14.384 -8.744 1.00 75.69 372 LEU A C 1
ATOM 2830 O O . LEU A 1 372 ? -23.656 -13.216 -9.047 1.00 75.69 372 LEU A O 1
ATOM 2834 N N . SER A 1 373 ? -25.130 -14.815 -8.462 1.00 71.19 373 SER A N 1
ATOM 2835 C CA . SER A 1 373 ? -26.348 -13.989 -8.564 1.00 71.19 373 SER A CA 1
ATOM 2836 C C . SER A 1 373 ? -26.289 -12.683 -7.775 1.00 71.19 373 SER A C 1
ATOM 2838 O O . SER A 1 373 ? -26.968 -11.723 -8.131 1.00 71.19 373 SER A O 1
ATOM 2840 N N . ASP A 1 374 ? -25.486 -12.654 -6.714 1.00 78.69 374 ASP A N 1
ATOM 2841 C CA . ASP A 1 374 ? -25.408 -11.531 -5.786 1.00 78.69 374 ASP A CA 1
ATOM 2842 C C . ASP A 1 374 ? -24.361 -10.487 -6.232 1.00 78.69 374 ASP A C 1
ATOM 2844 O O . ASP A 1 374 ? -24.431 -9.332 -5.813 1.00 78.69 374 ASP A O 1
ATOM 2848 N N . CYS A 1 375 ? -23.454 -10.831 -7.159 1.00 80.12 375 CYS A N 1
ATOM 2849 C CA . CYS A 1 375 ? -22.488 -9.902 -7.763 1.00 80.12 375 CYS A CA 1
ATOM 2850 C C . CYS A 1 375 ? -23.064 -9.267 -9.043 1.00 80.12 375 CYS A C 1
ATOM 2852 O O . CYS A 1 375 ? -22.544 -9.438 -10.142 1.00 80.12 375 CYS A O 1
ATOM 2854 N N . THR A 1 376 ? -24.190 -8.559 -8.924 1.00 72.62 376 THR A N 1
ATOM 2855 C CA . THR A 1 376 ? -24.914 -8.023 -10.100 1.00 72.62 376 THR A CA 1
ATOM 2856 C C . THR A 1 376 ? -24.192 -6.876 -10.812 1.00 72.62 376 THR A C 1
ATOM 2858 O O . THR A 1 376 ? -24.378 -6.683 -12.012 1.00 72.62 376 THR A O 1
ATOM 2861 N N . THR A 1 377 ? -23.375 -6.111 -10.088 1.00 74.88 377 THR A N 1
ATOM 2862 C CA . THR A 1 377 ? -22.680 -4.918 -10.602 1.00 74.88 377 THR A CA 1
ATOM 2863 C C . THR A 1 377 ? -21.162 -5.043 -10.579 1.00 74.88 377 THR A C 1
ATOM 2865 O O . THR A 1 377 ? -20.478 -4.170 -11.106 1.00 74.88 377 THR A O 1
ATOM 2868 N N . THR A 1 378 ? -20.628 -6.112 -9.990 1.00 79.31 378 THR A N 1
ATOM 2869 C CA . THR A 1 378 ? -19.191 -6.316 -9.806 1.00 79.31 378 THR A CA 1
ATOM 2870 C C . THR A 1 378 ? -18.738 -7.623 -10.451 1.00 79.31 378 THR A C 1
ATOM 2872 O O . THR A 1 378 ? -19.457 -8.622 -10.400 1.00 79.31 378 THR A O 1
ATOM 2875 N N . PRO A 1 379 ? -17.540 -7.657 -11.060 1.00 84.44 379 PRO A N 1
ATOM 2876 C CA . PRO A 1 379 ? -16.976 -8.898 -11.569 1.00 84.44 379 PRO A CA 1
ATOM 2877 C C . PRO A 1 379 ? -16.802 -9.931 -10.455 1.00 84.44 379 PRO A C 1
ATOM 2879 O O . PRO A 1 379 ? -16.443 -9.599 -9.327 1.00 84.44 379 PRO A O 1
ATOM 2882 N N . THR A 1 380 ? -16.995 -11.199 -10.783 1.00 88.69 380 THR A N 1
ATOM 2883 C CA . THR A 1 380 ? -16.723 -12.330 -9.892 1.00 88.69 380 THR A CA 1
ATOM 2884 C C . THR A 1 380 ? -15.286 -12.803 -10.063 1.00 88.69 380 THR A C 1
ATOM 2886 O O . THR A 1 380 ? -14.822 -12.949 -11.194 1.00 88.69 380 THR A O 1
ATOM 2889 N N . VAL A 1 381 ? -14.592 -13.105 -8.968 1.00 91.19 381 VAL A N 1
ATOM 2890 C CA . VAL A 1 381 ? -13.206 -13.596 -8.989 1.00 91.19 381 VAL A CA 1
ATOM 2891 C C . VAL A 1 381 ? -13.047 -14.831 -8.113 1.00 91.19 381 VAL A C 1
ATOM 2893 O O . VAL A 1 381 ? -13.789 -15.028 -7.151 1.00 91.19 381 VAL A O 1
ATOM 2896 N N . CYS A 1 382 ? -12.066 -15.672 -8.441 1.00 93.00 382 CYS A N 1
ATOM 2897 C CA . CYS A 1 382 ? -11.676 -16.762 -7.555 1.00 93.00 382 CYS A CA 1
ATOM 2898 C C . CYS A 1 382 ? -10.720 -16.234 -6.487 1.00 93.00 382 CYS A C 1
ATOM 2900 O O . CYS A 1 382 ? -9.700 -15.628 -6.816 1.00 93.00 382 CYS A O 1
ATOM 2902 N N . SER A 1 383 ? -11.035 -16.456 -5.215 1.00 94.12 383 SER A N 1
ATOM 2903 C CA . SER A 1 383 ? -10.204 -15.994 -4.111 1.00 94.12 383 SER A CA 1
ATOM 2904 C C . SER A 1 383 ? -9.040 -16.943 -3.830 1.00 94.12 383 SER A C 1
ATOM 2906 O O . SER A 1 383 ? -9.035 -18.112 -4.232 1.00 94.12 383 SER A O 1
ATOM 2908 N N . GLY A 1 384 ? -8.052 -16.470 -3.063 1.00 91.25 384 GLY A N 1
ATOM 2909 C CA . GLY A 1 384 ? -6.951 -17.315 -2.607 1.00 91.25 384 GLY A CA 1
ATOM 2910 C C . GLY A 1 384 ? -7.443 -18.555 -1.858 1.00 91.25 384 GLY A C 1
ATOM 2911 O O . GLY A 1 384 ? -6.810 -19.600 -1.955 1.00 91.25 384 GLY A O 1
ATOM 2912 N N . THR A 1 385 ? -8.586 -18.503 -1.163 1.00 92.25 385 THR A N 1
ATOM 2913 C CA . THR A 1 385 ? -9.158 -19.654 -0.441 1.00 92.25 385 THR A CA 1
ATOM 2914 C C . THR A 1 385 ? -9.934 -20.637 -1.326 1.00 92.25 385 THR A C 1
ATOM 2916 O O . THR A 1 385 ? -10.468 -21.607 -0.792 1.00 92.25 385 THR A O 1
ATOM 2919 N N . ASN A 1 386 ? -9.873 -20.490 -2.657 1.00 93.31 386 ASN A N 1
ATOM 2920 C CA . ASN A 1 386 ? -10.532 -21.346 -3.655 1.00 93.31 386 ASN A CA 1
ATOM 2921 C C . ASN A 1 386 ? -12.066 -21.276 -3.602 1.00 93.31 386 ASN A C 1
ATOM 2923 O O . ASN A 1 386 ? -12.744 -22.289 -3.815 1.00 93.31 386 ASN A O 1
ATOM 2927 N N . VAL A 1 387 ? -12.602 -20.087 -3.319 1.00 92.50 387 VAL A N 1
ATOM 2928 C CA . VAL A 1 387 ? -14.039 -19.788 -3.363 1.00 92.50 387 VAL A CA 1
ATOM 2929 C C . VAL A 1 387 ? -14.305 -18.572 -4.244 1.00 92.50 387 VAL A C 1
ATOM 2931 O O . VAL A 1 387 ? -13.478 -17.664 -4.331 1.00 92.50 387 VAL A O 1
ATOM 2934 N N . CYS A 1 388 ? -15.443 -18.568 -4.927 1.00 92.06 388 CYS A N 1
ATOM 2935 C CA . CYS A 1 388 ? -15.864 -17.438 -5.742 1.00 92.06 388 CYS A CA 1
ATOM 2936 C C . CYS A 1 388 ? -16.379 -16.304 -4.854 1.00 92.06 388 CYS A C 1
ATOM 2938 O O . CYS A 1 388 ? -17.184 -16.530 -3.950 1.00 92.06 388 CYS A O 1
ATOM 2940 N N . VAL A 1 389 ? -15.920 -15.087 -5.133 1.00 92.81 389 VAL A N 1
ATOM 2941 C CA . VAL A 1 389 ? -16.267 -13.864 -4.398 1.00 92.81 389 VAL A CA 1
ATOM 2942 C C . VAL A 1 389 ? -16.533 -12.719 -5.373 1.00 92.81 389 VAL A C 1
ATOM 2944 O O . VAL A 1 389 ? -16.065 -12.750 -6.516 1.00 92.81 389 VAL A O 1
ATOM 2947 N N . CYS A 1 390 ? -17.270 -11.697 -4.938 1.00 91.00 390 CYS A N 1
ATOM 2948 C CA . CYS A 1 390 ? -17.368 -10.454 -5.699 1.00 91.00 390 CYS A CA 1
ATOM 2949 C C . CYS A 1 390 ? -16.035 -9.693 -5.620 1.00 91.00 390 CYS A C 1
ATOM 2951 O O . CYS A 1 390 ? -15.427 -9.605 -4.554 1.00 91.00 390 CYS A O 1
ATOM 2953 N N . SER A 1 391 ? -15.576 -9.121 -6.729 1.00 90.50 391 SER A N 1
ATOM 2954 C CA . SER A 1 391 ? -14.410 -8.239 -6.738 1.00 90.50 391 SER A CA 1
ATOM 2955 C C . SER A 1 391 ? -14.782 -6.901 -6.107 1.00 90.50 391 SER A C 1
ATOM 2957 O O . SER A 1 391 ? -15.683 -6.219 -6.592 1.00 90.50 391 SER A O 1
ATOM 2959 N N . THR A 1 392 ? -14.084 -6.528 -5.039 1.00 90.75 392 THR A N 1
ATOM 2960 C CA . THR A 1 392 ? -14.311 -5.284 -4.281 1.00 90.75 392 THR A CA 1
ATOM 2961 C C . THR A 1 392 ? -13.029 -4.479 -4.065 1.00 90.75 392 THR A C 1
ATOM 2963 O O . THR A 1 392 ? -13.081 -3.343 -3.605 1.00 90.75 392 THR A O 1
ATOM 2966 N N . ALA A 1 393 ? -11.867 -5.077 -4.326 1.00 94.56 393 ALA A N 1
ATOM 2967 C CA . ALA A 1 393 ? -10.570 -4.428 -4.238 1.00 94.56 393 ALA A CA 1
ATOM 2968 C C . ALA A 1 393 ? -10.156 -3.859 -5.599 1.00 94.56 393 ALA A C 1
ATOM 2970 O O . ALA A 1 393 ? -10.458 -4.435 -6.644 1.00 94.56 393 ALA A O 1
ATOM 2971 N N . HIS A 1 394 ? -9.444 -2.732 -5.561 1.00 94.44 394 HIS A N 1
ATOM 2972 C CA . HIS A 1 394 ? -8.990 -2.004 -6.741 1.00 94.44 394 HIS A CA 1
ATOM 2973 C C . HIS A 1 394 ? -7.562 -1.497 -6.524 1.00 94.44 394 HIS A C 1
ATOM 2975 O O . HIS A 1 394 ? -7.208 -1.069 -5.422 1.00 94.44 394 HIS A O 1
ATOM 2981 N N . TYR A 1 395 ? -6.740 -1.517 -7.574 1.00 95.75 395 TYR A N 1
ATOM 2982 C CA . TYR A 1 395 ? -5.428 -0.867 -7.551 1.00 95.75 395 TYR A CA 1
ATOM 2983 C C . TYR A 1 395 ? -5.553 0.610 -7.918 1.00 95.75 395 TYR A C 1
ATOM 2985 O O . TYR A 1 395 ? -6.321 0.982 -8.804 1.00 95.75 395 TYR A O 1
ATOM 2993 N N . HIS A 1 396 ? -4.723 1.442 -7.295 1.00 96.25 396 HIS A N 1
ATOM 2994 C CA . HIS A 1 396 ? -4.579 2.846 -7.653 1.00 96.25 396 HIS A CA 1
ATOM 2995 C C . HIS A 1 396 ? -3.100 3.219 -7.761 1.00 96.25 396 HIS A C 1
ATOM 2997 O O . HIS A 1 396 ? -2.248 2.644 -7.084 1.00 96.25 396 HIS A O 1
ATOM 3003 N N . VAL A 1 397 ? -2.792 4.191 -8.617 1.00 95.00 397 VAL A N 1
ATOM 3004 C CA . VAL A 1 397 ? -1.426 4.690 -8.799 1.00 95.00 397 VAL A CA 1
ATOM 3005 C C . VAL A 1 397 ? -0.943 5.390 -7.527 1.00 95.00 397 VAL A C 1
ATOM 3007 O O . VAL A 1 397 ? -1.644 6.250 -6.992 1.00 95.00 397 VAL A O 1
ATOM 3010 N N . ALA A 1 398 ? 0.276 5.059 -7.097 1.00 94.81 398 ALA A N 1
ATOM 3011 C CA . ALA A 1 398 ? 1.014 5.742 -6.038 1.00 94.81 398 ALA A CA 1
ATOM 3012 C C . ALA A 1 398 ? 2.304 6.338 -6.624 1.00 94.81 398 ALA A C 1
ATOM 3014 O O . ALA A 1 398 ? 3.331 5.672 -6.719 1.00 94.81 398 ALA A O 1
ATOM 3015 N N . LEU A 1 399 ? 2.216 7.588 -7.080 1.00 94.44 399 LEU A N 1
ATOM 3016 C CA . LEU A 1 399 ? 3.312 8.339 -7.695 1.00 94.44 399 LEU A CA 1
ATOM 3017 C C . LEU A 1 399 ? 3.154 9.814 -7.331 1.00 94.44 399 LEU A C 1
ATOM 3019 O O . LEU A 1 399 ? 2.041 10.338 -7.432 1.00 94.44 399 LEU A O 1
ATOM 3023 N N . ASP A 1 400 ? 4.255 10.472 -6.956 1.00 93.69 400 ASP A N 1
ATOM 3024 C CA . ASP A 1 400 ? 4.264 11.895 -6.592 1.00 93.69 400 ASP A CA 1
ATOM 3025 C C . ASP A 1 400 ? 3.613 12.762 -7.680 1.00 93.69 400 ASP A C 1
ATOM 3027 O O . ASP A 1 400 ? 3.722 12.449 -8.868 1.00 93.69 400 ASP A O 1
ATOM 3031 N N . LEU A 1 401 ? 2.918 13.834 -7.283 1.00 92.62 401 LEU A N 1
ATOM 3032 C CA . LEU A 1 401 ? 2.139 14.669 -8.205 1.00 92.62 401 LEU A CA 1
ATOM 3033 C C . LEU A 1 401 ? 3.013 15.346 -9.268 1.00 92.62 401 LEU A C 1
ATOM 3035 O O . LEU A 1 401 ? 2.598 15.427 -10.422 1.00 92.62 401 LEU A O 1
ATOM 3039 N N . GLY A 1 402 ? 4.233 15.740 -8.896 1.00 93.56 402 GLY A N 1
ATOM 3040 C CA . GLY A 1 402 ? 5.214 16.394 -9.759 1.00 93.56 402 GLY A CA 1
ATOM 3041 C C . GLY A 1 402 ? 5.866 15.479 -10.794 1.00 93.56 402 GLY A C 1
ATOM 3042 O O . GLY A 1 402 ? 6.599 15.964 -11.654 1.00 93.56 402 GLY A O 1
ATOM 3043 N N . ILE A 1 403 ? 5.609 14.168 -10.752 1.00 93.75 403 ILE A N 1
ATOM 3044 C CA . ILE A 1 403 ? 6.174 13.191 -11.687 1.00 93.75 403 ILE A CA 1
ATOM 3045 C C . ILE A 1 403 ? 5.046 12.533 -12.480 1.00 93.75 403 ILE A C 1
ATOM 3047 O O . ILE A 1 403 ? 4.114 11.955 -11.920 1.00 93.75 403 ILE A O 1
ATOM 3051 N N . GLU A 1 404 ? 5.160 12.557 -13.805 1.00 92.88 404 GLU A N 1
ATOM 3052 C CA . GLU A 1 404 ? 4.194 11.942 -14.714 1.00 92.88 404 GLU A CA 1
ATOM 3053 C C . GLU A 1 404 ? 4.895 11.012 -15.708 1.00 92.88 404 GLU A C 1
ATOM 3055 O O . GLU A 1 404 ? 6.026 11.292 -16.117 1.00 92.88 404 GLU A O 1
ATOM 3060 N N . PRO A 1 405 ? 4.266 9.899 -16.131 1.00 93.94 405 PRO A N 1
ATOM 3061 C CA . PRO A 1 405 ? 4.806 9.087 -17.214 1.00 93.94 405 PRO A CA 1
ATOM 3062 C C . PRO A 1 405 ? 4.961 9.919 -18.492 1.00 93.94 405 PRO A C 1
ATOM 3064 O O . PRO A 1 405 ? 4.052 10.656 -18.870 1.00 93.94 405 PRO A O 1
ATOM 3067 N N . ALA A 1 406 ? 6.098 9.775 -19.171 1.00 94.75 406 ALA A N 1
ATOM 3068 C CA . ALA A 1 406 ? 6.364 10.494 -20.410 1.00 94.75 406 ALA A CA 1
ATOM 3069 C C . ALA A 1 406 ? 5.356 10.104 -21.506 1.00 94.75 406 ALA A C 1
ATOM 3071 O O . ALA A 1 406 ? 4.997 8.932 -21.668 1.00 94.75 406 ALA A O 1
ATOM 3072 N N . ASP A 1 407 ? 4.899 11.100 -22.261 1.00 93.12 407 ASP A N 1
ATOM 3073 C CA . ASP A 1 407 ? 3.835 10.940 -23.250 1.00 93.12 407 ASP A CA 1
ATOM 3074 C C . ASP A 1 407 ? 4.194 9.936 -24.352 1.00 93.12 407 ASP A C 1
ATOM 3076 O O . ASP A 1 407 ? 5.118 10.160 -25.131 1.00 93.12 407 ASP A O 1
ATOM 3080 N N . THR A 1 408 ? 3.397 8.869 -24.491 1.00 93.19 408 THR A N 1
ATOM 3081 C CA . THR A 1 408 ? 3.555 7.867 -25.567 1.00 93.19 408 THR A CA 1
ATOM 3082 C C . THR A 1 408 ? 4.972 7.272 -25.623 1.00 93.19 408 THR A C 1
ATOM 3084 O O . THR A 1 408 ? 5.475 6.903 -26.685 1.00 93.19 408 THR A O 1
ATOM 3087 N N . ASP A 1 409 ? 5.619 7.139 -24.462 1.00 94.81 409 ASP A N 1
ATOM 3088 C CA . ASP A 1 409 ? 6.940 6.523 -24.316 1.00 94.81 409 ASP A CA 1
ATOM 3089 C C . ASP A 1 409 ? 6.852 5.194 -23.545 1.00 94.81 409 ASP A C 1
ATOM 3091 O O . ASP A 1 409 ? 5.819 4.824 -22.976 1.00 94.81 409 ASP A O 1
ATOM 3095 N N . TYR A 1 410 ? 7.954 4.450 -23.540 1.00 94.81 410 TYR A N 1
ATOM 3096 C CA . TYR A 1 410 ? 8.096 3.210 -22.792 1.00 94.81 410 TYR A CA 1
ATOM 3097 C C . TYR A 1 410 ? 7.862 3.432 -21.288 1.00 94.81 410 TYR A C 1
ATOM 3099 O O . TYR A 1 410 ? 8.247 4.471 -20.744 1.00 94.81 410 TYR A O 1
ATOM 3107 N N . PRO A 1 411 ? 7.284 2.445 -20.578 1.00 95.19 411 PRO A N 1
ATOM 3108 C CA . PRO A 1 411 ? 7.178 2.511 -19.124 1.00 95.19 411 PRO A CA 1
ATOM 3109 C C . PRO A 1 411 ? 8.563 2.672 -18.470 1.00 95.19 411 PRO A C 1
ATOM 3111 O O . PRO A 1 411 ? 9.580 2.238 -19.014 1.00 95.19 411 PRO A O 1
ATOM 3114 N N . GLY A 1 412 ? 8.602 3.323 -17.308 1.00 94.12 412 GLY A N 1
ATOM 3115 C CA . GLY A 1 412 ? 9.820 3.741 -16.608 1.00 94.12 412 GLY A CA 1
ATOM 3116 C C . GLY A 1 412 ? 10.427 5.056 -17.119 1.00 94.12 412 GLY A C 1
ATOM 3117 O O . GLY A 1 412 ? 11.489 5.472 -16.652 1.00 94.12 412 GLY A O 1
ATOM 3118 N N . ARG A 1 413 ? 9.790 5.718 -18.095 1.00 95.00 413 ARG A N 1
ATOM 3119 C CA . ARG A 1 413 ? 10.138 7.071 -18.547 1.00 95.00 413 ARG A CA 1
ATOM 3120 C C . ARG A 1 413 ? 9.167 8.077 -17.954 1.00 95.00 413 ARG A C 1
ATOM 3122 O O . ARG A 1 413 ? 7.956 7.883 -18.026 1.00 95.00 413 ARG A O 1
ATOM 3129 N N . PHE A 1 414 ? 9.717 9.147 -17.394 1.00 95.19 414 PHE A N 1
ATOM 3130 C CA . PHE A 1 414 ? 8.961 10.165 -16.680 1.00 95.19 414 PHE A CA 1
ATOM 3131 C C . PHE A 1 414 ? 9.376 11.563 -17.121 1.00 95.19 414 PHE A C 1
ATOM 3133 O O . PHE A 1 414 ? 10.509 11.783 -17.558 1.00 95.19 414 PHE A O 1
ATOM 3140 N N . GLN A 1 415 ? 8.447 12.493 -16.967 1.00 94.69 415 GLN A N 1
ATOM 3141 C CA . GLN A 1 415 ? 8.628 13.925 -17.126 1.00 94.69 415 GLN A CA 1
ATOM 3142 C C . GLN A 1 415 ? 8.143 14.636 -15.858 1.00 94.69 415 GLN A C 1
ATOM 3144 O O . GLN A 1 415 ? 7.383 14.070 -15.071 1.00 94.69 415 GLN A O 1
ATOM 3149 N N . ILE A 1 416 ? 8.615 15.863 -15.652 1.00 94.69 416 ILE A N 1
ATOM 3150 C CA . ILE A 1 416 ? 8.195 16.689 -14.519 1.00 94.69 416 ILE A CA 1
ATOM 3151 C C . ILE A 1 416 ? 6.905 17.407 -14.911 1.00 94.69 416 ILE A C 1
ATOM 3153 O O . ILE A 1 416 ? 6.837 17.988 -15.995 1.00 94.69 416 ILE A O 1
ATOM 3157 N N . SER A 1 417 ? 5.903 17.355 -14.038 1.00 91.12 417 SER A N 1
ATOM 3158 C CA . SER A 1 417 ? 4.658 18.101 -14.203 1.00 91.12 417 SER A CA 1
ATOM 3159 C C . SER A 1 417 ? 4.909 19.588 -13.952 1.00 91.12 417 SER A C 1
ATOM 3161 O O . SER A 1 417 ? 5.475 19.967 -12.927 1.00 91.12 417 SER A O 1
ATOM 3163 N N . GLU A 1 418 ? 4.488 20.445 -14.882 1.00 89.62 418 GLU A N 1
ATOM 3164 C CA . GLU A 1 418 ? 4.596 21.902 -14.715 1.00 89.62 418 GLU A CA 1
ATOM 3165 C C . GLU A 1 418 ? 3.590 22.445 -13.684 1.00 89.62 418 GLU A C 1
ATOM 3167 O O . GLU A 1 418 ? 3.793 23.529 -13.142 1.00 89.62 418 GLU A O 1
ATOM 3172 N N . GLU A 1 419 ? 2.523 21.692 -13.398 1.00 88.75 419 GLU A N 1
ATOM 3173 C CA . GLU A 1 419 ? 1.462 22.074 -12.459 1.00 88.75 419 GLU A CA 1
ATOM 3174 C C . GLU A 1 419 ? 1.873 21.853 -10.994 1.00 88.75 419 GLU A C 1
ATOM 3176 O O . GLU A 1 419 ? 1.548 22.660 -10.124 1.00 88.75 419 GLU A O 1
ATOM 3181 N N . PHE A 1 420 ? 2.644 20.797 -10.726 1.00 88.38 420 PHE A N 1
ATOM 3182 C CA . PHE A 1 420 ? 2.988 20.340 -9.375 1.00 88.38 420 PHE A CA 1
ATOM 3183 C C . PHE A 1 420 ? 4.493 20.444 -9.095 1.00 88.38 420 PHE A C 1
ATOM 3185 O O . PHE A 1 420 ? 5.126 19.487 -8.662 1.00 88.38 420 PHE A O 1
ATOM 3192 N N . ILE A 1 421 ? 5.090 21.612 -9.347 1.00 85.94 421 ILE A N 1
ATOM 3193 C CA . ILE A 1 421 ? 6.547 21.796 -9.215 1.00 85.94 421 ILE A CA 1
ATOM 3194 C C . ILE A 1 421 ? 7.056 21.770 -7.760 1.00 85.94 421 ILE A C 1
ATOM 3196 O O . ILE A 1 421 ? 8.221 21.453 -7.525 1.00 85.94 421 ILE A O 1
ATOM 3200 N N . ASP A 1 422 ? 6.190 22.079 -6.792 1.00 85.31 422 ASP A N 1
ATOM 3201 C CA . ASP A 1 422 ? 6.546 22.221 -5.371 1.00 85.31 422 ASP A CA 1
ATOM 3202 C C . ASP A 1 422 ? 6.310 20.940 -4.545 1.00 85.31 422 ASP A C 1
ATOM 3204 O O . ASP A 1 422 ? 6.367 20.966 -3.312 1.00 85.31 422 ASP A O 1
ATOM 3208 N N . THR A 1 423 ? 6.037 19.802 -5.193 1.00 88.06 423 THR A N 1
ATOM 3209 C CA . THR A 1 423 ? 5.831 18.524 -4.498 1.00 88.06 423 THR A CA 1
ATOM 3210 C C . THR A 1 423 ? 7.150 17.809 -4.214 1.00 88.06 423 THR A C 1
ATOM 3212 O O . THR A 1 423 ? 8.162 18.042 -4.889 1.00 88.06 423 THR A O 1
ATOM 3215 N N . PRO A 1 424 ? 7.198 16.953 -3.179 1.00 81.00 424 PRO A N 1
ATOM 3216 C CA . PRO A 1 424 ? 8.417 16.247 -2.820 1.00 81.00 424 PRO A CA 1
ATOM 3217 C C . PRO A 1 424 ? 8.708 15.137 -3.846 1.00 81.00 424 PRO A C 1
ATOM 3219 O O . PRO A 1 424 ? 8.330 13.981 -3.690 1.00 81.00 424 PRO A O 1
ATOM 3222 N N . MET A 1 425 ? 9.414 15.496 -4.916 1.00 91.62 425 MET A N 1
ATOM 3223 C CA . MET A 1 425 ? 9.822 14.569 -5.969 1.00 91.62 425 MET A CA 1
ATOM 3224 C C . MET A 1 425 ? 10.991 13.687 -5.503 1.00 91.62 425 MET A C 1
ATOM 3226 O O . MET A 1 425 ? 12.125 14.153 -5.357 1.00 91.62 425 MET A O 1
ATOM 3230 N N . TYR A 1 426 ? 10.738 12.390 -5.316 1.00 93.69 426 TYR A N 1
ATOM 3231 C CA . TYR A 1 426 ? 11.772 11.398 -5.006 1.00 93.69 426 TYR A CA 1
ATOM 3232 C C . TYR A 1 426 ? 12.147 10.596 -6.254 1.00 93.69 426 TYR A C 1
ATOM 3234 O O . TYR A 1 426 ? 11.302 9.965 -6.882 1.00 93.69 426 TYR A O 1
ATOM 3242 N N . THR A 1 427 ? 13.439 10.570 -6.588 1.00 93.62 427 THR A N 1
ATOM 3243 C CA . THR A 1 427 ? 13.975 9.751 -7.684 1.00 93.62 427 THR A CA 1
ATOM 3244 C C . THR A 1 427 ? 15.164 8.939 -7.202 1.00 93.62 427 THR A C 1
ATOM 3246 O O . THR A 1 427 ? 16.112 9.497 -6.645 1.00 93.62 427 THR A O 1
ATOM 3249 N N . GLU A 1 428 ? 15.147 7.637 -7.458 1.00 94.19 428 GLU A N 1
ATOM 3250 C CA . GLU A 1 428 ? 16.260 6.760 -7.116 1.00 94.19 428 GLU A CA 1
ATOM 3251 C C . GLU A 1 428 ? 17.266 6.663 -8.283 1.00 94.19 428 GLU A C 1
ATOM 3253 O O . GLU A 1 428 ? 16.861 6.478 -9.435 1.00 94.19 428 GLU A O 1
ATOM 3258 N N . PRO A 1 429 ? 18.584 6.811 -8.042 1.00 92.06 429 PRO A N 1
ATOM 3259 C CA . PRO A 1 429 ? 19.574 6.707 -9.105 1.00 92.06 429 PRO A CA 1
ATOM 3260 C C . PRO A 1 429 ? 19.722 5.262 -9.588 1.00 92.06 429 PRO A C 1
ATOM 3262 O O . PRO A 1 429 ? 19.890 4.345 -8.792 1.00 92.06 429 PRO A O 1
ATOM 3265 N N . TYR A 1 430 ? 19.814 5.063 -10.903 1.00 89.19 430 TYR A N 1
ATOM 3266 C CA . TYR A 1 430 ? 20.217 3.769 -11.449 1.00 89.19 430 TYR A CA 1
ATOM 3267 C C . TYR A 1 430 ? 21.646 3.425 -11.024 1.00 89.19 430 TYR A C 1
ATOM 3269 O O . TYR A 1 430 ? 22.601 4.144 -11.335 1.00 89.19 430 TYR A O 1
ATOM 3277 N N . TRP A 1 431 ? 21.815 2.284 -10.367 1.00 89.50 431 TRP A N 1
ATOM 3278 C CA . TRP A 1 431 ? 23.128 1.734 -10.059 1.00 89.50 431 TRP A CA 1
ATOM 3279 C C . TRP A 1 431 ? 23.543 0.625 -11.021 1.00 89.50 431 TRP A C 1
ATOM 3281 O O . TRP A 1 431 ? 22.732 -0.074 -11.627 1.00 89.50 431 TRP A O 1
ATOM 3291 N N . ALA A 1 432 ? 24.856 0.412 -11.114 1.00 88.50 432 ALA A N 1
ATOM 3292 C CA . ALA A 1 432 ? 25.393 -0.770 -11.767 1.00 88.50 432 ALA A CA 1
ATOM 3293 C C . ALA A 1 432 ? 24.967 -2.037 -11.008 1.00 88.50 432 ALA A C 1
ATOM 3295 O O . ALA A 1 432 ? 25.052 -2.097 -9.781 1.00 88.50 432 ALA A O 1
ATOM 3296 N N . SER A 1 433 ? 24.637 -3.103 -11.739 1.00 83.56 433 SER A N 1
ATOM 3297 C CA . SER A 1 433 ? 24.340 -4.430 -11.170 1.00 83.56 433 SER A CA 1
ATOM 3298 C C . SER A 1 433 ? 25.519 -5.065 -10.413 1.00 83.56 433 SER A C 1
ATOM 3300 O O . SER A 1 433 ? 25.387 -6.136 -9.828 1.00 83.56 433 SER A O 1
ATOM 3302 N N . THR A 1 434 ? 26.685 -4.414 -10.414 1.00 87.44 434 THR A N 1
ATOM 3303 C CA . THR A 1 434 ? 27.914 -4.860 -9.755 1.00 87.44 434 THR A CA 1
ATOM 3304 C C . THR A 1 434 ? 28.220 -4.115 -8.454 1.00 87.44 434 THR A C 1
ATOM 3306 O O . THR A 1 434 ? 29.369 -4.168 -8.006 1.00 87.44 434 THR A O 1
ATOM 3309 N N . ILE A 1 435 ? 27.258 -3.399 -7.853 1.00 92.44 435 ILE A N 1
ATOM 3310 C CA . ILE A 1 435 ? 27.448 -2.880 -6.492 1.00 92.44 435 ILE A CA 1
ATOM 3311 C C . ILE A 1 435 ? 27.728 -4.058 -5.559 1.00 92.44 435 ILE A C 1
ATOM 3313 O O . ILE A 1 435 ? 26.990 -5.038 -5.506 1.00 92.44 435 ILE A O 1
ATOM 3317 N N . GLY A 1 436 ? 28.826 -3.965 -4.820 1.00 90.25 436 GLY A N 1
ATOM 3318 C CA . GLY A 1 436 ? 29.196 -4.981 -3.856 1.00 90.25 436 GLY A CA 1
ATOM 3319 C C . GLY A 1 436 ? 30.513 -4.660 -3.177 1.00 90.25 436 GLY A C 1
ATOM 3320 O O . GLY A 1 436 ? 31.309 -3.844 -3.643 1.00 90.25 436 GLY A O 1
ATOM 3321 N N . VAL A 1 437 ? 30.754 -5.344 -2.067 1.00 92.38 437 VAL A N 1
ATOM 3322 C CA . VAL A 1 437 ? 31.996 -5.235 -1.307 1.00 92.38 437 VAL A CA 1
ATOM 3323 C C . VAL A 1 437 ? 32.827 -6.482 -1.567 1.00 92.38 437 VAL A C 1
ATOM 3325 O O . VAL A 1 437 ? 32.335 -7.606 -1.486 1.00 92.38 437 VAL A O 1
ATOM 3328 N N . ARG A 1 438 ? 34.110 -6.297 -1.884 1.00 92.19 438 ARG A N 1
ATOM 3329 C CA . ARG A 1 438 ? 35.072 -7.395 -2.022 1.00 92.19 438 ARG A CA 1
ATOM 3330 C C . ARG A 1 438 ? 36.211 -7.193 -1.041 1.00 92.19 438 ARG A C 1
ATOM 3332 O O . ARG A 1 438 ? 36.845 -6.142 -1.031 1.00 92.19 438 ARG A O 1
ATOM 3339 N N . VAL A 1 439 ? 36.498 -8.223 -0.253 1.00 93.62 439 VAL A N 1
ATOM 3340 C CA . VAL A 1 439 ? 37.629 -8.230 0.677 1.00 93.62 439 VAL A CA 1
ATOM 3341 C C . VAL A 1 439 ? 38.806 -8.929 0.011 1.00 93.62 439 VAL A C 1
ATOM 3343 O O . VAL A 1 439 ? 38.696 -10.069 -0.433 1.00 93.62 439 VAL A O 1
ATOM 3346 N N . TYR A 1 440 ? 39.948 -8.252 -0.057 1.00 93.06 440 TYR A N 1
ATOM 3347 C CA . TYR A 1 440 ? 41.183 -8.814 -0.592 1.00 93.06 440 TYR A CA 1
ATOM 3348 C C . TYR A 1 440 ? 42.382 -8.383 0.248 1.00 93.06 440 TYR A C 1
ATOM 3350 O O . TYR A 1 440 ? 42.390 -7.326 0.880 1.00 93.06 440 TYR A O 1
ATOM 3358 N N . ARG A 1 441 ? 43.431 -9.210 0.252 1.00 92.62 441 ARG A N 1
ATOM 3359 C CA . ARG A 1 441 ? 44.690 -8.852 0.909 1.00 92.62 441 ARG A CA 1
ATOM 3360 C C . ARG A 1 441 ? 45.393 -7.777 0.085 1.00 92.62 441 ARG A C 1
ATOM 3362 O O . ARG A 1 441 ? 45.785 -8.019 -1.055 1.00 92.62 441 ARG A O 1
ATOM 3369 N N . LYS A 1 442 ? 45.587 -6.595 0.668 1.00 89.69 442 LYS A N 1
ATOM 3370 C CA . LYS A 1 442 ? 46.388 -5.527 0.061 1.00 89.69 442 LYS A CA 1
ATOM 3371 C C . LYS A 1 442 ? 47.867 -5.896 0.180 1.00 89.69 442 LYS A C 1
ATOM 3373 O O . LYS A 1 442 ? 48.461 -5.723 1.236 1.00 89.69 442 LYS A O 1
ATOM 3378 N N . ALA A 1 443 ? 48.471 -6.375 -0.906 1.00 83.56 443 ALA A N 1
ATOM 3379 C CA . ALA A 1 443 ? 49.877 -6.796 -0.933 1.00 83.56 443 ALA A CA 1
ATOM 3380 C C . ALA A 1 443 ? 50.897 -5.640 -0.770 1.00 83.56 443 ALA A C 1
ATOM 3382 O O . ALA A 1 443 ? 52.100 -5.865 -0.840 1.00 83.56 443 ALA A O 1
ATOM 3383 N N . GLY A 1 444 ? 50.451 -4.401 -0.537 1.00 87.12 444 GLY A N 1
ATOM 3384 C CA . GLY A 1 444 ? 51.311 -3.216 -0.568 1.00 87.12 444 GLY A CA 1
ATOM 3385 C C . GLY A 1 444 ? 51.843 -2.923 -1.979 1.00 87.12 444 GLY A C 1
ATOM 3386 O O . GLY A 1 444 ? 51.596 -3.668 -2.924 1.00 87.12 444 GLY A O 1
ATOM 3387 N N . ALA A 1 445 ? 52.565 -1.813 -2.144 1.00 90.81 445 ALA A N 1
ATOM 3388 C CA . ALA A 1 445 ? 53.106 -1.429 -3.455 1.00 90.81 445 ALA A CA 1
ATOM 3389 C C . ALA A 1 445 ? 54.366 -2.229 -3.847 1.00 90.81 445 ALA A C 1
ATOM 3391 O O . ALA A 1 445 ? 54.662 -2.386 -5.031 1.00 90.81 445 ALA A O 1
ATOM 3392 N N . ALA A 1 446 ? 55.105 -2.755 -2.862 1.00 92.69 446 ALA A N 1
ATOM 3393 C CA . ALA A 1 446 ? 56.416 -3.358 -3.089 1.00 92.69 446 ALA A CA 1
ATOM 3394 C C . ALA A 1 446 ? 56.376 -4.654 -3.926 1.00 92.69 446 ALA A C 1
ATOM 3396 O O . ALA A 1 446 ? 57.146 -4.736 -4.880 1.00 92.69 446 ALA A O 1
ATOM 3397 N N . PRO A 1 447 ? 55.498 -5.649 -3.672 1.00 91.44 447 PRO A N 1
ATOM 3398 C CA . PRO A 1 447 ? 55.467 -6.872 -4.482 1.00 91.44 447 PRO A CA 1
ATOM 3399 C C . PRO A 1 447 ? 55.107 -6.619 -5.947 1.00 91.44 447 PRO A C 1
ATOM 3401 O O . PRO A 1 447 ? 55.675 -7.256 -6.833 1.00 91.44 447 PRO A O 1
ATOM 3404 N N . GLY A 1 448 ? 54.208 -5.664 -6.210 1.00 90.81 448 GLY A N 1
ATOM 3405 C CA . GLY A 1 448 ? 53.872 -5.241 -7.571 1.00 90.81 448 GLY A CA 1
ATOM 3406 C C . GLY A 1 448 ? 55.071 -4.616 -8.284 1.00 90.81 448 GLY A C 1
ATOM 3407 O O . GLY A 1 448 ? 55.365 -4.980 -9.420 1.00 90.81 448 GLY A O 1
ATOM 3408 N N . LEU A 1 449 ? 55.816 -3.749 -7.590 1.00 95.81 449 LEU A N 1
ATOM 3409 C CA . LEU A 1 449 ? 57.027 -3.132 -8.131 1.00 95.81 449 LEU A CA 1
ATOM 3410 C C . LEU A 1 449 ? 58.134 -4.160 -8.390 1.00 95.81 449 LEU A C 1
ATOM 3412 O O . LEU A 1 449 ? 58.707 -4.168 -9.474 1.00 95.81 449 LEU A O 1
ATOM 3416 N N . TRP A 1 450 ? 58.413 -5.054 -7.436 1.00 95.31 450 TRP A N 1
ATOM 3417 C CA . TRP A 1 450 ? 59.414 -6.109 -7.616 1.00 95.31 450 TRP A CA 1
ATOM 3418 C C . TRP A 1 450 ? 59.059 -7.025 -8.783 1.00 95.31 450 TRP A C 1
ATOM 3420 O O . TRP A 1 450 ? 59.915 -7.301 -9.617 1.00 95.31 450 TRP A O 1
ATOM 3430 N N . THR A 1 451 ? 57.791 -7.425 -8.891 1.00 95.69 451 THR A N 1
ATOM 3431 C CA . THR A 1 451 ? 57.309 -8.271 -9.989 1.00 95.69 451 THR A CA 1
ATOM 3432 C C . THR A 1 451 ? 57.456 -7.569 -11.340 1.00 95.69 451 THR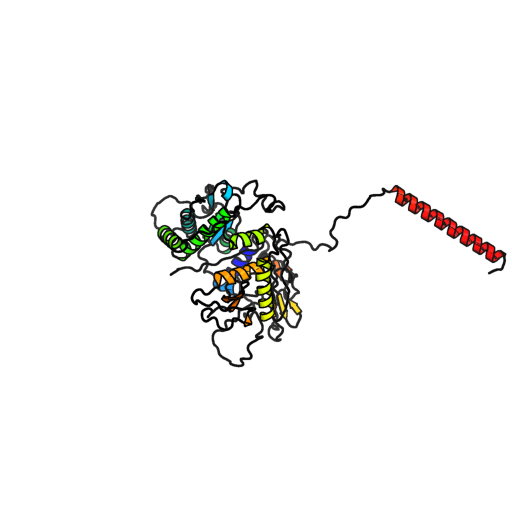 A C 1
ATOM 3434 O O . THR A 1 451 ? 57.937 -8.178 -12.296 1.00 95.69 451 THR A O 1
ATOM 3437 N N . LEU A 1 452 ? 57.115 -6.278 -11.419 1.00 96.31 452 LEU A N 1
ATOM 3438 C CA . LEU A 1 452 ? 57.296 -5.471 -12.627 1.00 96.31 452 LEU A CA 1
ATOM 3439 C C . LEU A 1 452 ? 58.780 -5.357 -13.012 1.00 96.31 452 LEU A C 1
ATOM 3441 O O . LEU A 1 452 ? 59.139 -5.622 -14.159 1.00 96.31 452 LEU A O 1
ATOM 3445 N N . CYS A 1 453 ? 59.650 -5.020 -12.054 1.00 96.94 453 CYS A N 1
ATOM 3446 C CA . CYS A 1 453 ? 61.093 -4.904 -12.268 1.00 96.94 453 CYS A CA 1
ATOM 3447 C C . CYS A 1 453 ? 61.714 -6.234 -12.721 1.00 96.94 453 CYS A C 1
ATOM 3449 O O . CYS A 1 453 ? 62.474 -6.261 -13.691 1.00 96.94 453 CYS A O 1
ATOM 3451 N N . SER A 1 454 ? 61.362 -7.348 -12.071 1.00 96.94 454 SER A N 1
ATOM 3452 C CA . SER A 1 454 ? 61.801 -8.687 -12.474 1.00 96.94 454 SER A CA 1
ATOM 3453 C C . SER A 1 454 ? 61.311 -9.049 -13.879 1.00 96.94 454 SER A C 1
ATOM 3455 O O . SER A 1 454 ? 62.085 -9.589 -14.669 1.00 96.94 454 SER A O 1
ATOM 3457 N N . GLY A 1 455 ? 60.067 -8.700 -14.225 1.00 97.69 455 GLY A N 1
ATOM 3458 C CA . GLY A 1 455 ? 59.515 -8.899 -15.566 1.00 97.69 455 GLY A CA 1
ATOM 3459 C C . GLY A 1 455 ? 60.293 -8.145 -16.650 1.00 97.69 455 GLY A C 1
ATOM 3460 O O . GLY A 1 455 ? 60.687 -8.743 -17.653 1.00 97.69 455 GLY A O 1
ATOM 3461 N N . ILE A 1 456 ? 60.589 -6.859 -16.429 1.00 98.00 456 ILE A N 1
ATOM 3462 C CA . ILE A 1 456 ? 61.380 -6.026 -17.356 1.00 98.00 456 ILE A CA 1
ATOM 3463 C C . ILE A 1 456 ? 62.797 -6.590 -17.539 1.00 98.00 456 ILE A C 1
ATOM 3465 O O . ILE A 1 456 ? 63.322 -6.625 -18.657 1.00 98.00 456 ILE A O 1
ATOM 3469 N N . PHE A 1 457 ? 63.417 -7.054 -16.454 1.00 97.62 457 PHE A N 1
ATOM 3470 C CA . PHE A 1 457 ? 64.761 -7.624 -16.487 1.00 97.62 457 PHE A CA 1
ATOM 3471 C C . PHE A 1 457 ? 64.827 -8.910 -17.322 1.00 97.62 457 PHE A C 1
ATOM 3473 O O . PHE A 1 457 ? 65.661 -9.017 -18.224 1.00 97.62 457 PHE A O 1
ATOM 3480 N N . ILE A 1 458 ? 63.914 -9.860 -17.082 1.00 97.69 458 ILE A N 1
ATOM 3481 C CA . ILE A 1 458 ? 63.847 -11.120 -17.839 1.00 97.69 458 ILE A CA 1
ATOM 3482 C C . ILE A 1 458 ? 63.559 -10.846 -19.320 1.00 97.69 458 ILE A C 1
ATOM 3484 O O . ILE A 1 458 ? 64.217 -11.426 -20.186 1.00 97.69 458 ILE A O 1
ATOM 3488 N N . LEU A 1 459 ? 62.635 -9.927 -19.623 1.00 97.81 459 LEU A N 1
ATOM 3489 C CA . LEU A 1 459 ? 62.329 -9.525 -20.998 1.00 97.81 459 LEU A CA 1
ATOM 3490 C C . LEU A 1 459 ? 63.570 -8.968 -21.713 1.00 97.81 459 LEU A C 1
ATOM 3492 O O . LEU A 1 459 ? 63.859 -9.356 -22.844 1.00 97.81 459 LEU A O 1
ATOM 3496 N N . SER A 1 460 ? 64.335 -8.106 -21.040 1.00 96.88 460 SER A N 1
ATOM 3497 C CA . SER A 1 460 ? 65.556 -7.507 -21.592 1.00 96.88 460 SER A CA 1
ATOM 3498 C C . SER A 1 460 ? 66.626 -8.559 -21.892 1.00 96.88 460 SER A C 1
ATOM 3500 O O . SER A 1 460 ? 67.235 -8.527 -22.964 1.00 96.88 460 SER A O 1
ATOM 3502 N N . ILE A 1 461 ? 66.819 -9.531 -20.990 1.00 97.25 461 ILE A N 1
ATOM 3503 C CA . ILE A 1 461 ? 67.713 -10.671 -21.231 1.00 97.25 461 ILE A CA 1
ATOM 3504 C C . ILE A 1 461 ? 67.226 -11.481 -22.432 1.00 97.25 461 ILE A C 1
ATOM 3506 O O . ILE A 1 461 ? 68.029 -11.778 -23.310 1.00 97.25 461 ILE A O 1
ATOM 3510 N N . GLY A 1 462 ? 65.934 -11.811 -22.504 1.00 97.12 462 GLY A N 1
ATOM 3511 C CA . GLY A 1 462 ? 65.356 -12.573 -23.615 1.00 97.12 462 GLY A CA 1
ATOM 3512 C C . GLY A 1 462 ? 65.542 -11.888 -24.972 1.00 97.12 462 GLY A C 1
ATOM 3513 O O . GLY A 1 462 ? 65.897 -12.538 -25.957 1.00 97.12 462 GLY A O 1
ATOM 3514 N N . ILE A 1 463 ? 65.371 -10.564 -25.026 1.00 96.81 463 ILE A N 1
ATOM 3515 C CA . ILE A 1 463 ? 65.645 -9.766 -26.229 1.00 96.81 463 ILE A CA 1
ATOM 3516 C C . ILE A 1 463 ? 67.137 -9.830 -26.576 1.00 96.81 463 ILE A C 1
ATOM 3518 O O . ILE A 1 463 ? 67.489 -10.126 -27.719 1.00 96.81 463 ILE A O 1
ATOM 3522 N N . ALA A 1 464 ? 68.023 -9.598 -25.605 1.00 96.00 464 ALA A N 1
ATOM 3523 C CA . ALA A 1 464 ? 69.466 -9.598 -25.829 1.00 96.00 464 ALA A CA 1
ATOM 3524 C C . ALA A 1 464 ? 69.988 -10.967 -26.299 1.00 96.00 464 ALA A C 1
ATOM 3526 O O . ALA A 1 464 ? 70.744 -11.034 -27.271 1.00 96.00 464 ALA A O 1
ATOM 3527 N N . THR A 1 465 ? 69.556 -12.062 -25.667 1.00 95.94 465 THR A N 1
ATOM 3528 C CA . THR A 1 465 ? 69.936 -13.428 -26.055 1.00 95.94 465 THR A CA 1
ATOM 3529 C C . THR A 1 465 ? 69.374 -13.798 -27.421 1.00 95.94 465 THR A C 1
ATOM 3531 O O . THR A 1 465 ? 70.097 -14.376 -28.226 1.00 95.94 465 THR A O 1
ATOM 3534 N N . SER A 1 466 ? 68.141 -13.396 -27.745 1.00 94.94 466 SER A N 1
ATOM 3535 C CA . SER A 1 466 ? 67.562 -13.594 -29.081 1.00 94.94 466 SER A CA 1
ATOM 3536 C C . SER A 1 466 ? 68.350 -12.844 -30.159 1.00 94.94 466 SER A C 1
ATOM 3538 O O . SER A 1 466 ? 68.625 -13.394 -31.228 1.00 94.94 466 SER A O 1
ATOM 3540 N N . ILE A 1 467 ? 68.768 -11.602 -29.881 1.00 94.31 467 ILE A N 1
ATOM 3541 C CA . ILE A 1 467 ? 69.633 -10.823 -30.778 1.00 94.31 467 ILE A CA 1
ATOM 3542 C C . ILE A 1 467 ? 70.988 -11.521 -30.952 1.00 94.31 467 ILE A C 1
ATOM 3544 O O . ILE A 1 467 ? 71.443 -11.678 -32.087 1.00 94.31 467 ILE A O 1
ATOM 3548 N N . GLN A 1 468 ? 71.619 -11.973 -29.865 1.00 93.50 468 GLN A N 1
ATOM 3549 C CA . GLN A 1 468 ? 72.899 -12.689 -29.917 1.00 93.50 468 GLN A CA 1
ATOM 3550 C C . GLN A 1 468 ? 72.793 -14.014 -30.677 1.00 93.50 468 GLN A C 1
ATOM 3552 O O . GLN A 1 468 ? 73.628 -14.285 -31.539 1.00 93.50 468 GLN A O 1
ATOM 3557 N N . LEU A 1 469 ? 71.754 -14.812 -30.423 1.00 93.00 469 LEU A N 1
ATOM 3558 C CA . LEU A 1 469 ? 71.494 -16.064 -31.128 1.00 93.00 469 LEU A CA 1
ATOM 3559 C C . LEU A 1 469 ? 71.293 -15.808 -32.624 1.00 93.00 469 LEU A C 1
ATOM 3561 O O . LEU A 1 469 ? 71.937 -16.456 -33.444 1.00 93.00 469 LEU A O 1
ATOM 3565 N N . LYS A 1 470 ? 70.486 -14.804 -32.993 1.00 91.31 470 LYS A N 1
ATOM 3566 C CA . LYS A 1 470 ? 70.304 -14.383 -34.391 1.00 91.31 470 LYS A CA 1
ATOM 3567 C C . LYS A 1 470 ? 71.632 -13.991 -35.043 1.00 91.31 470 LYS A C 1
ATOM 3569 O O . LYS A 1 470 ? 71.890 -14.366 -36.184 1.00 91.31 470 LYS A O 1
ATOM 3574 N N . GLN A 1 471 ? 72.482 -13.241 -34.341 1.00 90.19 471 GLN A N 1
ATOM 3575 C CA . GLN A 1 471 ? 73.814 -12.884 -34.836 1.00 90.19 471 GLN A CA 1
ATOM 3576 C C . GLN A 1 471 ? 74.724 -14.112 -34.984 1.00 90.19 471 GLN A C 1
ATOM 3578 O O . GLN A 1 471 ? 75.465 -14.200 -35.963 1.00 90.19 471 GLN A O 1
ATOM 3583 N N . HIS A 1 472 ? 74.671 -15.063 -34.049 1.00 88.56 472 HIS A N 1
ATOM 3584 C CA . HIS A 1 472 ? 75.474 -16.284 -34.090 1.00 88.56 472 HIS A CA 1
ATOM 3585 C C . HIS A 1 472 ? 75.039 -17.222 -35.225 1.00 88.56 472 HIS A C 1
ATOM 3587 O O . HIS A 1 472 ? 75.884 -17.678 -35.991 1.00 88.56 472 HIS A O 1
ATOM 3593 N N . LEU A 1 473 ? 73.730 -17.432 -35.399 1.00 86.94 473 LEU A N 1
ATOM 3594 C CA . LEU A 1 473 ? 73.163 -18.218 -36.500 1.00 86.94 473 LEU A CA 1
ATOM 3595 C C . LEU A 1 473 ? 73.528 -17.625 -37.870 1.00 86.94 473 LEU A C 1
ATOM 3597 O O . LEU A 1 473 ? 73.962 -18.364 -38.752 1.00 86.94 473 LEU A O 1
ATOM 3601 N N . LYS A 1 474 ? 73.472 -16.290 -38.016 1.00 84.38 474 LYS A N 1
ATOM 3602 C CA . LYS A 1 474 ? 73.976 -15.590 -39.214 1.00 84.38 474 LYS A CA 1
ATOM 3603 C C . LYS A 1 474 ? 75.469 -15.834 -39.454 1.00 84.38 474 LYS A C 1
ATOM 3605 O O . LYS A 1 474 ? 75.876 -16.068 -40.586 1.00 84.38 474 LYS A O 1
ATOM 3610 N N . LYS A 1 475 ? 76.305 -15.786 -38.407 1.00 84.00 475 LYS A N 1
ATOM 3611 C CA . LYS A 1 475 ? 77.753 -16.055 -38.527 1.00 84.00 475 LYS A CA 1
ATOM 3612 C C . LYS A 1 475 ? 78.045 -17.498 -38.943 1.00 84.00 475 LYS A C 1
ATOM 3614 O O . LYS A 1 475 ? 78.971 -17.715 -39.718 1.00 84.00 475 LYS A O 1
ATOM 3619 N N . GLN A 1 476 ? 77.262 -18.464 -38.463 1.00 84.44 476 GLN A N 1
ATOM 3620 C CA . GLN A 1 476 ? 77.402 -19.875 -38.832 1.00 84.44 476 GLN A CA 1
ATOM 3621 C C . GLN A 1 476 ? 76.773 -20.233 -40.194 1.00 84.44 476 GLN A C 1
ATOM 3623 O O . GLN A 1 476 ? 76.869 -21.386 -40.603 1.00 84.44 476 GLN A O 1
ATOM 3628 N N . LYS A 1 477 ? 76.168 -19.272 -40.916 1.00 76.75 477 LYS A N 1
ATOM 3629 C CA . LYS A 1 477 ? 75.459 -19.485 -42.199 1.00 76.75 477 LYS A CA 1
ATOM 3630 C C . LYS A 1 477 ? 74.348 -20.545 -42.130 1.00 76.75 477 LYS A C 1
ATOM 3632 O O . LYS A 1 477 ? 74.014 -21.162 -43.136 1.00 76.75 477 LYS A O 1
ATOM 3637 N N . LEU A 1 478 ? 73.783 -20.763 -40.942 1.00 60.94 478 LEU A N 1
ATOM 3638 C CA . LEU A 1 478 ? 72.597 -21.606 -40.746 1.00 60.94 478 LEU A CA 1
ATOM 3639 C C . LEU A 1 478 ? 71.302 -20.860 -41.120 1.00 60.94 478 LEU A C 1
ATOM 3641 O O . LEU A 1 478 ? 70.222 -21.442 -41.068 1.00 60.94 478 LEU A O 1
ATOM 3645 N N . TYR A 1 479 ? 71.428 -19.578 -41.475 1.00 51.72 479 TYR A N 1
ATOM 3646 C CA . TYR A 1 479 ? 70.383 -18.686 -41.960 1.00 51.72 479 TYR A CA 1
ATOM 3647 C C . TYR A 1 479 ? 70.946 -17.724 -43.005 1.00 51.72 479 TYR A C 1
ATOM 3649 O O . TYR A 1 479 ? 72.122 -17.311 -42.831 1.00 51.72 479 TYR A O 1
#

Secondary structure (DSSP, 8-state):
--SS-------S-TTTTSHHHHHHHHHHHH---SSPPEESS---S--------S---PPEEBTTTTBS--GGGGGTT----EEEEESTTTHHHHHSEEEEE-S----------S---HHHHHHHHHHT---SS-EEEE--PPP---TTS-S-----SSHHHHHHHHH----EEEEES-SSS--GGG-TTSTT-STTTS---HHHHHHHHHHHHHHHHHHHH-SS-HHHHHHHHHHH--S---TT-HHHHHHHHHHHT-TT-HHHHHHHHHHHHHHHHHHS---------TTTT-------BTTBB--EEEETTEEESS--STTTTSSTT-EEE----HHHHHHHHHHHHHHS---SSSSPPB-SSGGGGTT-TT-SSS-EEE-TTSBEEE----------TTEEEPTT--TT-EEE-SS-TTS----PPPPPTT----------HHHHHHHHHHHHHHHHHHHHHHHHHHHHHHHTT--